Protein AF-A0A8B3C5M1-F1 (afdb_monomer_lite)

Radius of gyration: 27.13 Å; chains: 1; bounding box: 101×106×73 Å

pLDDT: mean 74.59, std 29.51, range [21.98, 98.88]

Structure (mmCIF, N/CA/C/O backbone):
data_AF-A0A8B3C5M1-F1
#
_entry.id   AF-A0A8B3C5M1-F1
#
loop_
_atom_site.group_PDB
_atom_site.id
_atom_site.type_symbol
_atom_site.label_atom_id
_atom_site.label_alt_id
_atom_site.label_comp_id
_atom_site.label_asym_id
_atom_site.label_entity_id
_atom_site.label_seq_id
_atom_site.pdbx_PDB_ins_code
_atom_site.Cartn_x
_atom_site.Cartn_y
_atom_site.Cartn_z
_atom_site.occupancy
_atom_site.B_iso_or_equiv
_atom_site.auth_seq_id
_atom_site.auth_comp_id
_atom_site.auth_asym_id
_atom_site.auth_atom_id
_atom_site.pdbx_PDB_model_num
ATOM 1 N N . MET A 1 1 ? 35.846 55.332 -6.678 1.00 42.88 1 MET A N 1
ATOM 2 C CA . MET A 1 1 ? 34.777 54.425 -7.160 1.00 42.88 1 MET A CA 1
ATOM 3 C C . MET A 1 1 ? 35.415 53.068 -7.424 1.00 42.88 1 MET A C 1
ATOM 5 O O . MET A 1 1 ? 36.528 53.098 -7.937 1.00 42.88 1 MET A O 1
ATOM 9 N N . PRO A 1 2 ? 34.810 51.924 -7.050 1.00 38.78 2 PRO A N 1
ATOM 10 C CA . PRO A 1 2 ? 33.372 51.653 -7.024 1.00 38.78 2 PRO A CA 1
ATOM 11 C C . PRO A 1 2 ? 32.811 51.241 -5.647 1.00 38.78 2 PRO A C 1
ATOM 13 O O . PRO A 1 2 ? 33.512 51.231 -4.640 1.00 38.78 2 PRO A O 1
ATOM 16 N N . ALA A 1 3 ? 31.498 51.017 -5.655 1.00 30.48 3 ALA A N 1
ATOM 17 C CA . ALA A 1 3 ? 30.570 50.919 -4.541 1.00 30.48 3 ALA A CA 1
ATOM 18 C C . ALA A 1 3 ? 30.620 49.588 -3.769 1.00 30.48 3 ALA A C 1
ATOM 20 O O . ALA A 1 3 ? 30.759 48.511 -4.345 1.00 30.48 3 ALA A O 1
ATOM 21 N N . THR A 1 4 ? 30.420 49.690 -2.458 1.00 32.16 4 THR A N 1
ATOM 22 C CA . THR A 1 4 ? 30.094 48.600 -1.536 1.00 32.16 4 THR A CA 1
ATOM 23 C C . THR A 1 4 ? 28.624 48.205 -1.689 1.00 32.16 4 THR A C 1
ATOM 25 O O . THR A 1 4 ? 27.744 49.045 -1.517 1.00 32.16 4 THR A O 1
ATOM 28 N N . ALA A 1 5 ? 28.358 46.933 -1.990 1.00 34.91 5 ALA A N 1
ATOM 29 C CA . ALA A 1 5 ? 27.023 46.344 -1.926 1.00 34.91 5 ALA A CA 1
ATOM 30 C C . ALA A 1 5 ? 26.877 45.551 -0.617 1.00 34.91 5 ALA A C 1
ATOM 32 O O . ALA A 1 5 ? 27.579 44.561 -0.399 1.00 34.91 5 ALA A O 1
ATOM 33 N N . ASP A 1 6 ? 25.964 46.005 0.240 1.00 31.05 6 ASP A N 1
ATOM 34 C CA . ASP A 1 6 ? 25.528 45.323 1.457 1.00 31.05 6 ASP A CA 1
ATOM 35 C C . ASP A 1 6 ? 24.909 43.955 1.130 1.00 31.05 6 ASP A C 1
ATOM 37 O O . ASP A 1 6 ? 23.919 43.853 0.402 1.00 31.05 6 ASP A O 1
ATOM 41 N N . ARG A 1 7 ? 25.458 42.884 1.714 1.00 31.94 7 ARG A N 1
ATOM 42 C CA . ARG A 1 7 ? 24.786 41.580 1.794 1.00 31.94 7 ARG A CA 1
ATOM 43 C C . ARG A 1 7 ? 23.923 41.551 3.053 1.00 31.94 7 ARG A C 1
ATOM 45 O O . ARG A 1 7 ? 24.421 41.317 4.152 1.00 31.94 7 ARG A O 1
ATOM 52 N N . LEU A 1 8 ? 22.617 41.734 2.880 1.00 30.06 8 LEU A N 1
ATOM 53 C CA . LEU A 1 8 ? 21.608 41.396 3.885 1.00 30.06 8 LEU A CA 1
ATOM 54 C C . LEU A 1 8 ? 21.650 39.885 4.162 1.00 30.06 8 LEU A C 1
ATOM 56 O O . LEU A 1 8 ? 21.218 39.069 3.349 1.00 30.06 8 LEU A O 1
ATOM 60 N N . ALA A 1 9 ? 22.179 39.511 5.325 1.00 30.31 9 ALA A N 1
ATOM 61 C CA . ALA A 1 9 ? 22.110 38.153 5.843 1.00 30.31 9 ALA A CA 1
ATOM 62 C C . ALA A 1 9 ? 20.657 37.817 6.220 1.00 30.31 9 ALA A C 1
ATOM 64 O O . ALA A 1 9 ? 20.142 38.259 7.250 1.00 30.31 9 ALA A O 1
ATOM 65 N N . VAL A 1 10 ? 19.989 37.016 5.388 1.00 30.94 10 VAL A N 1
ATOM 66 C CA . VAL A 1 10 ? 18.703 36.401 5.727 1.00 30.94 10 VAL A CA 1
ATOM 67 C C . VAL A 1 10 ? 18.953 35.388 6.846 1.00 30.94 10 VAL A C 1
ATOM 69 O O . VAL A 1 10 ? 19.576 34.349 6.640 1.00 30.94 10 VAL A O 1
ATOM 72 N N . ARG A 1 11 ? 18.499 35.705 8.064 1.00 28.12 11 ARG A N 1
ATOM 73 C CA . ARG A 1 11 ? 18.508 34.756 9.186 1.00 28.12 11 ARG A CA 1
ATOM 74 C C . ARG A 1 11 ? 17.586 33.572 8.849 1.00 28.12 11 ARG A C 1
ATOM 76 O O . ARG A 1 11 ? 16.451 33.818 8.437 1.00 28.12 11 ARG A O 1
ATOM 83 N N . PRO A 1 12 ? 18.000 32.312 9.074 1.00 35.12 12 PRO A N 1
ATOM 84 C CA . PRO A 1 12 ? 17.108 31.172 8.898 1.00 35.12 12 PRO A CA 1
ATOM 85 C C . PRO A 1 12 ? 15.903 31.291 9.844 1.00 35.12 12 PRO A C 1
ATOM 87 O O . PRO A 1 12 ? 16.050 31.614 11.030 1.00 35.12 12 PRO A O 1
ATOM 90 N N . ARG A 1 13 ? 14.695 31.056 9.314 1.00 38.09 13 ARG A N 1
ATOM 91 C CA . ARG A 1 13 ? 13.458 31.014 10.108 1.00 38.09 13 ARG A CA 1
ATOM 92 C C . ARG A 1 13 ? 13.591 29.926 11.178 1.00 38.09 13 ARG A C 1
ATOM 94 O O . ARG A 1 13 ? 13.985 28.800 10.892 1.00 38.09 13 ARG A O 1
ATOM 101 N N . ARG A 1 14 ? 13.264 30.267 12.429 1.00 33.62 14 ARG A N 1
ATOM 102 C CA . ARG A 1 14 ? 13.238 29.308 13.543 1.00 33.62 14 ARG A CA 1
ATOM 103 C C . ARG A 1 14 ? 12.182 28.238 13.267 1.00 33.62 14 ARG A C 1
ATOM 105 O O . ARG A 1 14 ? 11.000 28.558 13.221 1.00 33.62 14 ARG A O 1
ATOM 112 N N . VAL A 1 15 ? 12.611 26.982 13.173 1.00 42.00 15 VAL A N 1
ATOM 113 C CA . VAL A 1 15 ? 11.721 25.816 13.144 1.00 42.00 15 VAL A CA 1
ATOM 114 C C . VAL A 1 15 ? 10.955 25.729 14.483 1.00 42.00 15 VAL A C 1
ATOM 116 O O . VAL A 1 15 ? 11.592 25.726 15.552 1.00 42.00 15 VAL A O 1
ATOM 119 N N . PRO A 1 16 ? 9.608 25.697 14.471 1.00 41.41 16 PRO A N 1
ATOM 120 C CA . PRO A 1 16 ? 8.780 25.527 15.665 1.00 41.41 16 PRO A CA 1
ATOM 121 C C . PRO A 1 16 ? 9.202 24.323 16.522 1.00 41.41 16 PRO A C 1
ATOM 123 O O . PRO A 1 16 ? 9.620 23.288 16.011 1.00 41.41 16 PRO A O 1
ATOM 126 N N . GLY A 1 17 ? 9.097 24.442 17.850 1.00 32.75 17 GLY A N 1
ATOM 127 C CA . GLY A 1 17 ? 9.569 23.416 18.796 1.00 32.75 17 GLY A CA 1
ATOM 128 C C . GLY A 1 17 ? 8.931 22.029 18.621 1.00 32.75 17 GLY A C 1
ATOM 129 O O . GLY A 1 17 ? 9.598 21.034 18.882 1.00 32.75 17 GLY A O 1
ATOM 130 N N . ARG A 1 18 ? 7.690 21.959 18.117 1.00 37.69 18 ARG 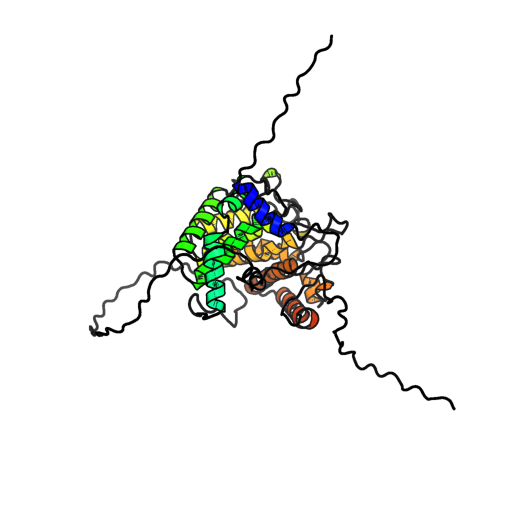A N 1
ATOM 131 C CA . ARG A 1 18 ? 6.977 20.696 17.852 1.00 37.69 18 ARG A CA 1
ATOM 132 C C . ARG A 1 18 ? 7.462 19.974 16.592 1.00 37.69 18 ARG A C 1
ATOM 134 O O . ARG A 1 18 ? 7.591 18.758 16.618 1.00 37.69 18 ARG A O 1
ATOM 141 N N . ILE A 1 19 ? 7.867 20.708 15.551 1.00 37.59 19 ILE A N 1
ATOM 142 C CA . ILE A 1 19 ? 8.500 20.118 14.355 1.00 37.59 19 ILE A CA 1
ATOM 143 C C . ILE A 1 19 ? 9.830 19.462 14.737 1.00 37.59 19 ILE A C 1
ATOM 145 O O . ILE A 1 19 ? 10.101 18.345 14.323 1.00 37.59 19 ILE A O 1
ATOM 149 N N . ARG A 1 20 ? 10.593 20.062 15.660 1.00 36.59 20 ARG A N 1
ATOM 150 C CA . ARG A 1 20 ? 11.790 19.422 16.231 1.00 36.59 20 ARG A CA 1
ATOM 151 C C . ARG A 1 20 ? 11.496 18.162 17.048 1.00 36.59 20 ARG A C 1
ATOM 153 O O . ARG A 1 20 ? 12.389 17.337 17.204 1.00 36.59 20 ARG A O 1
ATOM 160 N N . GLN A 1 21 ? 10.295 18.010 17.603 1.00 37.53 21 GLN A N 1
ATOM 161 C CA . GLN A 1 21 ? 9.890 16.804 18.330 1.00 37.53 21 GLN A CA 1
ATOM 162 C C . GLN A 1 21 ? 9.477 15.691 17.360 1.00 37.53 21 GLN A C 1
ATOM 164 O O . GLN A 1 21 ? 9.898 14.558 17.559 1.00 37.53 21 GLN A O 1
ATOM 169 N N . ALA A 1 22 ? 8.771 16.024 16.274 1.00 36.59 22 ALA A N 1
ATOM 170 C CA . ALA A 1 22 ? 8.484 15.102 15.174 1.00 36.59 22 ALA A CA 1
ATOM 171 C C . ALA A 1 22 ? 9.770 14.664 14.450 1.00 36.59 22 ALA A C 1
ATOM 173 O O . ALA A 1 22 ? 10.004 13.471 14.283 1.00 36.59 22 ALA A O 1
ATOM 174 N N . GLU A 1 23 ? 10.669 15.604 14.141 1.00 37.75 23 GLU A N 1
ATOM 175 C CA . GLU A 1 23 ? 12.010 15.314 13.624 1.00 37.75 23 GLU A CA 1
ATOM 176 C C . GLU A 1 23 ? 12.821 14.479 14.610 1.00 37.75 23 GLU A C 1
ATOM 178 O O . GLU A 1 23 ? 13.564 13.622 14.172 1.00 37.75 23 GLU A O 1
ATOM 183 N N . ARG A 1 24 ? 12.701 14.673 15.931 1.00 37.97 24 ARG A N 1
ATOM 184 C CA . ARG A 1 24 ? 13.388 13.827 16.923 1.00 37.97 24 ARG A CA 1
ATOM 185 C C . ARG A 1 24 ? 12.762 12.448 17.064 1.00 37.97 24 ARG A C 1
ATOM 187 O O . ARG A 1 24 ? 13.514 11.500 17.258 1.00 37.97 24 ARG A O 1
ATOM 194 N N . ALA A 1 25 ? 11.444 12.312 16.974 1.00 36.53 25 ALA A N 1
ATOM 195 C CA . ALA A 1 25 ? 10.772 11.017 16.944 1.00 36.53 25 ALA A CA 1
ATOM 196 C C . ALA A 1 25 ? 11.201 10.241 15.688 1.00 36.53 25 ALA A C 1
ATOM 198 O O . ALA A 1 25 ? 11.689 9.119 15.805 1.00 36.53 25 ALA A O 1
ATOM 199 N N . ALA A 1 26 ? 11.179 10.892 14.521 1.00 34.75 26 ALA A N 1
ATOM 200 C CA . ALA A 1 26 ? 11.671 10.357 13.251 1.00 34.75 26 ALA A CA 1
ATOM 201 C C . ALA A 1 26 ? 13.194 10.108 13.252 1.00 34.75 26 ALA A C 1
ATOM 203 O O . ALA A 1 26 ? 13.664 9.062 12.824 1.00 34.75 26 ALA A O 1
ATOM 204 N N . GLN A 1 27 ? 14.007 10.999 13.822 1.00 34.97 27 GLN A N 1
ATOM 205 C CA . GLN A 1 27 ? 15.458 10.813 13.952 1.00 34.97 27 GLN A CA 1
ATOM 206 C C . GLN A 1 27 ? 15.816 9.749 14.984 1.00 34.97 27 GLN A C 1
ATOM 208 O O . GLN A 1 27 ? 16.840 9.109 14.830 1.00 34.97 27 GLN A O 1
ATOM 213 N N . THR A 1 28 ? 15.026 9.521 16.033 1.00 32.31 28 THR A N 1
ATOM 214 C CA . THR A 1 28 ? 15.250 8.387 16.950 1.00 32.31 28 THR A CA 1
ATOM 215 C C . THR A 1 28 ? 14.958 7.065 16.235 1.00 32.31 28 THR A C 1
ATOM 217 O O . THR A 1 28 ? 15.608 6.060 16.517 1.00 32.31 28 THR A O 1
ATOM 220 N N . VAL A 1 29 ? 14.059 7.084 15.245 1.00 31.83 29 VAL A N 1
ATOM 221 C CA . VAL A 1 29 ? 13.860 5.986 14.292 1.00 31.83 29 VAL A CA 1
ATOM 222 C C . VAL A 1 29 ? 15.057 5.864 13.326 1.00 31.83 29 VAL A C 1
ATOM 224 O O . VAL A 1 29 ? 15.535 4.752 13.116 1.00 31.83 29 VAL A O 1
ATOM 227 N N . HIS A 1 30 ? 15.623 6.974 12.830 1.00 30.52 30 HIS A N 1
ATOM 228 C CA . HIS A 1 30 ? 16.725 6.976 11.847 1.00 30.52 30 HIS A CA 1
ATOM 229 C C . HIS A 1 30 ? 18.160 6.898 12.403 1.00 30.52 30 HIS A C 1
ATOM 231 O O . HIS A 1 30 ? 19.041 6.425 11.698 1.00 30.52 30 HIS A O 1
ATOM 237 N N . ARG A 1 31 ? 18.454 7.280 13.655 1.00 26.66 31 ARG A N 1
ATOM 238 C CA . ARG A 1 31 ? 19.828 7.283 14.220 1.00 26.66 31 ARG A CA 1
ATOM 239 C C . ARG A 1 31 ? 20.427 5.873 14.371 1.00 26.66 31 ARG A C 1
ATOM 241 O O . ARG A 1 31 ? 21.591 5.733 14.731 1.00 26.66 31 ARG A O 1
ATOM 248 N N . TYR A 1 32 ? 19.641 4.835 14.087 1.00 29.78 32 TYR A N 1
ATOM 249 C CA . TYR A 1 32 ? 20.091 3.453 13.933 1.00 29.78 32 TYR A CA 1
ATOM 250 C C . TYR A 1 32 ? 20.619 3.121 12.520 1.00 29.78 32 TYR A C 1
ATOM 252 O O . TYR A 1 32 ? 21.127 2.019 12.336 1.00 29.78 32 TYR A O 1
ATOM 260 N N . ALA A 1 33 ? 20.523 4.041 11.553 1.00 29.69 33 ALA A N 1
ATOM 261 C CA . ALA A 1 33 ? 20.930 3.845 10.158 1.00 29.69 33 ALA A CA 1
ATOM 262 C C . ALA A 1 33 ? 22.334 4.394 9.821 1.00 29.69 33 ALA A C 1
ATOM 264 O O . ALA A 1 33 ? 23.012 3.808 8.987 1.00 29.69 33 ALA A O 1
ATOM 265 N N . ASP A 1 34 ? 22.816 5.443 10.501 1.00 27.05 34 ASP A N 1
ATOM 266 C CA . ASP A 1 34 ? 24.058 6.153 10.113 1.00 27.05 34 ASP A CA 1
ATOM 267 C C . ASP A 1 34 ? 25.316 5.755 10.918 1.00 27.05 34 ASP A C 1
ATOM 269 O O . ASP A 1 34 ? 26.280 6.514 11.033 1.00 27.05 34 ASP A O 1
ATOM 273 N N . GLY A 1 35 ? 25.330 4.560 11.513 1.00 26.19 35 GLY A N 1
ATOM 274 C CA . GLY A 1 35 ? 26.540 3.994 12.124 1.00 26.19 35 GLY A CA 1
ATOM 275 C C . GLY A 1 35 ? 27.424 3.283 11.089 1.00 26.19 35 GLY A C 1
ATOM 276 O O . GLY A 1 35 ? 26.899 2.782 10.095 1.00 26.19 35 GLY A O 1
ATOM 277 N N . PRO A 1 36 ? 28.752 3.168 11.306 1.00 23.33 36 PRO A N 1
ATOM 278 C CA . PRO A 1 36 ? 29.612 2.373 10.434 1.00 23.33 36 PRO A CA 1
ATOM 279 C C . PRO A 1 36 ? 29.048 0.953 10.319 1.00 23.33 36 PRO A C 1
ATOM 281 O O . PRO A 1 36 ? 28.786 0.299 11.333 1.00 23.33 36 PRO A O 1
ATOM 284 N N . VAL A 1 37 ? 28.830 0.532 9.070 1.00 37.88 37 VAL A N 1
ATOM 285 C CA . VAL A 1 37 ? 28.082 -0.654 8.631 1.00 37.88 37 VAL A CA 1
ATOM 286 C C . VAL A 1 37 ? 28.543 -1.912 9.366 1.00 37.88 37 VAL A C 1
ATOM 288 O O . VAL A 1 37 ? 29.427 -2.644 8.935 1.00 37.88 37 VAL A O 1
ATOM 291 N N . THR A 1 38 ? 27.917 -2.163 10.509 1.00 23.61 38 THR A N 1
ATOM 292 C CA . THR A 1 38 ? 27.983 -3.409 11.261 1.00 23.61 38 THR A CA 1
ATOM 293 C C . THR A 1 38 ? 26.604 -3.641 11.861 1.00 23.61 38 THR A C 1
ATOM 295 O O . THR A 1 38 ? 26.273 -3.123 12.918 1.00 23.61 38 THR A O 1
ATOM 298 N N . SER A 1 39 ? 25.791 -4.424 11.145 1.00 30.25 39 SER A N 1
ATOM 299 C CA . SER A 1 39 ? 24.632 -5.164 11.662 1.00 30.25 39 SER A CA 1
ATOM 300 C C . SER A 1 39 ? 23.634 -4.348 12.513 1.00 30.25 39 SER A C 1
ATOM 302 O O . SER A 1 39 ? 23.846 -4.175 13.715 1.00 30.25 39 SER A O 1
ATOM 304 N N . ARG A 1 40 ? 22.487 -3.966 11.926 1.00 24.78 40 ARG A N 1
ATOM 305 C CA . ARG A 1 40 ? 21.156 -3.931 12.586 1.00 24.78 40 ARG A CA 1
ATOM 306 C C . ARG A 1 40 ? 20.063 -3.438 11.623 1.00 24.78 40 ARG A C 1
ATOM 308 O O . ARG A 1 40 ? 19.453 -2.398 11.837 1.00 24.78 40 ARG A O 1
ATOM 315 N N . TYR A 1 41 ? 19.752 -4.227 10.598 1.00 26.61 41 TYR A N 1
ATOM 316 C CA . TYR A 1 41 ? 18.460 -4.115 9.914 1.00 26.61 41 TYR A CA 1
ATOM 317 C C . TYR A 1 41 ? 17.480 -5.055 10.618 1.00 26.61 41 TYR A C 1
ATOM 319 O O . TYR A 1 41 ? 17.565 -6.273 10.494 1.00 26.61 41 TYR A O 1
ATOM 327 N N . PHE A 1 42 ? 16.609 -4.493 11.457 1.00 23.98 42 PHE A N 1
ATOM 328 C CA . PHE A 1 42 ? 15.501 -5.232 12.058 1.00 23.98 42 PHE A CA 1
ATOM 329 C C . PHE A 1 42 ? 14.238 -4.963 11.240 1.00 23.98 42 PHE A C 1
ATOM 331 O O . PHE A 1 42 ? 13.788 -3.824 11.146 1.00 23.98 42 PHE A O 1
ATOM 338 N N . HIS A 1 43 ? 13.685 -6.037 10.680 1.00 30.16 43 HIS A N 1
ATOM 339 C CA . HIS A 1 43 ? 12.405 -6.111 9.980 1.00 30.16 43 HIS A CA 1
ATOM 340 C C . HIS A 1 43 ? 11.269 -5.562 10.866 1.00 30.16 43 HIS A C 1
ATOM 342 O O . HIS A 1 43 ? 11.080 -6.036 11.990 1.00 30.16 43 HIS A O 1
ATOM 348 N N . ARG A 1 44 ? 10.504 -4.566 10.396 1.00 34.97 44 ARG A N 1
ATOM 349 C CA . ARG A 1 44 ? 9.463 -3.902 11.204 1.00 34.97 44 ARG A CA 1
ATOM 350 C C . ARG A 1 44 ? 8.164 -3.611 10.445 1.00 34.97 44 ARG A C 1
ATOM 352 O O . ARG A 1 44 ? 7.765 -2.460 10.350 1.00 34.97 44 ARG A O 1
ATOM 359 N N . GLU A 1 45 ? 7.450 -4.645 10.007 1.00 32.88 45 GLU A N 1
ATOM 360 C CA . GLU A 1 45 ? 6.023 -4.481 9.646 1.00 32.88 45 GLU A CA 1
ATOM 361 C C . GLU A 1 45 ? 5.055 -5.389 10.432 1.00 32.88 45 GLU A C 1
ATOM 363 O O . GLU A 1 45 ? 3.860 -5.130 10.439 1.00 32.88 45 GLU A O 1
ATOM 368 N N . CYS A 1 46 ? 5.542 -6.322 11.265 1.00 24.48 46 CYS A N 1
ATOM 369 C CA . CYS A 1 46 ? 4.692 -7.033 12.245 1.00 24.48 46 CYS A CA 1
ATOM 370 C C . CYS A 1 46 ? 5.031 -6.760 13.723 1.00 24.48 46 CYS A C 1
ATOM 372 O O . CYS A 1 46 ? 4.345 -7.258 14.610 1.00 24.48 46 CYS A O 1
ATOM 374 N N . CYS A 1 47 ? 6.060 -5.957 14.019 1.00 26.05 47 CYS A N 1
ATOM 375 C CA . CYS A 1 47 ? 6.567 -5.780 15.391 1.00 26.05 47 CYS A CA 1
ATOM 376 C C . CYS A 1 47 ? 6.336 -4.390 16.004 1.00 26.05 47 CYS A C 1
ATOM 378 O O . CYS A 1 47 ? 6.787 -4.153 17.127 1.00 26.05 47 CYS A O 1
ATOM 380 N N . PHE A 1 48 ? 5.650 -3.467 15.323 1.00 33.06 48 PHE A N 1
ATOM 381 C CA . PHE A 1 48 ? 5.522 -2.092 15.826 1.00 33.06 48 PHE A CA 1
ATOM 382 C C . PHE A 1 48 ? 4.635 -1.942 17.077 1.00 33.06 48 PHE A C 1
ATOM 384 O O . PHE A 1 48 ? 4.732 -0.918 17.741 1.00 33.06 48 PHE A O 1
ATOM 391 N N . SER A 1 49 ? 3.879 -2.971 17.478 1.00 26.16 49 SER A N 1
ATOM 392 C CA . SER A 1 49 ? 3.138 -2.994 18.751 1.00 26.16 49 SER A CA 1
ATOM 393 C C . SER A 1 49 ? 3.815 -3.779 19.890 1.00 26.16 49 SER A C 1
ATOM 395 O O . SER A 1 49 ? 3.404 -3.629 21.034 1.00 26.16 49 SER A O 1
ATOM 397 N N . ALA A 1 50 ? 4.863 -4.582 19.644 1.00 24.97 50 ALA A N 1
ATOM 398 C CA . ALA A 1 50 ? 5.324 -5.575 20.635 1.00 24.97 50 ALA A CA 1
ATOM 399 C C . ALA A 1 50 ? 6.783 -5.443 21.122 1.00 24.97 50 ALA A C 1
ATOM 401 O O . ALA A 1 50 ? 7.156 -6.082 22.107 1.00 24.97 50 ALA A O 1
ATOM 402 N N . PHE A 1 51 ? 7.644 -4.641 20.483 1.00 24.22 51 PHE A N 1
ATOM 403 C CA . PHE A 1 51 ? 9.099 -4.766 20.703 1.00 24.22 51 PHE A CA 1
ATOM 404 C C . PHE A 1 51 ? 9.765 -3.773 21.672 1.00 24.22 51 PHE A C 1
ATOM 406 O O . PHE A 1 51 ? 10.964 -3.906 21.919 1.00 24.22 51 PHE A O 1
ATOM 413 N N . PHE A 1 52 ? 9.039 -2.828 22.284 1.00 25.70 52 PHE A N 1
ATOM 414 C CA . PHE A 1 52 ? 9.666 -1.851 23.197 1.00 25.70 52 PHE A CA 1
ATOM 415 C C . PHE A 1 52 ? 9.643 -2.229 24.693 1.00 25.70 52 PHE A C 1
ATOM 417 O O . PHE A 1 52 ? 10.403 -1.666 25.476 1.00 25.70 52 PHE A O 1
ATOM 424 N N . PHE A 1 53 ? 8.870 -3.234 25.122 1.00 28.39 53 PHE A N 1
ATOM 425 C CA . PHE A 1 53 ? 8.677 -3.497 26.561 1.00 28.39 53 PHE A CA 1
ATOM 426 C C . PHE A 1 53 ? 9.615 -4.529 27.206 1.00 28.39 53 PHE A C 1
ATOM 428 O O . PHE A 1 53 ? 9.543 -4.750 28.415 1.00 28.39 53 PHE A O 1
ATOM 435 N N . ARG A 1 54 ? 10.565 -5.126 26.470 1.00 27.12 54 ARG A N 1
ATOM 436 C CA . ARG A 1 54 ? 11.505 -6.090 27.080 1.00 27.12 54 ARG A CA 1
ATOM 437 C C . ARG A 1 54 ? 12.683 -5.447 27.833 1.00 27.12 54 ARG A C 1
ATOM 439 O O . ARG A 1 54 ? 13.382 -6.170 28.537 1.00 27.12 54 ARG A O 1
ATOM 446 N N . TYR A 1 55 ? 12.871 -4.123 27.763 1.00 26.22 55 TYR A N 1
ATOM 447 C CA . TYR A 1 55 ? 13.988 -3.423 28.427 1.00 26.22 55 TYR A CA 1
ATOM 448 C C . TYR A 1 55 ? 13.617 -2.467 29.573 1.00 26.22 55 TYR A C 1
ATOM 450 O O . TYR A 1 55 ? 14.511 -1.893 30.187 1.00 26.22 55 TYR A O 1
ATOM 458 N N . CYS A 1 56 ? 12.346 -2.386 29.972 1.00 27.77 56 CYS A N 1
ATOM 459 C CA . CYS A 1 56 ? 11.935 -1.694 31.201 1.00 27.77 56 CYS A CA 1
ATOM 460 C C . CYS A 1 56 ? 11.523 -2.698 32.289 1.00 27.77 56 CYS A C 1
ATOM 462 O O . CYS A 1 56 ? 10.414 -2.664 32.811 1.00 27.77 56 CYS A O 1
ATOM 464 N N . ARG A 1 57 ? 12.427 -3.621 32.636 1.00 30.72 57 ARG A N 1
ATOM 465 C CA . ARG A 1 57 ? 12.351 -4.420 33.872 1.00 30.72 57 ARG A CA 1
ATOM 466 C C . ARG A 1 57 ? 13.471 -3.997 34.822 1.00 30.72 57 ARG A C 1
ATOM 468 O O . ARG A 1 57 ? 14.437 -4.728 34.994 1.00 30.72 57 ARG A O 1
ATOM 475 N N . ASN A 1 58 ? 13.353 -2.797 35.385 1.00 26.41 58 ASN A N 1
ATOM 476 C CA . ASN A 1 58 ? 13.848 -2.480 36.731 1.00 26.41 58 ASN A CA 1
ATOM 477 C C . ASN A 1 58 ? 13.382 -1.070 37.140 1.00 26.41 58 ASN A C 1
ATOM 479 O O . ASN A 1 58 ? 14.019 -0.086 36.766 1.00 26.41 58 ASN A O 1
ATOM 483 N N . PRO A 1 59 ? 12.276 -0.948 37.893 1.00 31.27 59 PRO A N 1
ATOM 484 C CA . PRO A 1 59 ? 11.829 0.325 38.462 1.00 31.27 59 PRO A CA 1
ATOM 485 C C . PRO A 1 59 ? 12.768 0.883 39.551 1.00 31.27 59 PRO A C 1
ATOM 487 O O . PRO A 1 59 ? 12.618 2.033 39.948 1.00 31.27 59 PRO A O 1
ATOM 490 N N . ASP A 1 60 ? 13.759 0.111 40.008 1.00 30.91 60 ASP A N 1
ATOM 491 C CA . ASP A 1 60 ? 14.585 0.452 41.175 1.00 30.91 60 ASP A CA 1
ATOM 492 C C . ASP A 1 60 ? 15.789 1.374 40.883 1.00 30.91 60 ASP A C 1
ATOM 494 O O . ASP A 1 60 ? 16.584 1.644 41.781 1.00 30.91 60 ASP A O 1
ATOM 498 N N . GLN A 1 61 ? 15.948 1.891 39.656 1.00 30.61 61 GLN A N 1
ATOM 499 C CA . GLN A 1 61 ? 17.054 2.805 39.306 1.00 30.61 61 GLN A CA 1
ATOM 500 C C . GLN A 1 61 ? 16.661 4.261 39.023 1.00 30.61 61 GLN A C 1
ATOM 502 O O . GLN A 1 61 ? 17.520 5.059 38.651 1.00 30.61 61 GLN A O 1
ATOM 507 N N . ILE A 1 62 ? 15.411 4.662 39.259 1.00 31.98 62 ILE A N 1
ATOM 508 C CA . ILE A 1 62 ? 15.015 6.071 39.144 1.00 31.98 62 ILE A CA 1
ATOM 509 C C . ILE A 1 62 ? 14.408 6.513 40.473 1.00 31.98 62 ILE A C 1
ATOM 511 O O . ILE A 1 62 ? 13.236 6.289 40.759 1.00 31.98 62 ILE A O 1
ATOM 515 N N . GLY A 1 63 ? 15.245 7.127 41.311 1.00 29.08 63 GLY A N 1
ATOM 516 C CA . GLY A 1 63 ? 14.824 7.737 42.565 1.00 29.08 63 GLY A CA 1
ATOM 517 C C . GLY A 1 63 ? 13.927 8.944 42.308 1.00 29.08 63 GLY A C 1
ATOM 518 O O . GLY A 1 63 ? 14.424 10.028 42.017 1.00 29.08 63 GLY A O 1
ATOM 519 N N . ILE A 1 64 ? 12.614 8.758 42.450 1.00 29.06 64 ILE A N 1
ATOM 520 C CA . ILE A 1 64 ? 11.636 9.839 42.619 1.00 29.06 64 ILE A CA 1
ATOM 521 C C . ILE A 1 64 ? 10.669 9.436 43.756 1.00 29.06 64 ILE A C 1
ATOM 523 O O . ILE A 1 64 ? 10.257 8.275 43.810 1.00 29.06 64 ILE A O 1
ATOM 527 N N . PRO A 1 65 ? 10.340 10.329 44.714 1.00 26.72 65 PRO A N 1
ATOM 528 C CA . PRO A 1 65 ? 9.742 9.940 45.994 1.00 26.72 65 PRO A CA 1
ATOM 529 C C . PRO A 1 65 ? 8.261 9.540 45.914 1.00 26.72 65 PRO A C 1
ATOM 531 O O . PRO A 1 65 ? 7.467 10.158 45.207 1.00 26.72 65 PRO A O 1
ATOM 534 N N . LYS A 1 66 ? 7.891 8.553 46.745 1.00 25.52 66 LYS A N 1
ATOM 535 C CA . LYS A 1 66 ? 6.517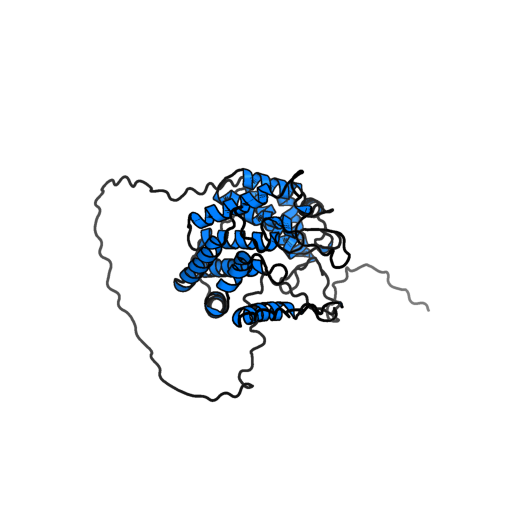 8.140 47.079 1.00 25.52 66 LYS A CA 1
ATOM 536 C C . LYS A 1 66 ? 5.706 9.298 47.652 1.00 25.52 66 LYS A C 1
ATOM 538 O O . LYS A 1 66 ? 6.069 9.796 48.716 1.00 25.52 66 LYS A O 1
ATOM 543 N N . ILE A 1 67 ? 4.558 9.610 47.051 1.00 25.59 67 ILE A N 1
ATOM 544 C CA . ILE A 1 67 ? 3.516 10.425 47.683 1.00 25.59 67 ILE A CA 1
ATOM 545 C C . ILE A 1 67 ? 2.106 9.905 47.299 1.00 25.59 67 ILE A C 1
ATOM 547 O O . ILE A 1 67 ? 1.763 9.813 46.127 1.00 25.59 67 ILE A O 1
ATOM 551 N N . PHE A 1 68 ? 1.328 9.631 48.356 1.00 23.34 68 PHE A N 1
ATOM 552 C CA . PHE A 1 68 ? -0.122 9.401 48.514 1.00 23.34 68 PHE A CA 1
ATOM 553 C C . PHE A 1 68 ? -0.792 8.024 48.275 1.00 23.34 68 PHE A C 1
ATOM 555 O O . PHE A 1 68 ? -0.993 7.547 47.164 1.00 23.34 68 PHE A O 1
ATOM 562 N N . ASN A 1 69 ? -1.236 7.469 49.416 1.00 22.91 69 ASN A N 1
ATOM 563 C CA . ASN A 1 69 ? -2.347 6.537 49.641 1.00 22.91 69 ASN A CA 1
ATOM 564 C C . ASN A 1 69 ? -3.701 7.181 49.289 1.00 22.91 69 ASN A C 1
ATOM 566 O O . ASN A 1 69 ? -3.887 8.338 49.655 1.00 22.91 69 ASN A O 1
ATOM 570 N N . GLN A 1 70 ? -4.676 6.402 48.795 1.00 23.83 70 GLN A N 1
ATOM 571 C CA . GLN A 1 70 ? -5.890 6.054 49.564 1.00 23.83 70 GLN A CA 1
ATOM 572 C C . GLN A 1 70 ? -6.886 5.149 48.800 1.00 23.83 70 GLN A C 1
ATOM 574 O O . GLN A 1 70 ? -7.348 5.471 47.712 1.00 23.83 70 GLN A O 1
ATOM 579 N N . THR A 1 71 ? -7.253 4.070 49.503 1.00 25.58 71 THR A N 1
ATOM 580 C CA . THR A 1 71 ? -8.570 3.410 49.648 1.00 25.58 71 THR A CA 1
ATOM 581 C C . THR A 1 71 ? -9.232 2.588 48.536 1.00 25.58 71 THR A C 1
ATOM 583 O O . THR A 1 71 ? -9.653 3.069 47.490 1.00 25.58 71 THR A O 1
ATOM 586 N N . ASP A 1 72 ? -9.426 1.328 48.937 1.00 22.56 72 ASP A N 1
ATOM 587 C CA . ASP A 1 72 ? -10.385 0.306 48.533 1.00 22.56 72 ASP A CA 1
ATOM 588 C C . ASP A 1 72 ? -11.805 0.785 48.200 1.00 22.56 72 ASP A C 1
ATOM 590 O O . ASP A 1 72 ? -12.414 1.555 48.943 1.00 22.56 72 ASP A O 1
ATOM 594 N N . MET A 1 73 ? -12.410 0.143 47.195 1.00 23.12 73 MET A N 1
ATOM 595 C CA . MET A 1 73 ? -13.847 -0.130 47.211 1.00 23.12 73 MET A CA 1
ATOM 596 C C . MET A 1 73 ? -14.148 -1.460 46.503 1.00 23.12 73 MET A C 1
ATOM 598 O O . MET A 1 73 ? -13.763 -1.686 45.357 1.00 23.12 73 MET A O 1
ATOM 602 N N . LYS A 1 74 ? -14.821 -2.364 47.221 1.00 21.98 74 LYS A N 1
ATOM 603 C CA . LYS A 1 74 ? -15.214 -3.717 46.806 1.00 21.98 74 LYS A CA 1
ATOM 604 C C . LYS A 1 74 ? -16.719 -3.904 47.041 1.00 21.98 74 LYS A C 1
ATOM 606 O O . LYS A 1 74 ? -17.222 -3.430 48.053 1.00 21.98 74 LYS A O 1
ATOM 611 N N . LEU A 1 75 ? -17.332 -4.727 46.175 1.00 22.98 75 LEU A N 1
ATOM 612 C CA . LEU A 1 75 ? -18.675 -5.353 46.246 1.00 22.98 75 LEU A CA 1
ATOM 613 C C . LEU A 1 75 ? -19.876 -4.396 46.062 1.00 22.98 75 LEU A C 1
ATOM 615 O O . LEU A 1 75 ? -19.853 -3.276 46.536 1.00 22.98 75 LEU A O 1
ATOM 619 N N . SER A 1 76 ? -20.989 -4.732 45.398 1.00 25.44 76 SER A N 1
ATOM 620 C CA . SER A 1 76 ? -21.750 -5.991 45.236 1.00 25.44 76 SER A CA 1
ATOM 621 C C . SER A 1 76 ? -22.795 -5.796 44.099 1.00 25.44 76 SER A C 1
ATOM 623 O O . SER A 1 76 ? -23.193 -4.670 43.833 1.00 25.44 76 SER A O 1
ATOM 625 N N . THR A 1 77 ? -23.059 -6.770 43.218 1.00 25.09 77 THR A N 1
ATOM 626 C CA . THR A 1 77 ? -24.099 -7.836 43.267 1.00 25.09 77 THR A CA 1
ATOM 627 C C . THR A 1 77 ? -25.537 -7.388 42.908 1.00 25.09 77 THR A C 1
ATOM 629 O O . THR A 1 77 ? -26.199 -6.714 43.679 1.00 25.09 77 THR A O 1
ATOM 632 N N . PHE A 1 78 ? -26.003 -7.895 41.753 1.00 23.98 78 PHE A N 1
ATOM 633 C CA . PHE A 1 78 ? -27.372 -8.251 41.314 1.00 23.98 78 PHE A CA 1
ATOM 634 C C . PHE A 1 78 ? -28.559 -7.275 41.449 1.00 23.98 78 PHE A C 1
ATOM 636 O O . PHE A 1 78 ? -29.046 -6.995 42.537 1.00 23.98 78 PHE A O 1
ATOM 643 N N . CYS A 1 79 ? -29.238 -7.056 40.313 1.00 24.30 79 CYS A N 1
ATOM 644 C CA . CYS A 1 79 ? -30.700 -7.167 40.263 1.00 24.30 79 CYS A CA 1
ATOM 645 C C . CYS A 1 79 ? -31.177 -7.671 38.883 1.00 24.30 79 CYS A C 1
ATOM 647 O O . CYS A 1 79 ? -30.858 -7.088 37.851 1.00 24.30 79 CYS A O 1
ATOM 649 N N . ARG A 1 80 ? -31.923 -8.786 38.875 1.00 23.47 80 ARG A N 1
ATOM 650 C CA . ARG A 1 80 ? -32.683 -9.346 37.741 1.00 23.47 80 ARG A CA 1
ATOM 651 C C . ARG A 1 80 ? -34.165 -9.094 38.004 1.00 23.47 80 ARG A C 1
ATOM 653 O O . ARG A 1 80 ? -34.630 -9.573 39.030 1.00 23.47 80 ARG A O 1
ATOM 660 N N . ILE A 1 81 ? -34.916 -8.510 37.068 1.00 27.61 81 ILE A N 1
ATOM 661 C CA . ILE A 1 81 ? -36.388 -8.663 36.959 1.00 27.61 81 ILE A 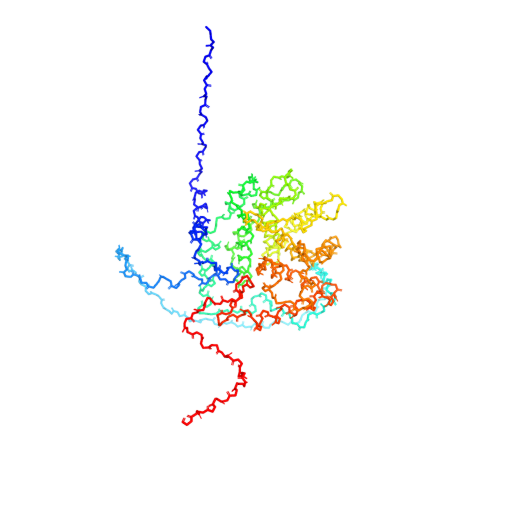CA 1
ATOM 662 C C . ILE A 1 81 ? -36.795 -8.498 35.459 1.00 27.61 81 ILE A C 1
ATOM 664 O O . ILE A 1 81 ? -35.958 -8.054 34.676 1.00 27.61 81 ILE A O 1
ATOM 668 N N . PRO A 1 82 ? -37.971 -8.952 34.971 1.00 31.59 82 PRO A N 1
ATOM 669 C CA . PRO A 1 82 ? -38.069 -10.091 34.060 1.00 31.59 82 PRO A CA 1
ATOM 670 C C . PRO A 1 82 ? -38.740 -9.772 32.707 1.00 31.59 82 PRO A C 1
ATOM 672 O O . PRO A 1 82 ? -39.333 -8.718 32.484 1.00 31.59 82 PRO A O 1
ATOM 675 N N . ALA A 1 83 ? -38.696 -10.758 31.810 1.00 28.00 83 ALA A N 1
ATOM 676 C CA . ALA A 1 83 ? -39.377 -10.767 30.522 1.00 28.00 83 ALA A CA 1
ATOM 677 C C . ALA A 1 83 ? -40.911 -10.670 30.653 1.00 28.00 83 ALA A C 1
ATOM 679 O O . ALA A 1 83 ? -41.534 -11.438 31.389 1.00 28.00 83 ALA A O 1
ATOM 680 N N . ARG A 1 84 ? -41.534 -9.796 29.851 1.00 30.12 84 ARG A N 1
ATOM 681 C CA . ARG A 1 84 ? -42.967 -9.853 29.528 1.00 30.12 84 ARG A CA 1
ATOM 682 C C . ARG A 1 84 ? -43.158 -10.136 28.040 1.00 30.12 84 ARG A C 1
ATOM 684 O O . ARG A 1 84 ? -42.660 -9.415 27.185 1.00 30.12 84 ARG A O 1
ATOM 691 N N . ARG A 1 85 ? -43.913 -11.205 27.773 1.00 30.06 85 ARG A N 1
ATOM 692 C CA . ARG A 1 85 ? -44.530 -11.540 26.485 1.00 30.06 85 ARG A CA 1
ATOM 693 C C . ARG A 1 85 ? -45.541 -10.456 26.112 1.00 30.06 85 ARG A C 1
ATOM 695 O O . ARG A 1 85 ? -46.425 -10.175 26.917 1.00 30.06 85 ARG A O 1
ATOM 702 N N . ILE A 1 86 ? -45.482 -9.950 24.883 1.00 35.06 86 ILE A N 1
ATOM 703 C CA . ILE A 1 86 ? -46.639 -9.352 24.208 1.00 35.06 86 ILE A CA 1
ATOM 704 C C . ILE A 1 86 ? -46.802 -10.031 22.851 1.00 35.06 86 ILE A C 1
ATOM 706 O O . ILE A 1 86 ? -45.837 -10.369 22.168 1.00 35.06 86 ILE A O 1
ATOM 710 N N . ALA A 1 87 ? -48.062 -10.337 22.574 1.00 29.36 87 ALA A N 1
ATOM 711 C CA . ALA A 1 87 ? -48.552 -11.184 21.516 1.00 29.36 87 ALA A CA 1
ATOM 712 C C . ALA A 1 87 ? -48.536 -10.514 20.135 1.00 29.36 87 ALA A C 1
ATOM 714 O O . ALA A 1 87 ? -48.486 -9.298 19.990 1.00 29.36 87 ALA A O 1
ATOM 715 N N . LYS A 1 88 ? -48.628 -11.403 19.146 1.00 30.31 88 LYS A N 1
ATOM 716 C CA . LYS A 1 88 ? -48.857 -11.210 17.716 1.00 30.31 88 LYS A CA 1
ATOM 717 C C . LYS A 1 88 ? -49.850 -10.086 17.389 1.00 30.31 88 LYS A C 1
ATOM 719 O O . LYS A 1 88 ? -51.022 -10.182 17.741 1.00 30.31 88 LYS A O 1
ATOM 724 N N . THR A 1 89 ? -49.417 -9.164 16.539 1.00 31.25 89 THR A N 1
ATOM 725 C CA . THR A 1 89 ? -50.269 -8.457 15.578 1.00 31.25 89 THR A CA 1
ATOM 726 C C . THR A 1 89 ? -49.521 -8.406 14.253 1.00 31.25 89 THR A C 1
ATOM 728 O O . THR A 1 89 ? -48.465 -7.792 14.132 1.00 31.25 89 THR A O 1
ATOM 731 N N . GLY A 1 90 ? -50.040 -9.143 13.269 1.00 37.72 90 GLY A N 1
ATOM 732 C CA . GLY A 1 90 ? -49.574 -9.079 11.894 1.00 37.72 90 GLY A CA 1
ATOM 733 C C . GLY A 1 90 ? -50.033 -7.768 11.276 1.00 37.72 90 GLY A C 1
ATOM 734 O O . GLY A 1 90 ? -51.230 -7.542 11.125 1.00 37.72 90 GLY A O 1
ATOM 735 N N . ILE A 1 91 ? -49.076 -6.919 10.926 1.00 32.09 91 ILE A N 1
ATOM 736 C CA . ILE A 1 91 ? -49.269 -5.794 10.020 1.00 32.09 91 ILE A CA 1
ATOM 737 C C . ILE A 1 91 ? -48.197 -5.955 8.949 1.00 32.09 91 ILE A C 1
ATOM 739 O O . ILE A 1 91 ? -47.003 -5.966 9.244 1.00 32.09 91 ILE A O 1
ATOM 743 N N . CYS A 1 92 ? -48.646 -6.148 7.710 1.00 35.28 92 CYS A N 1
ATOM 744 C CA . CYS A 1 92 ? -47.809 -6.093 6.522 1.00 35.28 92 CYS A CA 1
ATOM 745 C C . CYS A 1 92 ? -47.239 -4.679 6.390 1.00 35.28 92 CYS A C 1
ATOM 747 O O . CYS A 1 92 ? -47.866 -3.802 5.803 1.00 35.28 92 CYS A O 1
ATOM 749 N N . THR A 1 93 ? -46.048 -4.450 6.931 1.00 32.59 93 THR A N 1
ATOM 750 C CA . THR A 1 93 ? -45.205 -3.333 6.518 1.00 32.59 93 THR A CA 1
ATOM 751 C C . THR A 1 93 ? -44.289 -3.834 5.419 1.00 32.59 93 THR A C 1
ATOM 753 O O . THR A 1 93 ? -43.346 -4.582 5.667 1.00 32.59 93 THR A O 1
ATOM 756 N N . LEU A 1 94 ? -44.604 -3.427 4.191 1.00 33.75 94 LEU A N 1
ATOM 757 C CA . LEU A 1 94 ? -43.690 -3.436 3.061 1.00 33.75 94 LEU A CA 1
ATOM 758 C C . LEU A 1 94 ? -42.509 -2.525 3.434 1.00 33.75 94 LEU A C 1
ATOM 760 O O . LEU A 1 94 ? -42.550 -1.313 3.234 1.00 33.75 94 LEU A O 1
ATOM 764 N N . SER A 1 95 ? -41.495 -3.094 4.081 1.00 33.47 95 SER A N 1
ATOM 765 C CA . SER A 1 95 ? -40.253 -2.393 4.373 1.00 33.47 95 SER A CA 1
ATOM 766 C C . SER A 1 95 ? -39.525 -2.173 3.054 1.00 33.47 95 SER A C 1
ATOM 768 O O . SER A 1 95 ? -38.931 -3.092 2.495 1.00 33.47 95 SER A O 1
ATOM 770 N N . VAL A 1 96 ? -39.592 -0.940 2.557 1.00 34.69 96 VAL A N 1
ATOM 771 C CA . VAL A 1 96 ? -38.622 -0.407 1.604 1.00 34.69 96 VAL A CA 1
ATOM 772 C C . VAL A 1 96 ? -37.248 -0.591 2.245 1.00 34.69 96 VAL A C 1
ATOM 774 O O . VAL A 1 96 ? -36.905 0.094 3.209 1.00 34.69 96 VAL A O 1
ATOM 777 N N . LEU A 1 97 ? -36.495 -1.575 1.752 1.00 34.59 97 LEU A N 1
ATOM 778 C CA . LEU A 1 97 ? -35.071 -1.738 2.019 1.00 34.59 97 LEU A CA 1
ATOM 779 C C . LEU A 1 97 ? -34.364 -0.508 1.442 1.00 34.59 97 LEU A C 1
ATOM 781 O O . LEU A 1 97 ? -33.977 -0.476 0.277 1.00 34.59 97 LEU A O 1
ATOM 785 N N . LEU A 1 98 ? -34.256 0.540 2.258 1.00 36.22 98 LEU A N 1
ATOM 786 C CA . LEU A 1 98 ? -33.362 1.660 2.014 1.00 36.22 98 LEU A CA 1
ATOM 787 C C . LEU A 1 98 ? -31.925 1.130 2.044 1.00 36.22 98 LEU A C 1
ATOM 789 O O . LEU A 1 98 ? -31.367 0.870 3.105 1.00 36.22 98 LEU A O 1
ATOM 793 N N . GLY A 1 99 ? -31.401 0.926 0.835 1.00 36.72 99 GLY A N 1
ATOM 794 C CA . GLY A 1 99 ? -29.997 0.870 0.437 1.00 36.72 99 GLY A CA 1
ATOM 795 C C . GLY A 1 99 ? -28.965 0.626 1.533 1.00 36.72 99 GLY A C 1
ATOM 796 O O . GLY A 1 99 ? -28.254 1.543 1.929 1.00 36.72 99 GLY A O 1
ATOM 797 N N . THR A 1 100 ? -28.763 -0.634 1.908 1.00 41.62 100 THR A N 1
ATOM 798 C CA . THR A 1 100 ? -27.389 -1.091 2.129 1.00 41.62 100 THR A CA 1
ATOM 799 C C . THR A 1 100 ? -26.737 -1.107 0.755 1.00 41.62 100 THR A C 1
ATOM 801 O O . THR A 1 100 ? -27.186 -1.870 -0.103 1.00 41.62 100 THR A O 1
ATOM 804 N N . GLY A 1 101 ? -25.756 -0.233 0.515 1.00 38.47 101 GLY A N 1
ATOM 805 C CA . GLY A 1 101 ? -24.973 -0.245 -0.718 1.00 38.47 101 GLY A CA 1
ATOM 806 C C . GLY A 1 101 ? -24.556 -1.679 -1.025 1.00 38.47 101 GLY A C 1
ATOM 807 O O . GLY A 1 101 ? -23.862 -2.314 -0.230 1.00 38.47 101 GLY A O 1
ATOM 808 N N . LEU A 1 102 ? -25.085 -2.225 -2.118 1.00 40.81 102 LEU A N 1
ATOM 809 C CA . LEU A 1 102 ? -24.703 -3.537 -2.606 1.00 40.81 102 LEU A CA 1
ATOM 810 C C . LEU A 1 102 ? -23.240 -3.420 -3.014 1.00 40.81 102 LEU A C 1
ATOM 812 O O . LEU A 1 102 ? -22.919 -2.824 -4.037 1.00 40.81 102 LEU A O 1
ATOM 816 N N . PHE A 1 103 ? -22.362 -3.958 -2.174 1.00 50.91 103 PHE A N 1
ATOM 817 C CA . PHE A 1 103 ? -20.997 -4.265 -2.550 1.00 50.91 103 PHE A CA 1
ATOM 818 C C . PHE A 1 103 ? -21.066 -5.173 -3.774 1.00 50.91 103 PHE A C 1
ATOM 820 O O . PHE A 1 103 ? -21.477 -6.332 -3.671 1.00 50.91 103 PHE A O 1
ATOM 827 N N . VAL A 1 104 ? -20.692 -4.654 -4.938 1.00 45.31 104 VAL A N 1
ATOM 828 C CA . VAL A 1 104 ? -20.455 -5.504 -6.099 1.00 45.31 104 VAL A CA 1
ATOM 829 C C . VAL A 1 104 ? -19.108 -6.165 -5.851 1.00 45.31 104 VAL A C 1
ATOM 831 O O . VAL A 1 104 ? -18.062 -5.640 -6.210 1.00 45.31 104 VAL A O 1
ATOM 834 N N . SER A 1 105 ? -19.124 -7.311 -5.171 1.00 52.00 105 SER A N 1
ATOM 835 C CA . SER A 1 105 ? -17.954 -8.180 -5.108 1.00 52.00 105 SER A CA 1
ATOM 836 C C . SER A 1 105 ? -17.741 -8.771 -6.499 1.00 52.00 105 SER A C 1
ATOM 838 O O . SER A 1 105 ? -18.232 -9.857 -6.796 1.00 52.00 105 SER A O 1
ATOM 840 N N . ALA A 1 106 ? -17.016 -8.054 -7.355 1.00 59.22 106 ALA A N 1
ATOM 841 C CA . ALA A 1 106 ? -16.573 -8.516 -8.667 1.00 59.22 106 ALA A CA 1
ATOM 842 C C . ALA A 1 106 ? -15.406 -9.520 -8.539 1.00 59.22 106 ALA A C 1
ATOM 844 O O . ALA A 1 106 ? -14.387 -9.395 -9.213 1.00 59.22 106 ALA A O 1
ATOM 845 N N . GLN A 1 107 ? -15.523 -10.487 -7.622 1.00 76.56 107 GLN A N 1
ATOM 846 C CA . GLN A 1 107 ? -14.535 -11.550 -7.457 1.00 76.56 107 GLN A CA 1
ATOM 847 C C . GLN A 1 107 ? -14.935 -12.739 -8.325 1.00 76.56 107 GLN A C 1
ATOM 849 O O . GLN A 1 107 ? -15.964 -13.373 -8.091 1.00 76.56 107 GLN A O 1
ATOM 854 N N . THR A 1 108 ? -14.104 -13.039 -9.322 1.00 88.62 108 THR A N 1
ATOM 855 C CA . THR A 1 108 ? -14.238 -14.239 -10.157 1.00 88.62 108 THR A CA 1
ATOM 856 C C . THR A 1 108 ? -13.929 -15.501 -9.350 1.00 88.62 108 THR A C 1
ATOM 858 O O . THR A 1 108 ? -14.566 -16.539 -9.531 1.00 88.62 108 THR A O 1
ATOM 861 N N . VAL A 1 109 ? -12.979 -15.420 -8.414 1.00 92.19 109 VAL A N 1
ATOM 862 C CA . VAL A 1 109 ? -12.607 -16.532 -7.533 1.00 92.19 109 VAL A CA 1
ATOM 863 C C . VAL A 1 109 ? -13.369 -16.425 -6.219 1.00 92.19 109 VAL A C 1
ATOM 865 O O . VAL A 1 109 ? -13.280 -15.430 -5.508 1.00 92.19 109 VAL A O 1
ATOM 868 N N . THR A 1 110 ? -14.096 -17.483 -5.862 1.00 90.19 110 THR A N 1
ATOM 869 C CA . THR A 1 110 ? -14.800 -17.557 -4.577 1.00 90.19 110 THR A CA 1
ATOM 870 C C . THR A 1 110 ? -13.872 -18.058 -3.472 1.00 90.19 110 THR A C 1
ATOM 872 O O . THR A 1 110 ? -13.355 -19.178 -3.536 1.00 90.19 110 THR A O 1
ATOM 875 N N . ASP A 1 111 ? -13.711 -17.256 -2.423 1.00 89.81 111 ASP A N 1
ATOM 876 C CA . ASP A 1 111 ? -12.993 -17.659 -1.217 1.00 89.81 111 ASP A CA 1
ATOM 877 C C . ASP A 1 111 ? -13.680 -18.827 -0.500 1.00 89.81 111 ASP A C 1
ATOM 879 O O . ASP A 1 111 ? -14.896 -18.850 -0.306 1.00 89.81 111 ASP A O 1
ATOM 883 N N . ARG A 1 112 ? -12.878 -19.780 -0.013 1.00 92.00 112 ARG A N 1
ATOM 884 C CA . ARG A 1 112 ? -13.372 -20.876 0.843 1.00 92.00 112 ARG A CA 1
ATOM 885 C C . ARG A 1 112 ? -13.569 -20.464 2.299 1.00 92.00 112 ARG A C 1
ATOM 887 O O . ARG A 1 112 ? -14.332 -21.106 3.016 1.00 92.00 112 ARG A O 1
ATOM 894 N N . PHE A 1 113 ? -12.851 -19.437 2.741 1.00 92.19 113 PHE A N 1
ATOM 895 C CA . PHE A 1 113 ? -12.882 -18.936 4.107 1.00 92.19 113 PHE A CA 1
ATOM 896 C C . PHE A 1 113 ? -13.171 -17.442 4.085 1.00 92.19 113 PHE A C 1
ATOM 898 O O . PHE A 1 113 ? -12.582 -16.715 3.296 1.00 92.19 113 PHE A O 1
ATOM 905 N N . ALA A 1 114 ? -14.034 -16.986 4.988 1.00 89.12 114 ALA A N 1
ATOM 906 C CA . ALA A 1 114 ? -14.277 -15.569 5.207 1.00 89.12 114 ALA A CA 1
ATOM 907 C C . ALA A 1 114 ? -13.719 -15.154 6.579 1.00 89.12 114 ALA A C 1
ATOM 909 O O . ALA A 1 114 ? -13.838 -15.925 7.540 1.00 89.12 114 ALA A O 1
ATOM 910 N N . PRO A 1 115 ? -13.136 -13.948 6.712 1.00 88.25 115 PRO A N 1
ATOM 911 C CA . PRO A 1 115 ? -12.781 -13.406 8.016 1.00 88.25 115 PRO A CA 1
ATOM 912 C C . PRO A 1 115 ? -14.012 -13.300 8.921 1.00 88.25 115 PRO A C 1
ATOM 914 O O . PRO A 1 115 ? -15.103 -12.949 8.468 1.00 88.25 115 PRO A O 1
ATOM 917 N N . LEU A 1 116 ? -13.827 -13.540 10.219 1.00 90.62 116 LEU A N 1
ATOM 918 C CA . LEU A 1 116 ? -14.884 -13.295 11.197 1.00 90.62 116 LEU A CA 1
ATOM 919 C C . LEU A 1 116 ? -15.277 -11.801 11.216 1.00 90.62 116 LEU A C 1
ATOM 921 O O . LEU A 1 116 ? -14.411 -10.930 11.025 1.00 90.62 116 LEU A O 1
ATOM 925 N N . PRO A 1 117 ? -16.562 -11.481 11.469 1.00 88.81 117 PRO A N 1
ATOM 926 C CA . PRO A 1 117 ? -17.004 -10.096 11.539 1.00 88.81 117 PRO A CA 1
ATOM 927 C C . PRO A 1 117 ? -16.333 -9.357 12.706 1.00 88.81 117 PRO A C 1
ATOM 929 O O . PRO A 1 117 ? -15.844 -9.962 13.664 1.00 88.81 117 PRO A O 1
ATOM 932 N N . ALA A 1 118 ? -16.298 -8.024 12.627 1.00 86.94 118 ALA A N 1
ATOM 933 C CA . ALA A 1 118 ? -15.795 -7.195 13.720 1.00 86.94 118 ALA A CA 1
ATOM 934 C C . ALA A 1 118 ? -16.537 -7.518 15.034 1.00 86.94 118 ALA A C 1
ATOM 936 O O . ALA A 1 118 ? -17.746 -7.740 15.034 1.00 86.94 118 ALA A O 1
ATOM 937 N N . GLY A 1 119 ? -15.800 -7.595 16.145 1.00 86.38 119 GLY A N 1
ATOM 938 C CA . GLY A 1 119 ? -16.346 -7.952 17.460 1.00 86.38 119 GLY A CA 1
ATOM 939 C C . GLY A 1 119 ? -16.600 -9.449 17.701 1.00 86.38 119 GLY A C 1
ATOM 940 O O . GLY A 1 119 ? -16.930 -9.817 18.824 1.00 86.38 119 GLY A O 1
ATOM 941 N N . ALA A 1 120 ? -16.406 -10.328 16.708 1.00 92.06 120 ALA A N 1
ATOM 942 C CA . ALA A 1 120 ? -16.611 -11.774 16.877 1.00 92.06 120 ALA A CA 1
ATOM 943 C C . ALA A 1 120 ? -15.588 -12.451 17.803 1.00 92.06 120 ALA A C 1
ATOM 945 O O . ALA A 1 120 ? -15.849 -13.527 18.338 1.00 92.06 120 ALA A O 1
ATOM 946 N N . VAL A 1 121 ? -14.414 -11.841 17.974 1.00 92.31 121 VAL A N 1
ATOM 947 C CA . VAL A 1 121 ? -13.336 -12.352 18.822 1.00 92.31 121 VAL A CA 1
ATOM 948 C C . VAL A 1 121 ? -13.006 -11.310 19.875 1.00 92.31 121 VAL A C 1
ATOM 950 O O . VAL A 1 121 ? -12.790 -10.141 19.553 1.00 92.31 121 VAL A O 1
ATOM 953 N N . ARG A 1 122 ? -12.917 -11.753 21.131 1.00 91.88 122 ARG A N 1
ATOM 954 C CA . ARG A 1 122 ? -12.406 -10.948 22.237 1.00 91.88 122 ARG A CA 1
ATOM 955 C C . ARG A 1 122 ? -11.161 -11.603 22.811 1.00 91.88 122 ARG A C 1
ATOM 957 O O . ARG A 1 122 ? -11.202 -12.753 23.242 1.00 91.88 122 ARG A O 1
ATOM 964 N N . LEU A 1 123 ? -10.063 -10.860 22.809 1.00 93.69 123 LEU A N 1
ATOM 965 C CA . LEU A 1 123 ? -8.816 -11.264 23.438 1.00 93.69 123 LEU A CA 1
ATOM 966 C C . LEU A 1 123 ? -8.847 -10.885 24.922 1.00 93.69 123 LEU A C 1
ATOM 968 O O . LEU A 1 123 ? -9.615 -10.022 25.351 1.00 93.69 123 LEU A O 1
ATOM 972 N N . THR A 1 124 ? -8.038 -11.568 25.726 1.00 94.19 124 THR A N 1
ATOM 973 C CA . THR A 1 124 ? -7.960 -11.354 27.176 1.00 94.19 124 THR A CA 1
ATOM 974 C C . THR A 1 124 ? -6.507 -11.347 27.644 1.00 94.19 124 THR A C 1
ATOM 976 O O . THR A 1 124 ? -5.599 -11.769 26.922 1.00 94.19 124 THR A O 1
ATOM 979 N N . ASN A 1 125 ? -6.286 -10.879 28.875 1.00 95.50 125 ASN A N 1
ATOM 980 C CA . ASN A 1 125 ? -4.987 -10.879 29.549 1.00 95.50 125 ASN A CA 1
ATOM 981 C C . ASN A 1 125 ? -3.908 -10.134 28.746 1.00 95.50 125 ASN A C 1
ATOM 983 O O . ASN A 1 125 ? -4.106 -8.986 28.362 1.00 95.50 125 ASN A O 1
ATOM 987 N N . PHE A 1 126 ? -2.766 -10.781 28.507 1.00 95.75 126 PHE A N 1
ATOM 988 C CA . PHE A 1 126 ? -1.585 -10.183 27.890 1.00 95.75 126 PHE A CA 1
ATOM 989 C C . PHE A 1 126 ? -1.886 -9.499 26.547 1.00 95.75 126 PHE A C 1
ATOM 991 O O . PHE A 1 126 ? -1.530 -8.341 26.368 1.00 95.75 126 PHE A O 1
ATOM 998 N N . LEU A 1 127 ? -2.626 -10.162 25.650 1.00 93.81 127 LEU A N 1
ATOM 999 C CA . LEU A 1 127 ? -2.933 -9.603 24.328 1.00 93.81 127 LEU A CA 1
ATOM 1000 C C . LEU A 1 127 ? -3.920 -8.428 24.391 1.00 93.81 127 LEU A C 1
ATOM 1002 O O . LEU A 1 127 ? -3.762 -7.462 23.651 1.00 93.81 127 LEU A O 1
ATOM 1006 N N . GLU A 1 128 ? -4.921 -8.480 25.279 1.00 95.19 128 GLU A N 1
ATOM 1007 C CA . GLU A 1 128 ? -5.815 -7.329 25.498 1.00 95.19 128 GLU A CA 1
ATOM 1008 C C . GLU A 1 128 ? -5.027 -6.144 26.066 1.00 95.19 128 GLU A C 1
ATOM 1010 O O . GLU A 1 128 ? -5.212 -5.019 25.609 1.00 95.19 128 GLU A O 1
ATOM 1015 N N . ASN A 1 129 ? -4.120 -6.386 27.017 1.00 95.94 129 ASN A N 1
ATOM 1016 C CA . ASN A 1 129 ? -3.300 -5.333 27.614 1.00 95.94 129 ASN A CA 1
ATOM 1017 C C . ASN A 1 129 ? -2.384 -4.667 26.578 1.00 95.94 129 ASN A C 1
ATOM 1019 O O . ASN A 1 129 ? -2.305 -3.442 26.552 1.00 95.94 129 ASN A O 1
ATOM 1023 N N . ASP A 1 130 ? -1.746 -5.436 25.693 1.00 95.00 130 ASP A N 1
ATOM 1024 C CA . ASP A 1 130 ? -0.893 -4.888 24.629 1.00 95.00 130 ASP A CA 1
ATOM 1025 C C . ASP A 1 130 ? -1.687 -4.022 23.638 1.00 95.00 130 ASP A C 1
ATOM 1027 O O . ASP A 1 130 ? -1.234 -2.943 23.239 1.00 95.00 130 ASP A O 1
ATOM 1031 N N . ILE A 1 131 ? -2.907 -4.447 23.289 1.00 94.50 131 ILE A N 1
ATOM 1032 C CA . ILE A 1 131 ? -3.822 -3.660 22.453 1.00 94.50 131 ILE A CA 1
ATOM 1033 C C . ILE A 1 131 ? -4.201 -2.355 23.156 1.00 94.50 131 ILE A C 1
ATOM 1035 O O . ILE A 1 131 ? -4.119 -1.288 22.551 1.00 94.50 131 ILE A O 1
ATOM 1039 N N . ARG A 1 132 ? -4.583 -2.412 24.437 1.00 95.19 132 ARG A N 1
ATOM 1040 C CA . ARG A 1 132 ? -4.958 -1.220 25.214 1.00 95.19 132 ARG A CA 1
ATOM 1041 C C . ARG A 1 132 ? -3.797 -0.246 25.352 1.00 95.19 132 ARG A C 1
ATOM 1043 O O . ARG A 1 132 ? -3.985 0.939 25.110 1.00 95.19 132 ARG A O 1
ATOM 1050 N N . ASN A 1 133 ? -2.601 -0.743 25.650 1.00 95.44 133 ASN A N 1
ATOM 1051 C CA . ASN A 1 133 ? -1.401 0.083 25.742 1.00 95.44 133 ASN A CA 1
ATOM 1052 C C . ASN A 1 133 ? -1.090 0.775 24.411 1.00 95.44 133 ASN A C 1
ATOM 1054 O O . ASN A 1 133 ? -0.763 1.960 24.403 1.00 95.44 133 ASN A O 1
ATOM 1058 N N . SER A 1 134 ? -1.230 0.059 23.291 1.00 94.94 134 SER A N 1
ATOM 1059 C CA . SER A 1 134 ? -1.056 0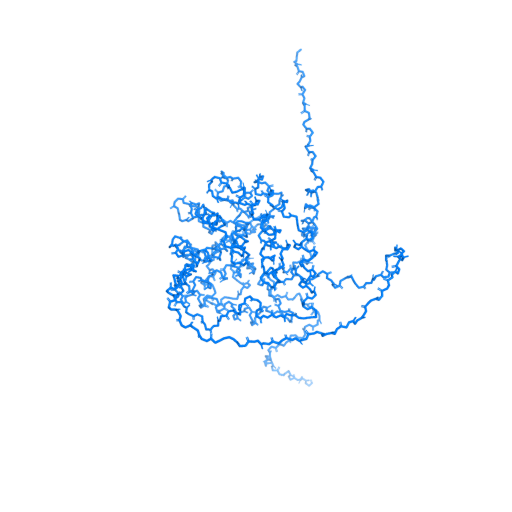.645 21.959 1.00 94.94 134 SER A CA 1
ATOM 1060 C C . SER A 1 134 ? -2.098 1.736 21.697 1.00 94.94 134 SER A C 1
ATOM 1062 O O . SER A 1 134 ? -1.759 2.822 21.247 1.00 94.94 134 SER A O 1
ATOM 1064 N N . ILE A 1 135 ? -3.363 1.507 22.043 1.00 95.94 135 ILE A N 1
ATOM 1065 C CA . ILE A 1 135 ? -4.414 2.514 21.859 1.00 95.94 135 ILE A CA 1
ATOM 1066 C C . ILE A 1 135 ? -4.133 3.770 22.692 1.00 95.94 135 ILE A C 1
ATOM 1068 O O . ILE A 1 135 ? -4.088 4.865 22.134 1.00 95.94 135 ILE A O 1
ATOM 1072 N N . GLU A 1 136 ? -3.915 3.618 24.000 1.00 97.44 136 GLU A N 1
ATOM 1073 C CA . GLU A 1 136 ? -3.804 4.750 24.927 1.00 97.44 136 GLU A CA 1
ATOM 1074 C C . GLU A 1 136 ? -2.512 5.548 24.740 1.00 97.44 136 GLU A C 1
ATOM 1076 O O . GLU A 1 136 ? -2.538 6.776 24.724 1.00 97.44 136 GLU A O 1
ATOM 1081 N N . HIS A 1 137 ? -1.374 4.873 24.574 1.00 94.88 137 HIS A N 1
ATOM 1082 C CA . HIS A 1 137 ? -0.079 5.552 24.533 1.00 94.88 137 HIS A CA 1
ATOM 1083 C C . HIS A 1 137 ? 0.380 5.893 23.116 1.00 94.88 137 HIS A C 1
ATOM 1085 O O . HIS A 1 137 ? 1.192 6.798 22.946 1.00 94.88 137 HIS A O 1
ATOM 1091 N N . TRP A 1 138 ? -0.138 5.208 22.094 1.00 92.31 138 TRP A N 1
ATOM 1092 C CA . TRP A 1 138 ? 0.251 5.445 20.705 1.00 92.31 138 TRP A CA 1
ATOM 1093 C C . TRP A 1 138 ? -0.824 6.222 19.948 1.00 92.31 138 TRP A C 1
ATOM 1095 O O . TRP A 1 138 ? -0.660 7.416 19.712 1.00 92.31 138 TRP A O 1
ATOM 1105 N N . ASN A 1 139 ? -1.947 5.583 19.601 1.00 95.44 139 ASN A N 1
ATOM 1106 C CA . ASN A 1 139 ? -2.953 6.189 18.720 1.00 95.44 139 ASN A CA 1
ATOM 1107 C C . ASN A 1 139 ? -3.711 7.356 19.345 1.00 95.44 139 ASN A C 1
ATOM 1109 O O . ASN A 1 139 ? -4.105 8.249 18.601 1.00 95.44 139 ASN A O 1
ATOM 1113 N N . LYS A 1 140 ? -3.921 7.352 20.663 1.00 97.06 140 LYS A N 1
ATOM 1114 C CA . LYS A 1 140 ? -4.527 8.473 21.395 1.00 97.06 140 LYS A CA 1
ATOM 1115 C C . LYS A 1 140 ? -3.491 9.402 22.034 1.00 97.06 140 LYS A C 1
ATOM 1117 O O . LYS A 1 140 ? -3.818 10.538 22.358 1.00 97.06 140 LYS A O 1
ATOM 1122 N N . GLY A 1 141 ? -2.271 8.905 22.229 1.00 94.31 141 GLY A N 1
ATOM 1123 C CA . GLY A 1 141 ? -1.205 9.586 22.956 1.00 94.31 141 GLY A CA 1
ATOM 1124 C C . GLY A 1 141 ? -0.219 10.298 22.035 1.00 94.31 141 GLY A C 1
ATOM 1125 O O . GLY A 1 141 ? -0.419 11.446 21.654 1.00 94.31 141 GLY A O 1
ATOM 1126 N N . GLU A 1 142 ? 0.885 9.620 21.726 1.00 93.06 142 GLU A N 1
ATOM 1127 C CA . GLU A 1 142 ? 2.094 10.248 21.177 1.00 93.06 142 GLU A CA 1
ATOM 1128 C C . GLU A 1 142 ? 2.054 10.526 19.665 1.00 93.06 142 GLU A C 1
ATOM 1130 O O . GLU A 1 142 ? 2.910 11.256 19.164 1.00 93.06 142 GLU A O 1
ATOM 1135 N N . LEU A 1 143 ? 1.115 9.940 18.911 1.00 94.44 143 LEU A N 1
ATOM 1136 C CA . LEU A 1 143 ? 1.101 10.079 17.453 1.00 94.44 143 LEU A CA 1
ATOM 1137 C C . LEU A 1 143 ? 0.764 11.519 17.004 1.00 94.44 143 LEU A C 1
ATOM 1139 O O . LEU A 1 143 ? -0.349 11.999 17.238 1.00 94.44 143 LEU A O 1
ATOM 1143 N N . PRO A 1 144 ? 1.680 12.209 16.294 1.00 96.06 144 PRO A N 1
ATOM 1144 C CA . PRO A 1 144 ? 1.515 13.610 15.926 1.00 96.06 144 PRO A CA 1
ATOM 1145 C C . PRO A 1 144 ? 0.770 13.751 14.588 1.00 96.06 144 PRO A C 1
ATOM 1147 O O . PRO A 1 144 ? 1.334 14.152 13.570 1.00 96.06 144 PRO A O 1
ATOM 1150 N N . TYR A 1 145 ? -0.517 13.386 14.564 1.00 97.50 145 TYR A N 1
ATOM 1151 C CA . TYR A 1 145 ? -1.311 13.342 13.326 1.00 97.50 145 TYR A CA 1
ATOM 1152 C C . TYR A 1 145 ? -1.324 14.661 12.545 1.00 97.50 145 TYR A C 1
ATOM 1154 O O . TYR A 1 145 ? -1.243 14.647 11.319 1.00 97.50 145 TYR A O 1
ATOM 1162 N N . ARG A 1 146 ? -1.400 15.802 13.240 1.00 96.81 146 ARG A N 1
ATOM 1163 C CA . ARG A 1 146 ? -1.392 17.125 12.602 1.00 96.81 146 ARG A CA 1
ATOM 1164 C C . ARG A 1 146 ? -0.071 17.379 11.875 1.00 96.81 146 ARG A C 1
ATOM 1166 O O . ARG A 1 146 ? -0.067 17.891 10.760 1.00 96.81 146 ARG A O 1
ATOM 1173 N N . GLU A 1 147 ? 1.046 17.051 12.513 1.00 95.19 147 GLU A N 1
ATOM 1174 C CA . GLU A 1 147 ? 2.379 17.187 11.938 1.00 95.19 147 GLU A CA 1
ATOM 1175 C C . GLU A 1 147 ? 2.568 16.242 10.749 1.00 95.19 147 GLU A C 1
ATOM 1177 O O . GLU A 1 147 ? 3.191 16.634 9.769 1.00 95.19 147 GLU A O 1
ATOM 1182 N N . PHE A 1 148 ? 1.982 15.043 10.786 1.00 96.56 148 PHE A N 1
ATOM 1183 C CA . PHE A 1 148 ? 1.987 14.160 9.623 1.00 96.56 148 PHE A CA 1
ATOM 1184 C C . PHE A 1 148 ? 1.236 14.762 8.429 1.00 96.56 148 PHE A C 1
ATOM 1186 O O . PHE A 1 148 ? 1.736 14.705 7.308 1.00 96.56 148 PHE A O 1
ATOM 1193 N N . VAL A 1 149 ? 0.073 15.386 8.655 1.00 98.31 149 VAL A N 1
ATOM 1194 C CA . VAL A 1 149 ? -0.677 16.066 7.583 1.00 98.31 149 VAL A CA 1
ATOM 1195 C C . VAL A 1 149 ? 0.095 17.275 7.027 1.00 98.31 149 VAL A C 1
ATOM 1197 O O . VAL A 1 149 ? -0.003 17.587 5.840 1.00 98.31 149 VAL A O 1
ATOM 1200 N N . GLU A 1 150 ? 0.909 17.942 7.850 1.00 97.19 150 GLU A N 1
ATOM 1201 C CA . GLU A 1 150 ? 1.714 19.095 7.425 1.00 97.19 150 GLU A CA 1
ATOM 1202 C C . GLU A 1 150 ? 2.717 18.758 6.310 1.00 97.19 150 GLU A C 1
ATOM 1204 O O . GLU A 1 150 ? 3.017 19.624 5.487 1.00 97.19 150 GLU A O 1
ATOM 1209 N N . PHE A 1 151 ? 3.204 17.516 6.218 1.00 95.62 151 PHE A N 1
ATOM 1210 C CA . PHE A 1 151 ? 4.108 17.118 5.130 1.00 95.62 151 PHE A CA 1
ATOM 1211 C C . PHE A 1 151 ? 3.437 17.208 3.756 1.00 95.62 151 PHE A C 1
ATOM 1213 O O . PHE A 1 151 ? 4.047 17.705 2.811 1.00 95.62 151 PHE A O 1
ATOM 1220 N N . PHE A 1 152 ? 2.159 16.834 3.672 1.00 97.69 152 PHE A N 1
ATOM 1221 C CA . PHE A 1 152 ? 1.363 16.969 2.451 1.00 97.69 152 PHE A CA 1
ATOM 1222 C C . PHE A 1 152 ? 0.970 18.425 2.197 1.00 97.69 152 PHE A C 1
ATOM 1224 O O . PHE A 1 152 ? 1.063 18.900 1.074 1.00 97.69 152 PHE A O 1
ATOM 1231 N N . ARG A 1 153 ? 0.603 19.167 3.252 1.00 96.88 153 ARG A N 1
ATOM 1232 C CA . ARG A 1 153 ? 0.238 20.592 3.151 1.00 96.88 153 ARG A CA 1
ATOM 1233 C C . ARG A 1 153 ? 1.374 21.459 2.614 1.00 96.88 153 ARG A C 1
ATOM 1235 O O . ARG A 1 153 ? 1.139 22.395 1.859 1.00 96.88 153 ARG A O 1
ATOM 1242 N N . SER A 1 154 ? 2.591 21.179 3.069 1.00 95.19 154 SER A N 1
ATOM 1243 C CA . SER A 1 154 ? 3.792 21.918 2.679 1.00 95.19 154 SER A CA 1
ATOM 1244 C C . SER A 1 154 ? 4.450 21.377 1.413 1.00 95.19 154 SER A C 1
ATOM 1246 O O . SER A 1 154 ? 5.303 22.069 0.861 1.00 95.19 154 SER A O 1
ATOM 1248 N N . GLN A 1 155 ? 4.082 20.163 0.978 1.00 93.31 155 GLN A N 1
ATOM 1249 C CA . GLN A 1 155 ? 4.727 19.426 -0.115 1.00 93.31 155 GLN A CA 1
ATOM 1250 C C . GLN A 1 155 ? 6.258 19.419 0.023 1.00 93.31 155 GLN A C 1
ATOM 1252 O O . GLN A 1 155 ? 7.002 19.662 -0.928 1.00 93.31 155 GLN A O 1
ATOM 1257 N N . ALA A 1 156 ? 6.720 19.223 1.259 1.00 86.19 156 ALA A N 1
ATOM 1258 C CA . ALA A 1 156 ? 8.120 19.374 1.630 1.00 86.19 156 ALA A CA 1
ATOM 1259 C C . ALA A 1 156 ? 8.470 18.469 2.818 1.00 86.19 156 ALA A C 1
ATOM 1261 O O . ALA A 1 156 ? 8.892 18.938 3.881 1.00 86.19 156 ALA A O 1
ATOM 1262 N N . ALA A 1 157 ? 8.287 17.155 2.650 1.00 82.88 157 ALA A N 1
ATOM 1263 C CA . ALA A 1 157 ? 8.761 16.197 3.642 1.00 82.88 157 ALA A CA 1
ATOM 1264 C C . ALA A 1 157 ? 10.288 16.356 3.828 1.00 82.88 157 ALA A C 1
ATOM 1266 O O . ALA A 1 157 ? 11.038 16.353 2.851 1.00 82.88 157 ALA A O 1
ATOM 1267 N N . PRO A 1 158 ? 10.785 16.506 5.070 1.00 82.19 158 PRO A N 1
ATOM 1268 C CA . PRO A 1 158 ? 12.202 16.774 5.327 1.00 82.19 158 PRO A CA 1
ATOM 1269 C C . PRO A 1 158 ? 13.103 15.553 5.095 1.00 82.19 158 PRO A C 1
ATOM 1271 O O . PRO A 1 158 ? 14.327 15.683 5.104 1.00 82.19 158 PRO A O 1
ATOM 1274 N N . GLN A 1 159 ? 12.512 14.363 4.975 1.00 86.19 159 GLN A N 1
ATOM 1275 C CA . GLN A 1 159 ? 13.199 13.083 4.844 1.00 86.19 159 GLN A CA 1
ATOM 1276 C C . GLN A 1 159 ? 12.403 12.162 3.925 1.00 86.19 159 GLN A C 1
ATOM 1278 O O . GLN A 1 159 ? 11.183 12.289 3.817 1.00 86.19 159 GLN A O 1
ATOM 1283 N N . PHE A 1 160 ? 13.120 11.227 3.307 1.00 85.69 160 PHE A N 1
ATOM 1284 C CA . PHE A 1 160 ? 12.550 10.181 2.469 1.00 85.69 160 PHE A CA 1
ATOM 1285 C C . PHE A 1 160 ? 11.420 9.432 3.188 1.00 85.69 160 PHE A C 1
ATOM 1287 O O . PHE A 1 160 ? 11.594 9.001 4.331 1.00 85.69 160 PHE A O 1
ATOM 1294 N N . ALA A 1 161 ? 10.302 9.247 2.484 1.00 84.12 161 ALA A N 1
ATOM 1295 C CA . ALA A 1 161 ? 9.157 8.436 2.893 1.00 84.12 161 ALA A CA 1
ATOM 1296 C C . ALA A 1 161 ? 8.486 8.834 4.222 1.00 84.12 161 ALA A C 1
ATOM 1298 O O . ALA A 1 161 ? 7.763 8.029 4.807 1.00 84.12 161 ALA A O 1
ATOM 1299 N N . LEU A 1 162 ? 8.676 10.057 4.729 1.00 90.56 162 LEU A N 1
ATOM 1300 C CA . LEU A 1 162 ? 8.085 10.458 6.009 1.00 90.56 162 LEU A CA 1
ATOM 1301 C C . LEU A 1 162 ? 6.554 10.610 5.937 1.00 90.56 162 LEU A C 1
ATOM 1303 O O . LEU A 1 162 ? 5.871 10.399 6.944 1.00 90.56 162 LEU A O 1
ATOM 1307 N N . GLY A 1 163 ? 6.000 10.908 4.757 1.00 92.06 163 GLY A N 1
ATOM 1308 C CA . GLY A 1 163 ? 4.552 10.968 4.530 1.00 92.06 163 GLY A CA 1
ATOM 1309 C C . GLY A 1 163 ? 3.838 9.639 4.806 1.00 92.06 163 GLY A C 1
ATOM 1310 O O . GLY A 1 163 ? 2.675 9.627 5.216 1.00 92.06 163 GLY A O 1
ATOM 1311 N N . GLU A 1 164 ? 4.541 8.505 4.698 1.00 94.81 164 GLU A N 1
ATOM 1312 C CA . GLU A 1 164 ? 3.976 7.172 4.942 1.00 94.81 164 GLU A CA 1
ATOM 1313 C C . GLU A 1 164 ? 3.433 7.019 6.375 1.00 94.81 164 GLU A C 1
ATOM 1315 O O . GLU A 1 164 ? 2.516 6.230 6.632 1.00 94.81 164 GLU A O 1
ATOM 1320 N N . MET A 1 165 ? 4.011 7.775 7.321 1.00 95.69 165 MET A N 1
ATOM 1321 C CA . MET A 1 165 ? 3.717 7.678 8.748 1.00 95.69 165 MET A CA 1
ATOM 1322 C C . MET A 1 165 ? 2.250 7.982 9.042 1.00 95.69 165 MET A C 1
ATOM 1324 O O . MET A 1 165 ? 1.662 7.313 9.893 1.00 95.69 165 MET A O 1
ATOM 1328 N N . TRP A 1 166 ? 1.639 8.925 8.308 1.00 98.12 166 TRP A N 1
ATOM 1329 C CA . TRP A 1 166 ? 0.209 9.216 8.438 1.00 98.12 166 TRP A CA 1
ATOM 1330 C C . TRP A 1 166 ? -0.621 7.965 8.155 1.00 98.12 166 TRP A C 1
ATOM 1332 O O . TRP A 1 166 ? -1.413 7.528 8.991 1.00 98.12 166 TRP A O 1
ATOM 1342 N N . GLY A 1 167 ? -0.387 7.344 6.997 1.00 97.75 167 GLY A N 1
ATOM 1343 C CA . GLY A 1 167 ? -1.140 6.176 6.561 1.00 97.75 167 GLY A CA 1
ATOM 1344 C C . GLY A 1 167 ? -0.947 4.996 7.503 1.00 97.75 167 GLY A C 1
ATOM 1345 O O . GLY A 1 167 ? -1.923 4.403 7.953 1.00 97.75 167 GLY A O 1
ATOM 1346 N N . LYS A 1 168 ? 0.294 4.690 7.897 1.00 95.88 168 LYS A N 1
ATOM 1347 C CA . LYS A 1 168 ? 0.588 3.612 8.861 1.00 95.88 168 LYS A CA 1
ATOM 1348 C C . LYS A 1 168 ? -0.085 3.846 10.221 1.00 95.88 168 LYS A C 1
ATOM 1350 O O . LYS A 1 168 ? -0.671 2.918 10.792 1.00 95.88 168 LYS A O 1
ATOM 1355 N N . ALA A 1 169 ? -0.055 5.079 10.727 1.00 97.62 169 ALA A N 1
ATOM 1356 C CA . ALA A 1 169 ? -0.704 5.446 11.984 1.00 97.62 169 ALA A CA 1
ATOM 1357 C C . ALA A 1 169 ? -2.231 5.294 11.900 1.00 97.62 169 ALA A C 1
ATOM 1359 O O . ALA A 1 169 ? -2.832 4.643 12.757 1.00 97.62 169 ALA A O 1
ATOM 1360 N N . VAL A 1 170 ? -2.858 5.805 10.839 1.00 98.44 170 VAL A N 1
ATOM 1361 C CA . VAL A 1 170 ? -4.312 5.713 10.645 1.00 98.44 170 VAL A CA 1
ATOM 1362 C C . VAL A 1 170 ? -4.762 4.268 10.439 1.00 98.44 170 VAL A C 1
ATOM 1364 O O . VAL A 1 170 ? -5.722 3.850 11.083 1.00 98.44 170 VAL A O 1
ATOM 1367 N N . ARG A 1 171 ? -4.043 3.461 9.646 1.00 97.00 171 ARG A N 1
ATOM 1368 C CA . ARG A 1 171 ? -4.352 2.029 9.456 1.00 97.00 171 ARG A CA 1
ATOM 1369 C C . ARG A 1 171 ? -4.365 1.266 10.779 1.00 97.00 171 ARG A C 1
ATOM 1371 O O . ARG A 1 171 ? -5.310 0.526 11.051 1.00 97.00 171 ARG A O 1
ATOM 1378 N N . SER A 1 172 ? -3.353 1.470 11.628 1.00 95.56 172 SER A N 1
ATOM 1379 C CA . SER A 1 172 ? -3.315 0.821 12.949 1.00 95.56 172 SER A CA 1
ATOM 1380 C C . SER A 1 172 ? -4.480 1.271 13.839 1.00 95.56 172 SER A C 1
ATOM 1382 O O . SER A 1 172 ? -5.158 0.433 14.434 1.00 95.56 172 SER A O 1
ATOM 1384 N N . GLY A 1 173 ? -4.793 2.570 13.852 1.00 97.69 173 GLY A N 1
ATOM 1385 C CA . GLY A 1 173 ? -5.936 3.107 14.586 1.00 97.69 173 GLY A CA 1
ATOM 1386 C C . GLY A 1 173 ? -7.279 2.554 14.102 1.00 97.69 173 GLY A C 1
ATOM 1387 O O . GLY A 1 173 ? -8.119 2.200 14.927 1.00 97.69 173 GLY A O 1
ATOM 1388 N N . CYS A 1 174 ? -7.473 2.391 12.791 1.00 98.00 174 CYS A N 1
ATOM 1389 C CA . CYS A 1 174 ? -8.686 1.793 12.223 1.00 98.00 174 CYS A CA 1
ATOM 1390 C C . CYS A 1 174 ? -8.858 0.332 12.661 1.00 98.00 174 CYS A C 1
ATOM 1392 O O . CYS A 1 174 ? -9.958 -0.075 13.035 1.00 98.00 174 CYS A O 1
ATOM 1394 N N . MET A 1 175 ? -7.770 -0.444 12.699 1.00 94.62 175 MET A N 1
ATOM 1395 C CA . MET A 1 175 ? -7.789 -1.822 13.201 1.00 94.62 175 MET A CA 1
ATOM 1396 C C . MET A 1 175 ? -8.119 -1.888 14.696 1.00 94.62 175 MET A C 1
ATOM 1398 O O . MET A 1 175 ? -8.910 -2.736 15.120 1.00 94.62 175 MET A O 1
ATOM 1402 N N . PHE A 1 176 ? -7.580 -0.967 15.498 1.00 96.19 176 PHE A N 1
ATOM 1403 C CA . PHE A 1 176 ? -7.941 -0.860 16.908 1.00 96.19 176 PHE A CA 1
ATOM 1404 C C . PHE A 1 176 ? -9.397 -0.450 17.105 1.00 96.19 176 PHE A C 1
ATOM 1406 O O . PHE A 1 176 ? -10.093 -1.076 17.901 1.00 96.19 176 PHE A O 1
ATOM 1413 N N . TYR A 1 177 ? -9.892 0.529 16.347 1.00 96.94 177 TYR A N 1
ATOM 1414 C CA . TYR A 1 177 ? -11.294 0.931 16.394 1.00 96.94 177 TYR A CA 1
ATOM 1415 C C . TYR A 1 177 ? -12.222 -0.220 15.988 1.00 96.94 177 TYR A C 1
ATOM 1417 O O . TYR A 1 177 ? -13.206 -0.491 16.678 1.00 96.94 177 TYR A O 1
ATOM 1425 N N . ARG A 1 178 ? -11.882 -0.978 14.937 1.00 94.75 178 ARG A N 1
ATOM 1426 C CA . ARG A 1 178 ? -12.611 -2.196 14.548 1.00 94.75 178 ARG A CA 1
ATOM 1427 C C . ARG A 1 178 ? -12.729 -3.189 15.711 1.00 94.75 178 ARG A C 1
ATOM 1429 O O . ARG A 1 178 ? -13.753 -3.856 15.837 1.00 94.75 178 ARG A O 1
ATOM 1436 N N . TYR A 1 179 ? -11.701 -3.295 16.553 1.00 94.19 179 TYR A N 1
ATOM 1437 C CA . TYR A 1 179 ? -11.678 -4.200 17.702 1.00 94.19 179 TYR A CA 1
ATOM 1438 C C . TYR A 1 179 ? -12.409 -3.648 18.941 1.00 94.19 179 TYR A C 1
ATOM 1440 O O . TYR A 1 179 ? -13.125 -4.392 19.614 1.00 94.19 179 TYR A O 1
ATOM 1448 N N . THR A 1 180 ? -12.237 -2.364 19.269 1.00 93.50 180 THR A N 1
ATOM 1449 C CA . THR A 1 180 ? -12.715 -1.781 20.537 1.00 93.50 180 THR A CA 1
ATOM 1450 C C . THR A 1 180 ? -13.994 -0.967 20.428 1.00 93.50 180 THR A C 1
ATOM 1452 O O . THR A 1 180 ? -14.689 -0.839 21.434 1.00 93.50 180 THR A O 1
ATOM 1455 N N . GLN A 1 181 ? -14.284 -0.412 19.248 1.00 94.44 181 GLN A N 1
ATOM 1456 C CA . GLN A 1 181 ? -15.316 0.604 19.013 1.00 94.44 181 GLN A CA 1
ATOM 1457 C C . GLN A 1 181 ? -15.179 1.835 19.929 1.00 94.44 181 GLN A C 1
ATOM 1459 O O . GLN A 1 181 ? -16.172 2.461 20.294 1.00 94.44 181 GLN A O 1
ATOM 1464 N N . ASP A 1 182 ? -13.945 2.187 20.302 1.00 96.56 182 ASP A N 1
ATOM 1465 C CA . ASP A 1 182 ? -13.656 3.328 21.174 1.00 96.56 182 ASP A CA 1
ATOM 1466 C C . ASP A 1 182 ? -14.080 4.666 20.516 1.00 96.56 182 ASP A C 1
ATOM 1468 O O . ASP A 1 182 ? -13.577 5.008 19.438 1.00 96.56 182 ASP A O 1
ATOM 1472 N N . PRO A 1 183 ? -15.006 5.432 21.128 1.00 97.94 183 PRO A N 1
ATOM 1473 C CA . PRO A 1 183 ? -15.520 6.672 20.549 1.00 97.94 183 PRO A CA 1
ATOM 1474 C C . PRO A 1 183 ? -14.499 7.819 20.537 1.00 97.94 183 PRO A C 1
ATOM 1476 O O . PRO A 1 183 ? -14.566 8.676 19.655 1.00 97.94 183 PRO A O 1
ATOM 1479 N N . GLU A 1 184 ? -13.549 7.848 21.474 1.00 98.44 184 GLU A N 1
ATOM 1480 C CA . GLU A 1 184 ? -12.488 8.856 21.497 1.00 98.44 184 GLU A CA 1
ATOM 1481 C C . GLU A 1 184 ? -11.515 8.612 20.342 1.00 98.44 184 GLU A C 1
ATOM 1483 O O . GLU A 1 184 ? -11.228 9.526 19.566 1.00 98.44 184 GLU A O 1
ATOM 1488 N N . LEU A 1 185 ? -11.100 7.354 20.154 1.00 98.44 185 LEU A N 1
ATOM 1489 C CA . LEU A 1 185 ? -10.264 6.965 19.018 1.00 98.44 185 LEU A CA 1
ATOM 1490 C C . LEU A 1 185 ? -10.957 7.271 17.683 1.00 98.44 185 LEU A C 1
ATOM 1492 O O . LEU A 1 185 ? -10.317 7.790 16.769 1.00 98.44 185 LEU A O 1
ATOM 1496 N N . LYS A 1 186 ? -12.270 7.017 17.573 1.00 98.50 186 LYS A N 1
ATOM 1497 C CA . LYS A 1 186 ? -13.051 7.403 16.387 1.00 98.50 186 LYS A CA 1
ATOM 1498 C C . LYS A 1 186 ? -12.941 8.896 16.091 1.00 98.50 186 LYS A C 1
ATOM 1500 O O . LYS A 1 186 ? -12.718 9.267 14.943 1.00 98.50 186 LYS A O 1
ATOM 1505 N N . SER A 1 187 ? -13.112 9.736 17.111 1.00 98.69 187 SER A N 1
ATOM 1506 C CA . SER A 1 187 ? -13.047 11.194 16.971 1.00 98.69 187 SER A CA 1
ATOM 1507 C C . SER A 1 187 ? -11.672 11.653 16.473 1.00 98.69 187 SER A C 1
ATOM 1509 O O . SER A 1 187 ? -11.587 12.461 15.551 1.00 98.69 187 SER A O 1
ATOM 1511 N N . ILE A 1 188 ? -10.595 11.075 17.016 1.00 98.69 188 ILE A N 1
ATOM 1512 C CA . ILE A 1 188 ? -9.214 11.362 16.596 1.00 98.69 188 ILE A CA 1
ATOM 1513 C C . ILE A 1 188 ? -8.993 10.972 15.130 1.00 98.69 188 ILE A C 1
ATOM 1515 O O . ILE A 1 188 ? -8.484 11.779 14.351 1.00 98.69 188 ILE A O 1
ATOM 1519 N N . LEU A 1 189 ? -9.411 9.761 14.742 1.00 98.75 189 LEU A N 1
ATOM 1520 C CA . LEU A 1 189 ? -9.290 9.273 13.365 1.00 98.75 189 LEU A CA 1
ATOM 1521 C C . LEU A 1 189 ? -10.079 10.144 12.386 1.00 98.75 189 LEU A C 1
ATOM 1523 O O . LEU A 1 189 ? -9.561 10.512 11.335 1.00 98.75 189 LEU A O 1
ATOM 1527 N N . LYS A 1 190 ? -11.306 10.522 12.751 1.00 98.81 190 LYS A N 1
ATOM 1528 C CA . LYS A 1 190 ? -12.134 11.423 11.950 1.00 98.81 190 LYS A CA 1
ATOM 1529 C C . LYS A 1 190 ? -11.452 12.771 11.742 1.00 98.81 190 LYS A C 1
ATOM 1531 O O . LYS A 1 190 ? -11.311 13.204 10.604 1.00 98.81 190 LYS A O 1
ATOM 1536 N N . ALA A 1 191 ? -10.967 13.387 12.819 1.00 98.75 191 ALA A N 1
ATOM 1537 C CA . ALA A 1 191 ? -10.316 14.690 12.755 1.00 98.75 191 ALA A CA 1
ATOM 1538 C C . ALA A 1 191 ? -9.061 14.677 11.866 1.00 98.75 191 ALA A C 1
ATOM 1540 O O . ALA A 1 191 ? -8.873 15.589 11.065 1.00 98.75 191 ALA A O 1
ATOM 1541 N N . THR A 1 192 ? -8.206 13.650 11.963 1.00 98.75 192 THR A N 1
ATOM 1542 C CA . THR A 1 192 ? -7.010 13.583 11.105 1.00 98.75 192 THR A CA 1
ATOM 1543 C C . THR A 1 192 ? -7.334 13.275 9.646 1.00 98.75 192 THR A C 1
ATOM 1545 O O . THR A 1 192 ? -6.651 13.795 8.765 1.00 98.75 192 THR A O 1
ATOM 1548 N N . VAL A 1 193 ? -8.369 12.476 9.370 1.00 98.88 193 VAL A N 1
ATOM 1549 C CA . VAL A 1 193 ? -8.820 12.224 7.996 1.00 98.88 193 VAL A CA 1
ATOM 1550 C C . VAL A 1 193 ? -9.407 13.491 7.388 1.00 98.88 193 VAL A C 1
ATOM 1552 O O . VAL A 1 193 ? -9.026 13.844 6.281 1.00 98.88 193 VAL A O 1
ATOM 1555 N N . GLU A 1 194 ? -10.257 14.222 8.109 1.00 98.75 194 GLU A N 1
ATOM 1556 C CA . GLU A 1 194 ? -10.779 15.516 7.652 1.00 98.75 194 GLU A CA 1
ATOM 1557 C C . GLU A 1 194 ? -9.653 16.531 7.391 1.00 98.75 194 GLU A C 1
ATOM 1559 O O . GLU A 1 194 ? -9.679 17.222 6.371 1.00 98.75 194 GLU A O 1
ATOM 1564 N N . ASP A 1 195 ? -8.627 16.574 8.251 1.00 98.81 195 ASP A N 1
ATOM 1565 C CA . ASP A 1 195 ? -7.448 17.422 8.039 1.00 98.81 195 ASP A CA 1
ATOM 1566 C C . ASP A 1 195 ? -6.671 17.013 6.776 1.00 98.81 195 ASP A C 1
ATOM 1568 O O . ASP A 1 195 ? -6.323 17.872 5.966 1.00 98.81 195 ASP A O 1
ATOM 1572 N N . LEU A 1 196 ? -6.461 15.711 6.545 1.00 98.75 196 LEU A N 1
ATOM 1573 C CA . LEU A 1 196 ? -5.801 15.227 5.329 1.00 98.75 196 LEU A CA 1
ATOM 1574 C C . LEU A 1 196 ? -6.613 15.548 4.063 1.00 98.75 196 LEU A C 1
ATOM 1576 O O . LEU A 1 196 ? -6.053 15.988 3.062 1.00 98.75 196 LEU A O 1
ATOM 1580 N N . LEU A 1 197 ? -7.936 15.367 4.095 1.00 98.81 197 LEU A N 1
ATOM 1581 C CA . LEU A 1 197 ? -8.800 15.697 2.958 1.00 98.81 197 LEU A CA 1
ATOM 1582 C C . LEU A 1 197 ? -8.742 17.190 2.606 1.00 98.81 197 LEU A C 1
ATOM 1584 O O . LEU A 1 197 ? -8.858 17.546 1.435 1.00 98.81 197 LEU A O 1
ATOM 1588 N N . SER A 1 198 ? -8.524 18.060 3.599 1.00 98.50 198 SER A N 1
ATOM 1589 C CA . SER A 1 198 ? -8.401 19.508 3.387 1.00 98.50 198 SER A CA 1
ATOM 1590 C C . SER A 1 198 ? -7.150 19.922 2.601 1.00 98.50 198 SER A C 1
ATOM 1592 O O . SER A 1 198 ? -7.094 21.047 2.106 1.00 98.50 198 SER A O 1
ATOM 1594 N N . VAL A 1 199 ? -6.163 19.028 2.476 1.00 98.31 199 VAL A N 1
ATOM 1595 C CA . VAL A 1 199 ? -4.891 19.274 1.778 1.00 98.31 199 VAL A CA 1
ATOM 1596 C C . VAL A 1 199 ? -4.755 18.456 0.490 1.00 98.31 199 VAL A C 1
ATOM 1598 O O . VAL A 1 199 ? -3.656 18.323 -0.038 1.00 98.31 199 VAL A O 1
ATOM 1601 N N . GLN A 1 200 ? -5.857 17.903 -0.032 1.00 98.62 200 GLN A N 1
ATOM 1602 C CA . GLN A 1 200 ? -5.860 17.317 -1.371 1.00 98.62 200 GLN A CA 1
ATOM 1603 C C . GLN A 1 200 ? -5.631 18.408 -2.423 1.00 98.62 200 GLN A C 1
ATOM 1605 O O . GLN A 1 200 ? -6.347 19.410 -2.474 1.00 98.62 200 GLN A O 1
ATOM 1610 N N . ASN A 1 201 ? -4.641 18.184 -3.279 1.00 97.94 201 ASN A N 1
ATOM 1611 C CA . ASN A 1 201 ? -4.249 19.100 -4.336 1.00 97.94 201 ASN A CA 1
ATOM 1612 C C . ASN A 1 201 ? -5.322 19.209 -5.435 1.00 97.94 201 ASN A C 1
ATOM 1614 O O . ASN A 1 201 ? -6.065 18.248 -5.668 1.00 97.94 201 ASN A O 1
ATOM 1618 N N . PRO A 1 202 ? -5.380 20.336 -6.171 1.00 96.81 202 PRO A N 1
ATOM 1619 C CA . PRO A 1 202 ? -6.211 20.501 -7.364 1.00 96.81 202 PRO A CA 1
ATOM 1620 C C . PRO A 1 202 ? -6.151 19.344 -8.370 1.00 96.81 202 PRO A C 1
ATOM 1622 O O . PRO A 1 202 ? -7.192 18.955 -8.901 1.00 96.81 202 PRO A O 1
ATOM 1625 N N . ASN A 1 203 ? -4.972 18.756 -8.606 1.00 96.94 203 ASN A N 1
ATOM 1626 C CA . ASN A 1 203 ? -4.810 17.600 -9.498 1.00 96.94 203 ASN A CA 1
ATOM 1627 C C . ASN A 1 203 ? -5.322 16.261 -8.914 1.00 96.94 203 ASN A C 1
ATOM 1629 O O . ASN A 1 203 ? -5.218 15.228 -9.574 1.00 96.94 203 ASN A O 1
ATOM 1633 N N . GLY A 1 204 ? -5.844 16.259 -7.683 1.00 98.12 204 GLY A N 1
ATOM 1634 C CA . GLY A 1 204 ? -6.365 15.091 -6.972 1.00 98.12 204 GLY A CA 1
ATOM 1635 C C . GLY A 1 204 ? -5.355 14.361 -6.080 1.00 98.12 204 GLY A C 1
ATOM 1636 O O . GLY A 1 204 ? -5.757 13.517 -5.275 1.00 98.12 204 GLY A O 1
ATOM 1637 N N . SER A 1 205 ? -4.062 14.676 -6.170 1.00 98.25 205 SER A N 1
ATOM 1638 C CA . SER A 1 205 ? -3.027 14.045 -5.344 1.00 98.25 205 SER A CA 1
ATOM 1639 C C . SER A 1 205 ? -3.088 14.484 -3.875 1.00 98.25 205 SER A C 1
ATOM 1641 O O . SER A 1 205 ? -3.544 15.569 -3.531 1.00 98.25 205 SER A O 1
ATOM 1643 N N . ILE A 1 206 ? -2.583 13.623 -2.995 1.00 98.38 206 ILE A N 1
ATOM 1644 C CA . ILE A 1 206 ? -2.211 13.947 -1.612 1.00 98.38 206 ILE A CA 1
ATOM 1645 C C . ILE A 1 206 ? -0.767 13.468 -1.473 1.00 98.38 206 ILE A C 1
ATOM 1647 O O . ILE A 1 206 ? -0.517 12.293 -1.221 1.00 98.38 206 ILE A O 1
ATOM 1651 N N . SER A 1 207 ? 0.183 14.344 -1.772 1.00 97.25 207 SER A N 1
ATOM 1652 C CA . SER A 1 207 ? 1.588 13.988 -1.969 1.00 97.25 207 SER A CA 1
ATOM 1653 C C . SER A 1 207 ? 2.480 15.005 -1.265 1.00 97.25 207 SER A C 1
ATOM 1655 O O . SER A 1 207 ? 2.155 16.191 -1.225 1.00 97.25 207 SER A O 1
ATOM 1657 N N . CYS A 1 208 ? 3.600 14.541 -0.708 1.00 95.81 208 CYS A N 1
ATOM 1658 C CA . CYS A 1 208 ? 4.651 15.421 -0.199 1.00 95.81 208 CYS A CA 1
ATOM 1659 C C . CYS A 1 208 ? 5.530 15.991 -1.327 1.00 95.81 208 CYS A C 1
ATOM 1661 O O . CYS A 1 208 ? 6.465 16.729 -1.040 1.00 95.81 208 CYS A O 1
ATOM 1663 N N . THR A 1 209 ? 5.260 15.643 -2.587 1.00 95.12 209 THR A N 1
ATOM 1664 C CA . THR A 1 209 ? 5.938 16.150 -3.785 1.00 95.12 209 THR A CA 1
ATOM 1665 C C . THR A 1 209 ? 5.079 17.248 -4.430 1.00 95.12 209 THR A C 1
ATOM 1667 O O . THR A 1 209 ? 3.871 17.041 -4.601 1.00 95.12 209 THR A O 1
ATOM 1670 N N . PRO A 1 210 ? 5.652 18.410 -4.802 1.00 94.81 210 PRO A N 1
ATOM 1671 C CA . PRO A 1 210 ? 4.941 19.463 -5.534 1.00 94.81 210 PRO A CA 1
ATOM 1672 C C . PRO A 1 210 ? 4.322 18.956 -6.839 1.00 94.81 210 PRO A C 1
ATOM 1674 O O . PRO A 1 210 ? 4.894 18.081 -7.487 1.00 94.81 210 PRO A O 1
ATOM 1677 N N . GLU A 1 211 ? 3.168 19.495 -7.242 1.00 95.25 211 GLU A N 1
ATOM 1678 C CA . GLU A 1 211 ? 2.398 18.979 -8.388 1.00 95.25 211 GLU A CA 1
ATOM 1679 C C . GLU A 1 211 ? 3.209 18.925 -9.688 1.00 95.25 211 GLU A C 1
ATOM 1681 O O . GLU A 1 211 ? 3.112 17.958 -10.439 1.00 95.25 211 GLU A O 1
ATOM 1686 N N . GLU A 1 212 ? 4.049 19.927 -9.936 1.00 94.56 212 GLU A N 1
ATOM 1687 C CA . GLU A 1 212 ? 4.903 20.028 -11.120 1.00 94.56 212 GLU A CA 1
ATOM 1688 C C . GLU A 1 212 ? 6.081 19.040 -11.136 1.00 94.56 212 GLU A C 1
ATOM 1690 O O . GLU A 1 212 ? 6.751 18.893 -12.157 1.00 94.56 212 GLU A O 1
ATOM 1695 N N . GLN A 1 213 ? 6.333 18.367 -10.012 1.00 94.56 213 GLN A N 1
ATOM 1696 C CA . GLN A 1 213 ? 7.370 17.347 -9.841 1.00 94.56 213 GLN A CA 1
ATOM 1697 C C . GLN A 1 213 ? 6.776 15.938 -9.706 1.00 94.56 213 GLN A C 1
ATOM 1699 O O . GLN A 1 213 ? 7.521 14.985 -9.483 1.00 94.56 213 GLN A O 1
ATOM 1704 N N . GLN A 1 214 ? 5.451 15.796 -9.813 1.00 95.44 214 GLN A N 1
ATOM 1705 C CA . GLN A 1 214 ? 4.774 14.505 -9.743 1.00 95.44 214 GLN A CA 1
ATOM 1706 C C . GLN A 1 214 ? 4.723 13.806 -11.118 1.00 95.44 214 GLN A C 1
ATOM 1708 O O . GLN A 1 214 ? 4.525 14.472 -12.138 1.00 95.44 214 GLN A O 1
ATOM 1713 N N . PRO A 1 215 ? 4.800 12.462 -11.161 1.00 93.88 215 PRO A N 1
ATOM 1714 C CA . PRO A 1 215 ? 5.075 11.582 -10.027 1.00 93.88 215 PRO A CA 1
ATOM 1715 C C . PRO A 1 215 ? 6.531 11.749 -9.574 1.00 93.88 215 PRO A C 1
ATOM 1717 O O . PRO A 1 215 ? 7.426 11.905 -10.404 1.00 93.88 215 PRO A O 1
ATOM 1720 N N . GLY A 1 216 ? 6.765 11.739 -8.259 1.00 89.06 216 GLY A N 1
ATOM 1721 C CA . GLY A 1 216 ? 8.129 11.820 -7.742 1.00 89.06 216 GLY A CA 1
ATOM 1722 C C . GLY A 1 216 ? 8.959 10.610 -8.184 1.00 89.06 216 GLY A C 1
ATOM 1723 O O . GLY A 1 216 ? 8.434 9.505 -8.313 1.00 89.06 216 GLY A O 1
ATOM 1724 N N . GLY A 1 217 ? 10.252 10.829 -8.446 1.00 85.94 217 GLY A N 1
ATOM 1725 C CA . GLY A 1 217 ? 11.196 9.765 -8.802 1.00 85.94 217 GLY A CA 1
ATOM 1726 C C . GLY A 1 217 ? 11.558 8.892 -7.594 1.00 85.94 217 GLY A C 1
ATOM 1727 O O . GLY A 1 217 ? 10.708 8.273 -6.964 1.00 85.94 217 GLY A O 1
ATOM 1728 N N . GLU A 1 218 ? 12.835 8.862 -7.216 1.00 87.50 218 GLU A N 1
ATOM 1729 C CA . GLU A 1 218 ? 13.317 8.058 -6.078 1.00 87.50 218 GLU A CA 1
ATOM 1730 C C . GLU A 1 218 ? 13.158 8.750 -4.703 1.00 87.50 218 GLU A C 1
ATOM 1732 O O . GLU A 1 218 ? 13.788 8.362 -3.720 1.00 87.50 218 GLU A O 1
ATOM 1737 N N . ASN A 1 219 ? 12.339 9.802 -4.605 1.00 86.25 219 ASN A N 1
ATOM 1738 C CA . ASN A 1 219 ? 12.155 10.588 -3.376 1.00 86.25 219 ASN A CA 1
ATOM 1739 C C . ASN A 1 219 ? 11.144 9.973 -2.384 1.00 86.25 219 ASN A C 1
ATOM 1741 O O . ASN A 1 219 ? 10.970 10.513 -1.291 1.00 86.25 219 ASN A O 1
ATOM 1745 N N . GLY A 1 220 ? 10.512 8.852 -2.747 1.00 89.50 220 GLY A N 1
ATOM 1746 C CA . GLY A 1 220 ? 9.550 8.121 -1.916 1.00 89.50 220 GLY A CA 1
ATOM 1747 C C . GLY A 1 220 ? 8.095 8.539 -2.127 1.00 89.50 220 GLY A C 1
ATOM 1748 O O . GLY A 1 220 ? 7.231 8.096 -1.374 1.00 89.50 220 GLY A O 1
ATOM 1749 N N . ASP A 1 221 ? 7.805 9.371 -3.135 1.00 94.69 221 ASP A N 1
ATOM 1750 C CA . ASP A 1 221 ? 6.455 9.883 -3.401 1.00 94.69 221 ASP A CA 1
ATOM 1751 C C . ASP A 1 221 ? 5.404 8.771 -3.508 1.00 94.69 221 ASP A C 1
ATOM 1753 O O . ASP A 1 221 ? 4.372 8.811 -2.835 1.00 94.69 221 ASP A O 1
ATOM 1757 N N . LEU A 1 222 ? 5.660 7.754 -4.335 1.00 96.00 222 LEU A N 1
ATOM 1758 C CA . LEU A 1 222 ? 4.679 6.699 -4.592 1.00 96.00 222 LEU A CA 1
ATOM 1759 C C . LEU A 1 222 ? 4.429 5.833 -3.353 1.00 96.00 222 LEU A C 1
ATOM 1761 O O . LEU A 1 222 ? 3.278 5.489 -3.074 1.00 96.00 222 LEU A O 1
ATOM 1765 N N . TRP A 1 223 ? 5.466 5.552 -2.567 1.00 95.62 223 TRP A N 1
ATOM 1766 C CA . TRP A 1 223 ? 5.354 4.869 -1.283 1.00 95.62 223 TRP A CA 1
ATOM 1767 C C . TRP A 1 223 ? 4.453 5.620 -0.303 1.00 95.62 223 TRP A C 1
ATOM 1769 O O . TRP A 1 223 ? 3.533 5.045 0.280 1.00 95.62 223 TRP A O 1
ATOM 1779 N N . GLU A 1 224 ? 4.667 6.925 -0.142 1.00 96.00 224 GLU A N 1
ATOM 1780 C CA . GLU A 1 224 ? 3.857 7.757 0.750 1.00 96.00 224 GLU A CA 1
ATOM 1781 C C . GLU A 1 224 ? 2.399 7.808 0.286 1.00 96.00 224 GLU A C 1
ATOM 1783 O O . GLU A 1 224 ? 1.475 7.587 1.077 1.00 96.00 224 GLU A O 1
ATOM 1788 N N . ARG A 1 225 ? 2.192 8.025 -1.017 1.00 97.50 225 ARG A N 1
ATOM 1789 C CA . ARG A 1 225 ? 0.875 8.067 -1.664 1.00 97.50 225 ARG A CA 1
ATOM 1790 C C . ARG A 1 225 ? 0.116 6.752 -1.507 1.00 97.50 225 ARG A C 1
ATOM 1792 O O . ARG A 1 225 ? -1.066 6.765 -1.159 1.00 97.50 225 ARG A O 1
ATOM 1799 N N . LYS A 1 226 ? 0.791 5.611 -1.650 1.00 97.81 226 LYS A N 1
ATOM 1800 C CA . LYS A 1 226 ? 0.218 4.294 -1.348 1.00 97.81 226 LYS A CA 1
ATOM 1801 C C . LYS A 1 226 ? -0.308 4.224 0.083 1.00 97.81 226 LYS A C 1
ATOM 1803 O O . LYS A 1 226 ? -1.441 3.790 0.288 1.00 97.81 226 LYS A O 1
ATOM 1808 N N . TYR A 1 227 ? 0.474 4.627 1.086 1.00 98.31 227 TYR A N 1
ATOM 1809 C CA . TYR A 1 227 ? 0.006 4.557 2.475 1.00 98.31 227 TYR A CA 1
ATOM 1810 C C . TYR A 1 227 ? -1.114 5.548 2.770 1.00 98.31 227 TYR A C 1
ATOM 1812 O O . TYR A 1 227 ? -1.981 5.221 3.581 1.00 98.31 227 TYR A O 1
ATOM 1820 N N . VAL A 1 228 ? -1.161 6.701 2.096 1.00 98.56 228 VAL A N 1
ATOM 1821 C CA . VAL A 1 228 ? -2.343 7.573 2.125 1.00 98.56 228 VAL A CA 1
ATOM 1822 C C . VAL A 1 228 ? -3.574 6.816 1.625 1.00 98.56 228 VAL A C 1
ATOM 1824 O O . VAL A 1 228 ? -4.585 6.781 2.328 1.00 98.56 228 VAL A O 1
ATOM 1827 N N . MET A 1 229 ? -3.481 6.150 0.470 1.00 98.75 229 MET A N 1
ATOM 1828 C CA . MET A 1 229 ? -4.596 5.365 -0.071 1.00 98.75 229 MET A CA 1
ATOM 1829 C C . MET A 1 229 ? -5.027 4.252 0.892 1.00 98.75 229 MET A C 1
ATOM 1831 O O . MET A 1 229 ? -6.209 4.118 1.192 1.00 98.75 229 MET A O 1
ATOM 1835 N N . LEU A 1 230 ? -4.082 3.492 1.446 1.00 98.62 230 LEU A N 1
ATOM 1836 C CA . LEU A 1 230 ? -4.397 2.418 2.392 1.00 98.62 230 LEU A CA 1
ATOM 1837 C C . LEU A 1 230 ? -4.962 2.948 3.723 1.00 98.62 230 LEU A C 1
ATOM 1839 O O . LEU A 1 230 ? -5.812 2.301 4.328 1.00 98.62 230 LEU A O 1
ATOM 1843 N N . GLY A 1 231 ? -4.521 4.118 4.192 1.00 98.56 231 GLY A N 1
ATOM 1844 C CA . GLY A 1 231 ? -5.071 4.770 5.385 1.00 98.56 231 GLY A CA 1
ATOM 1845 C C . GLY A 1 231 ? -6.517 5.224 5.193 1.00 98.56 231 GLY A C 1
ATOM 1846 O O . GLY A 1 231 ? -7.364 4.954 6.046 1.00 98.56 231 GLY A O 1
ATOM 1847 N N . LEU A 1 232 ? -6.811 5.862 4.058 1.00 98.81 232 LEU A N 1
ATOM 1848 C CA . LEU A 1 232 ? -8.167 6.283 3.699 1.00 98.81 232 LEU A CA 1
ATOM 1849 C C . LEU A 1 232 ? -9.095 5.081 3.452 1.00 98.81 232 LEU A C 1
ATOM 1851 O O . LEU A 1 232 ? -10.239 5.104 3.904 1.00 98.81 232 LEU A O 1
ATOM 1855 N N . ASP A 1 233 ? -8.602 4.021 2.801 1.00 98.31 233 ASP A N 1
ATOM 1856 C CA . ASP A 1 233 ? -9.333 2.763 2.588 1.00 98.31 233 ASP A CA 1
ATOM 1857 C C . ASP A 1 233 ? -9.750 2.112 3.916 1.00 98.31 233 ASP A C 1
ATOM 1859 O O . ASP A 1 233 ? -10.933 1.841 4.132 1.00 98.31 233 ASP A O 1
ATOM 1863 N N . GLU A 1 234 ? -8.809 1.916 4.848 1.00 97.75 234 GLU A N 1
ATOM 1864 C CA . GLU A 1 234 ? -9.112 1.302 6.149 1.00 97.75 234 GLU A CA 1
ATOM 1865 C C . GLU A 1 234 ? -10.070 2.172 6.985 1.00 97.75 234 GLU A C 1
ATOM 1867 O O . GLU A 1 234 ? -10.950 1.636 7.667 1.00 97.75 234 GLU A O 1
ATOM 1872 N N . TYR A 1 235 ? -9.950 3.505 6.909 1.00 98.69 235 TYR A N 1
ATOM 1873 C CA . TYR A 1 235 ? -10.891 4.420 7.563 1.00 98.69 235 TYR A CA 1
ATOM 1874 C C . TYR A 1 235 ? -12.303 4.269 6.996 1.00 98.69 235 TYR A C 1
ATOM 1876 O O . TYR A 1 235 ? -13.259 4.074 7.757 1.00 98.69 235 TYR A O 1
ATOM 1884 N N . TYR A 1 236 ? -12.429 4.315 5.667 1.00 98.25 236 TYR A N 1
ATOM 1885 C CA . TYR A 1 236 ? -13.706 4.160 4.978 1.00 98.25 236 TYR A CA 1
ATOM 1886 C C . TYR A 1 236 ? -14.353 2.813 5.317 1.00 98.25 236 TYR A C 1
ATOM 1888 O O . TYR A 1 236 ? -15.552 2.737 5.584 1.00 98.25 236 TYR A O 1
ATOM 1896 N N . ARG A 1 237 ? -13.545 1.750 5.378 1.00 95.44 237 ARG A N 1
ATOM 1897 C CA . ARG A 1 237 ? -14.001 0.391 5.667 1.00 95.44 237 ARG A CA 1
ATOM 1898 C C . ARG A 1 237 ? -14.501 0.197 7.096 1.00 95.44 237 ARG A C 1
ATOM 1900 O O . ARG A 1 237 ? -15.517 -0.469 7.290 1.00 95.44 237 ARG A O 1
ATOM 1907 N N . TRP A 1 238 ? -13.765 0.694 8.092 1.00 95.56 238 TRP A N 1
ATOM 1908 C CA . TRP A 1 238 ? -13.967 0.286 9.490 1.00 95.56 238 TRP A CA 1
ATOM 1909 C C . TRP A 1 238 ? -14.487 1.374 10.416 1.00 95.56 238 TRP A C 1
ATOM 1911 O O . TRP A 1 238 ? -15.030 1.044 11.472 1.00 95.56 238 TRP A O 1
ATOM 1921 N N . VAL A 1 239 ? -14.303 2.647 10.068 1.00 97.19 239 VAL A N 1
ATOM 1922 C CA . VAL A 1 239 ? -14.588 3.767 10.972 1.00 97.19 239 VAL A CA 1
ATOM 1923 C C . VAL A 1 239 ? -15.851 4.503 10.550 1.00 97.19 239 VAL A C 1
ATOM 1925 O O . VAL A 1 239 ? -16.805 4.617 11.332 1.00 97.19 239 VAL A O 1
ATOM 1928 N N . GLU A 1 240 ? -15.859 5.010 9.319 1.00 95.81 240 GLU A N 1
ATOM 1929 C CA . GLU A 1 240 ? -16.966 5.782 8.762 1.00 95.81 240 GLU A CA 1
ATOM 1930 C C . GLU A 1 240 ? -16.904 5.760 7.230 1.00 95.81 240 GLU A C 1
ATOM 1932 O O . GLU A 1 240 ? -15.953 6.267 6.638 1.00 95.81 240 GLU A O 1
ATOM 1937 N N . GLN A 1 241 ? -17.955 5.240 6.585 1.00 95.19 241 GLN A N 1
ATOM 1938 C CA . GLN A 1 241 ? -18.120 5.244 5.125 1.00 95.19 241 GLN A CA 1
ATOM 1939 C C . GLN A 1 241 ? -18.497 6.641 4.601 1.00 95.19 241 GLN A C 1
ATOM 1941 O O . GLN A 1 241 ? -19.534 6.837 3.969 1.00 95.19 241 GLN A O 1
ATOM 1946 N N . ASN A 1 242 ? -17.670 7.641 4.897 1.00 95.81 242 ASN A N 1
ATOM 1947 C CA . ASN A 1 242 ? -17.859 9.007 4.427 1.00 95.81 242 ASN A CA 1
ATOM 1948 C C . ASN A 1 242 ? -17.612 9.070 2.903 1.00 95.81 242 ASN A C 1
ATOM 1950 O O . ASN A 1 242 ? -16.486 8.803 2.475 1.00 95.81 242 ASN A O 1
ATOM 1954 N N . PRO A 1 243 ? -18.601 9.460 2.072 1.00 97.31 243 PRO A N 1
ATOM 1955 C CA . PRO A 1 243 ? -18.427 9.549 0.621 1.00 97.31 243 PRO A CA 1
ATOM 1956 C C . PRO A 1 243 ? -17.269 10.456 0.185 1.00 97.31 243 PRO A C 1
ATOM 1958 O O . PRO A 1 243 ? -16.625 10.173 -0.819 1.00 97.31 243 PRO A O 1
ATOM 1961 N N . ALA A 1 244 ? -16.949 11.503 0.956 1.00 98.38 244 ALA A N 1
ATOM 1962 C CA . ALA A 1 244 ? -15.826 12.391 0.651 1.00 98.38 244 ALA A CA 1
ATOM 1963 C C . ALA A 1 244 ? -14.468 11.666 0.682 1.00 98.38 244 ALA A C 1
ATOM 1965 O O . ALA A 1 244 ? -13.576 12.012 -0.087 1.00 98.38 244 ALA A O 1
ATOM 1966 N N . VAL A 1 245 ? -14.321 10.639 1.529 1.00 98.69 245 VAL A N 1
ATOM 1967 C CA . VAL A 1 245 ? -13.103 9.815 1.606 1.00 98.69 245 VAL A CA 1
ATOM 1968 C C . VAL A 1 245 ? -12.952 8.964 0.347 1.00 98.69 245 VAL A C 1
ATOM 1970 O O . VAL A 1 245 ? -11.874 8.939 -0.244 1.00 98.69 245 VAL A O 1
ATOM 1973 N N . LEU A 1 246 ? -14.031 8.310 -0.097 1.00 98.31 246 LEU A N 1
ATOM 1974 C CA . LEU A 1 246 ? -14.011 7.502 -1.320 1.00 98.31 246 LEU A CA 1
ATOM 1975 C C . LEU A 1 246 ? -13.755 8.369 -2.560 1.00 98.31 246 LEU A C 1
ATOM 1977 O O . LEU A 1 246 ? -12.954 8.002 -3.414 1.00 98.31 246 LEU A O 1
ATOM 1981 N N . GLU A 1 247 ? -14.370 9.547 -2.644 1.00 98.69 247 GLU A N 1
ATOM 1982 C CA . GLU A 1 247 ? -14.121 10.475 -3.751 1.00 98.69 247 GLU A CA 1
ATOM 1983 C C . GLU A 1 247 ? -12.685 11.020 -3.745 1.00 98.69 247 GLU A C 1
ATOM 1985 O O . GLU A 1 247 ? -12.073 11.154 -4.805 1.00 98.69 247 GLU A O 1
ATOM 1990 N N . ALA A 1 248 ? -12.099 11.277 -2.573 1.00 98.75 248 ALA A N 1
ATOM 1991 C CA . ALA A 1 248 ? -10.695 11.664 -2.479 1.00 98.75 248 ALA A CA 1
ATOM 1992 C C . ALA A 1 248 ? -9.749 10.532 -2.909 1.00 98.75 248 ALA A C 1
ATOM 1994 O O . ALA A 1 248 ? -8.804 10.794 -3.653 1.00 98.75 248 ALA A O 1
ATOM 1995 N N . LEU A 1 249 ? -10.028 9.286 -2.509 1.00 98.44 249 LEU A N 1
ATOM 1996 C CA . LEU A 1 249 ? -9.311 8.093 -2.973 1.00 98.44 249 LEU A CA 1
ATOM 1997 C C . LEU A 1 249 ? -9.347 7.962 -4.497 1.00 98.44 249 LEU A C 1
ATOM 1999 O O . LEU A 1 249 ? -8.305 7.760 -5.118 1.00 98.44 249 LEU A O 1
ATOM 2003 N N . LYS A 1 250 ? -10.530 8.126 -5.099 1.00 98.81 250 LYS A N 1
ATOM 2004 C CA . LYS A 1 250 ? -10.718 8.069 -6.553 1.00 98.81 250 LYS A CA 1
ATOM 2005 C C . LYS A 1 250 ? -9.914 9.144 -7.270 1.00 98.81 250 LYS A C 1
ATOM 2007 O O . LYS A 1 250 ? -9.137 8.812 -8.155 1.00 98.81 250 LYS A O 1
ATOM 2012 N N . LYS A 1 251 ? -10.006 10.404 -6.833 1.00 98.88 251 LYS A N 1
ATOM 2013 C CA . LYS A 1 251 ? -9.201 11.509 -7.389 1.00 98.88 251 LYS A CA 1
ATOM 2014 C C . LYS A 1 251 ? -7.700 11.245 -7.283 1.00 98.88 251 LYS A C 1
ATOM 2016 O O . LYS A 1 251 ? -6.959 11.525 -8.221 1.00 98.88 251 LYS A O 1
ATOM 2021 N N . HIS A 1 252 ? -7.255 10.682 -6.161 1.00 98.81 252 HIS A N 1
ATOM 2022 C CA . HIS A 1 252 ? -5.853 10.340 -5.961 1.00 98.81 252 HIS A CA 1
ATOM 2023 C C . HIS A 1 252 ? -5.392 9.233 -6.922 1.00 98.81 252 HIS A C 1
ATOM 2025 O O . HIS A 1 252 ? -4.325 9.349 -7.527 1.00 98.81 252 HIS A O 1
ATOM 2031 N N . ALA A 1 253 ? -6.198 8.182 -7.086 1.00 98.81 253 ALA A N 1
ATOM 2032 C CA . ALA A 1 253 ? -5.936 7.098 -8.029 1.00 98.81 253 ALA A CA 1
ATOM 2033 C C . ALA A 1 253 ? -5.968 7.582 -9.488 1.00 98.81 253 ALA A C 1
ATOM 2035 O O . ALA A 1 253 ? -5.094 7.229 -10.273 1.00 98.81 253 ALA A O 1
ATOM 2036 N N . ASP A 1 254 ? -6.926 8.437 -9.843 1.00 98.88 254 ASP A N 1
ATOM 2037 C CA . ASP A 1 254 ? -7.066 8.991 -11.191 1.00 98.88 254 ASP A CA 1
ATOM 2038 C C . ASP A 1 254 ? -5.868 9.890 -11.549 1.00 98.88 254 ASP A C 1
ATOM 2040 O O . ASP A 1 254 ? -5.379 9.852 -12.678 1.00 98.88 254 ASP A O 1
ATOM 2044 N N . CYS A 1 255 ? -5.329 10.629 -10.572 1.00 98.62 255 CYS A N 1
ATOM 2045 C CA . CYS A 1 255 ? -4.075 11.373 -10.705 1.00 98.62 255 CYS A CA 1
ATOM 2046 C C . CYS A 1 255 ? -2.884 10.445 -11.023 1.00 98.62 255 CYS A C 1
ATOM 2048 O O . CYS A 1 255 ? -2.116 10.725 -11.944 1.00 98.62 255 CYS A O 1
ATOM 2050 N N . LEU A 1 256 ? -2.754 9.314 -10.314 1.00 98.69 256 LEU A N 1
ATOM 2051 C CA . LEU A 1 256 ? -1.721 8.304 -10.594 1.00 98.69 256 LEU A CA 1
ATOM 2052 C C . LEU A 1 256 ? -1.889 7.696 -11.994 1.00 98.69 256 LEU A C 1
ATOM 2054 O O . LEU A 1 256 ? -0.920 7.644 -12.747 1.00 98.69 256 LEU A O 1
ATOM 2058 N N . ILE A 1 257 ? -3.111 7.313 -12.383 1.00 98.75 257 ILE A N 1
ATOM 2059 C CA . ILE A 1 257 ? -3.404 6.787 -13.728 1.00 98.75 257 ILE A CA 1
ATOM 2060 C C . ILE A 1 257 ? -3.046 7.813 -14.808 1.00 98.75 257 ILE A C 1
ATOM 2062 O O . ILE A 1 257 ? -2.573 7.441 -15.880 1.00 98.75 257 ILE A O 1
ATOM 2066 N N . ALA A 1 258 ? -3.282 9.105 -14.575 1.00 98.38 258 ALA A N 1
ATOM 2067 C CA . ALA A 1 258 ? -2.950 10.150 -15.542 1.00 98.38 258 ALA A CA 1
ATOM 2068 C C . ALA A 1 258 ? -1.432 10.292 -15.758 1.00 98.38 258 ALA A C 1
ATOM 2070 O O . ALA A 1 258 ? -1.007 10.601 -16.870 1.00 98.38 258 ALA A O 1
ATOM 2071 N N . GLN A 1 259 ? -0.639 10.035 -14.717 1.00 97.94 259 GLN A N 1
ATOM 2072 C CA . GLN A 1 259 ? 0.815 10.216 -14.681 1.00 97.94 259 GLN A CA 1
ATOM 2073 C C . GLN A 1 259 ? 1.610 8.966 -15.094 1.00 97.94 259 GLN A C 1
ATOM 2075 O O . GLN A 1 259 ? 2.681 9.092 -15.686 1.00 97.94 259 GLN A O 1
ATOM 2080 N N . ILE A 1 260 ? 1.096 7.775 -14.778 1.00 98.44 260 ILE A N 1
ATOM 2081 C CA . ILE A 1 260 ? 1.825 6.503 -14.856 1.00 98.44 260 ILE A CA 1
ATOM 2082 C C . ILE A 1 260 ? 1.194 5.597 -15.916 1.00 98.44 260 ILE A C 1
ATOM 2084 O O . ILE A 1 260 ? -0.031 5.497 -16.026 1.00 98.44 260 ILE A O 1
ATOM 2088 N N . GLY A 1 261 ? 2.033 4.940 -16.709 1.00 97.94 261 GLY A N 1
ATOM 2089 C CA . GLY A 1 261 ? 1.626 4.006 -17.752 1.00 97.94 261 GLY A CA 1
ATOM 2090 C C . GLY A 1 261 ? 2.608 3.997 -18.915 1.00 97.94 261 GLY A C 1
ATOM 2091 O O . GLY A 1 261 ? 3.666 4.619 -18.859 1.00 97.94 261 GLY A O 1
ATOM 2092 N N . HIS A 1 262 ? 2.209 3.354 -20.008 1.00 96.75 262 HIS A N 1
ATOM 2093 C CA . HIS A 1 262 ? 2.986 3.381 -21.242 1.00 96.75 262 HIS A CA 1
ATOM 2094 C C . HIS A 1 262 ? 3.162 4.790 -21.817 1.00 96.75 262 HIS A C 1
ATOM 2096 O O . HIS A 1 262 ? 2.356 5.699 -21.574 1.00 96.75 262 HIS A O 1
ATOM 2102 N N . ALA A 1 263 ? 4.199 4.944 -22.646 1.00 94.44 263 ALA A N 1
ATOM 2103 C CA . ALA A 1 263 ? 4.500 6.182 -23.357 1.00 94.44 263 ALA A CA 1
ATOM 2104 C C . ALA A 1 263 ? 3.229 6.801 -23.991 1.00 94.44 263 ALA A C 1
ATOM 2106 O O . ALA A 1 263 ? 2.456 6.094 -24.644 1.00 94.44 263 ALA A O 1
ATOM 2107 N N . PRO A 1 264 ? 2.991 8.117 -23.820 1.00 95.56 264 PRO A N 1
ATOM 2108 C CA . PRO A 1 264 ? 3.940 9.141 -23.366 1.00 95.56 264 PRO A CA 1
ATOM 2109 C C . PRO A 1 264 ? 4.018 9.345 -21.840 1.00 95.56 264 PRO A C 1
ATOM 2111 O O . PRO A 1 264 ? 4.660 10.297 -21.403 1.00 95.56 264 PRO A O 1
ATOM 2114 N N . LYS A 1 265 ? 3.352 8.508 -21.035 1.00 96.94 265 LYS A N 1
ATOM 2115 C CA . LYS A 1 265 ? 3.468 8.538 -19.568 1.00 96.94 265 LYS A CA 1
ATOM 2116 C C . LYS A 1 265 ? 4.784 7.898 -19.113 1.00 96.94 265 LYS A C 1
ATOM 2118 O O . LYS A 1 265 ? 5.524 7.345 -19.928 1.00 96.94 265 LYS A O 1
ATOM 2123 N N . THR A 1 266 ? 5.069 7.988 -17.817 1.00 96.44 266 THR A N 1
ATOM 2124 C CA . THR A 1 266 ? 6.229 7.319 -17.218 1.00 96.44 266 THR A CA 1
ATOM 2125 C C . THR A 1 266 ? 5.868 5.888 -16.834 1.00 96.44 266 THR A C 1
ATOM 2127 O O . THR A 1 266 ? 4.849 5.661 -16.177 1.00 96.44 266 THR A O 1
ATOM 2130 N N . GLU A 1 267 ? 6.715 4.931 -17.212 1.00 97.44 267 GLU A N 1
ATOM 2131 C CA . GLU A 1 267 ? 6.530 3.526 -16.850 1.00 97.44 267 GLU A CA 1
ATOM 2132 C C . GLU A 1 267 ? 6.648 3.331 -15.333 1.00 97.44 267 GLU A C 1
ATOM 2134 O O . GLU A 1 267 ? 7.516 3.912 -14.680 1.00 97.44 267 GLU A O 1
ATOM 2139 N N . ILE A 1 268 ? 5.801 2.478 -14.752 1.00 97.31 268 ILE A N 1
ATOM 2140 C CA . ILE A 1 268 ? 5.799 2.234 -13.305 1.00 97.31 268 ILE A CA 1
ATOM 2141 C C . ILE A 1 268 ? 7.125 1.647 -12.816 1.00 97.31 268 ILE A C 1
ATOM 2143 O O . ILE A 1 268 ? 7.618 2.029 -11.756 1.00 97.31 268 ILE A O 1
ATOM 2147 N N . VAL A 1 269 ? 7.742 0.782 -13.621 1.00 96.12 269 VAL A N 1
ATOM 2148 C CA . VAL A 1 269 ? 9.042 0.164 -13.326 1.00 96.12 269 VAL A CA 1
ATOM 2149 C C . VAL A 1 269 ? 10.213 1.148 -13.428 1.00 96.12 269 VAL A C 1
ATOM 2151 O O . VAL A 1 269 ? 11.331 0.788 -13.088 1.00 96.12 269 VAL A O 1
ATOM 2154 N N . ASP A 1 270 ? 9.980 2.388 -13.862 1.00 95.38 270 ASP A N 1
ATOM 2155 C CA . ASP A 1 270 ? 10.976 3.465 -13.876 1.00 95.38 270 ASP A CA 1
ATOM 2156 C C . ASP A 1 270 ? 10.791 4.469 -12.716 1.00 95.38 270 ASP A C 1
ATOM 2158 O O . ASP A 1 270 ? 11.470 5.496 -12.675 1.00 95.38 270 ASP A O 1
ATOM 2162 N N . LEU A 1 271 ? 9.875 4.197 -11.777 1.00 95.06 271 LEU A N 1
ATOM 2163 C CA . LEU A 1 271 ? 9.493 5.098 -10.681 1.00 95.06 271 LEU A CA 1
ATOM 2164 C C . LEU A 1 271 ? 9.690 4.479 -9.295 1.00 95.06 271 LEU A C 1
ATOM 2166 O O . LEU A 1 271 ? 9.731 3.266 -9.135 1.00 95.06 271 LEU A O 1
ATOM 2170 N N . GLY A 1 272 ? 9.708 5.319 -8.260 1.00 91.44 272 GLY A N 1
ATOM 2171 C CA . GLY A 1 272 ? 9.881 4.880 -6.876 1.00 91.44 272 GLY A CA 1
ATOM 2172 C C . GLY A 1 272 ? 11.345 4.650 -6.521 1.00 91.44 272 GLY A C 1
ATOM 2173 O O . GLY A 1 272 ? 12.237 4.670 -7.366 1.00 91.44 272 GLY A O 1
ATOM 2174 N N . TRP A 1 273 ? 11.618 4.476 -5.239 1.00 89.62 273 TRP A N 1
ATOM 2175 C CA . TRP A 1 273 ? 12.964 4.356 -4.707 1.00 89.62 273 TRP A CA 1
ATOM 2176 C C . TRP A 1 273 ? 13.700 3.118 -5.239 1.00 89.62 273 TRP A C 1
ATOM 2178 O O . TRP A 1 273 ? 13.124 2.050 -5.458 1.00 89.62 273 TRP A O 1
ATOM 2188 N N . SER A 1 274 ? 15.012 3.261 -5.416 1.00 86.25 274 SER A N 1
ATOM 2189 C CA . SER A 1 274 ? 15.929 2.172 -5.737 1.00 86.25 274 SER A CA 1
ATOM 2190 C C . SER A 1 274 ? 17.295 2.435 -5.100 1.00 86.25 274 SER A C 1
ATOM 2192 O O . SER A 1 274 ? 17.637 3.564 -4.753 1.00 86.25 274 SER A O 1
ATOM 2194 N N . ALA A 1 275 ? 18.117 1.396 -4.964 1.00 82.31 275 ALA A N 1
ATOM 2195 C CA . ALA A 1 275 ? 19.460 1.480 -4.383 1.00 82.31 275 ALA A CA 1
ATOM 2196 C C . ALA A 1 275 ? 20.516 2.098 -5.332 1.00 82.31 275 ALA A C 1
ATOM 2198 O O . ALA A 1 275 ? 21.711 1.805 -5.226 1.00 82.31 275 ALA A O 1
ATOM 2199 N N . THR A 1 276 ? 20.104 2.947 -6.278 1.00 84.19 276 THR A N 1
ATOM 2200 C CA . THR A 1 276 ? 21.009 3.568 -7.264 1.00 84.19 276 THR A CA 1
ATOM 2201 C C . THR A 1 276 ? 21.992 4.528 -6.593 1.00 84.19 276 THR A C 1
ATOM 2203 O O . THR A 1 276 ? 23.157 4.615 -6.985 1.00 84.19 276 THR A O 1
ATOM 2206 N N . ASN A 1 277 ? 21.565 5.168 -5.502 1.00 77.81 277 ASN A N 1
ATOM 2207 C CA . ASN A 1 277 ? 22.381 6.039 -4.657 1.00 77.81 277 ASN A CA 1
ATOM 2208 C C . ASN A 1 277 ? 23.620 5.350 -4.051 1.00 77.81 277 ASN A C 1
ATOM 2210 O O . ASN A 1 277 ? 24.571 6.035 -3.675 1.00 77.81 277 ASN A O 1
ATOM 2214 N N . ILE A 1 278 ? 23.625 4.018 -3.965 1.00 78.44 278 ILE A N 1
ATOM 2215 C CA . ILE A 1 278 ? 24.759 3.212 -3.491 1.00 78.44 278 ILE A CA 1
ATOM 2216 C C . ILE A 1 278 ? 25.405 2.379 -4.611 1.00 78.44 278 ILE A C 1
ATOM 2218 O O . ILE A 1 278 ? 26.169 1.457 -4.335 1.00 78.44 278 ILE A O 1
ATOM 2222 N N . GLY A 1 279 ? 25.155 2.741 -5.874 1.00 81.06 279 GLY A N 1
ATOM 2223 C CA . GLY A 1 279 ? 25.873 2.227 -7.044 1.00 81.06 279 GLY A CA 1
ATOM 2224 C C . GLY A 1 279 ? 25.301 0.953 -7.660 1.00 81.06 279 GLY A C 1
ATOM 2225 O O . GLY A 1 279 ? 25.969 0.337 -8.490 1.00 81.06 279 GLY A O 1
ATOM 2226 N N . HIS A 1 280 ? 24.093 0.548 -7.272 1.00 85.19 280 HIS A N 1
ATOM 2227 C CA . HIS A 1 280 ? 23.432 -0.601 -7.871 1.00 85.19 280 HIS A CA 1
ATOM 2228 C C . HIS A 1 280 ? 22.518 -0.229 -9.047 1.00 85.19 280 HIS A C 1
ATOM 2230 O O . HIS A 1 280 ? 22.123 0.927 -9.201 1.00 85.19 280 HIS A O 1
ATOM 2236 N N . GLU A 1 281 ? 22.177 -1.213 -9.889 1.00 87.06 281 GLU A N 1
ATOM 2237 C CA . GLU A 1 281 ? 21.219 -0.987 -10.971 1.00 87.06 281 GLU A CA 1
ATOM 2238 C C . GLU A 1 281 ? 19.804 -0.709 -10.440 1.00 87.06 281 GLU A C 1
ATOM 2240 O O . GLU A 1 281 ? 19.424 -1.096 -9.336 1.00 87.06 281 GLU A O 1
ATOM 2245 N N . ALA A 1 282 ? 19.015 0.008 -11.228 1.00 89.31 282 ALA A N 1
ATOM 2246 C CA . ALA A 1 282 ? 17.651 0.359 -10.872 1.00 89.31 282 ALA A CA 1
ATOM 2247 C C . ALA A 1 282 ? 16.741 -0.886 -10.821 1.00 89.31 282 ALA A C 1
ATOM 2249 O O . ALA A 1 282 ? 16.680 -1.618 -11.803 1.00 89.31 282 ALA A O 1
ATOM 2250 N N . CYS A 1 283 ? 16.016 -1.103 -9.715 1.00 88.69 283 CYS A N 1
ATOM 2251 C CA . CYS A 1 283 ? 15.016 -2.179 -9.585 1.00 88.69 283 CYS A CA 1
ATOM 2252 C C . CYS A 1 283 ? 13.594 -1.644 -9.356 1.00 88.69 283 CYS A C 1
ATOM 2254 O O . CYS A 1 283 ? 12.662 -2.153 -9.964 1.00 88.69 283 CYS A O 1
ATOM 2256 N N . HIS A 1 284 ? 13.386 -0.602 -8.544 1.00 92.06 284 HIS A N 1
ATOM 2257 C CA . HIS A 1 284 ? 12.080 0.078 -8.446 1.00 92.06 284 HIS A CA 1
ATOM 2258 C C . HIS A 1 284 ? 10.875 -0.835 -8.092 1.00 92.06 284 HIS A C 1
ATOM 2260 O O . HIS A 1 284 ? 9.827 -0.768 -8.727 1.00 92.06 284 HIS A O 1
ATOM 2266 N N . ILE A 1 285 ? 10.994 -1.716 -7.087 1.00 94.31 285 ILE A N 1
ATOM 2267 C CA . ILE A 1 285 ? 9.858 -2.567 -6.652 1.00 94.31 285 ILE A CA 1
ATOM 2268 C C . ILE A 1 285 ? 8.756 -1.717 -5.992 1.00 94.31 285 ILE A C 1
ATOM 2270 O O . ILE A 1 285 ? 7.566 -2.006 -6.120 1.00 94.31 285 ILE A O 1
ATOM 2274 N N . GLU A 1 286 ? 9.160 -0.667 -5.269 1.00 93.81 286 GLU A N 1
ATOM 2275 C CA . GLU A 1 286 ? 8.301 0.216 -4.474 1.00 93.81 286 GLU A CA 1
ATOM 2276 C C . GLU A 1 286 ? 7.037 0.680 -5.221 1.00 93.81 286 GLU A C 1
ATOM 2278 O O . GLU A 1 286 ? 5.927 0.549 -4.695 1.00 93.81 286 GLU A O 1
ATOM 2283 N N . SER A 1 287 ? 7.189 1.196 -6.440 1.00 95.94 287 SER A N 1
ATOM 2284 C CA . SER A 1 287 ? 6.100 1.778 -7.231 1.00 95.94 287 SER A CA 1
ATOM 2285 C C . SER A 1 287 ? 5.000 0.761 -7.538 1.00 95.94 287 SER A C 1
ATOM 2287 O O . SER A 1 287 ? 3.814 1.047 -7.369 1.00 95.94 287 SER A O 1
ATOM 2289 N N . SER A 1 288 ? 5.381 -0.467 -7.887 1.00 97.56 288 SER A N 1
ATOM 2290 C CA . SER A 1 288 ? 4.462 -1.567 -8.200 1.00 97.56 288 SER A CA 1
ATOM 2291 C C . SER A 1 288 ? 3.657 -2.049 -6.997 1.00 97.56 288 SER A C 1
ATOM 2293 O O . SER A 1 288 ? 2.659 -2.750 -7.149 1.00 97.56 288 SER A O 1
ATOM 2295 N N . THR A 1 289 ? 4.017 -1.634 -5.781 1.00 97.06 289 THR A N 1
ATOM 2296 C CA . THR A 1 289 ? 3.198 -1.909 -4.594 1.00 97.06 289 THR A CA 1
ATOM 2297 C C . THR A 1 289 ? 1.909 -1.078 -4.534 1.00 97.06 289 THR A C 1
ATOM 2299 O O . THR A 1 289 ? 1.053 -1.341 -3.686 1.00 97.06 289 THR A O 1
ATOM 2302 N N . LEU A 1 290 ? 1.708 -0.138 -5.472 1.00 98.38 290 LEU A N 1
ATOM 2303 C CA . LEU A 1 290 ? 0.401 0.464 -5.765 1.00 98.38 290 LEU A CA 1
ATOM 2304 C C . LEU A 1 290 ? -0.653 -0.576 -6.186 1.00 98.38 290 LEU A C 1
ATOM 2306 O O . LEU A 1 290 ? -1.845 -0.280 -6.127 1.00 98.38 290 LEU A O 1
ATOM 2310 N N . GLN A 1 291 ? -0.245 -1.802 -6.531 1.00 98.44 291 GLN A N 1
ATOM 2311 C CA . GLN A 1 291 ? -1.161 -2.899 -6.832 1.00 98.44 291 GLN A CA 1
ATOM 2312 C C . GLN A 1 291 ? -2.230 -3.104 -5.747 1.00 98.44 291 GLN A C 1
ATOM 2314 O O . GLN A 1 291 ? -3.413 -3.224 -6.056 1.00 98.44 291 GLN A O 1
ATOM 2319 N N . GLU A 1 292 ? -1.839 -3.116 -4.468 1.00 97.69 292 GLU A N 1
ATOM 2320 C CA . GLU A 1 292 ? -2.767 -3.355 -3.355 1.00 97.69 292 GLU A CA 1
ATOM 2321 C C . GLU A 1 292 ? -3.869 -2.277 -3.251 1.00 97.69 292 GLU A C 1
ATOM 2323 O O . GLU A 1 292 ? -5.051 -2.639 -3.298 1.00 97.69 292 GLU A O 1
ATOM 2328 N N . PRO A 1 293 ? -3.562 -0.968 -3.120 1.00 98.06 293 PRO A N 1
ATOM 2329 C CA . PRO A 1 293 ? -4.608 0.045 -3.001 1.00 98.06 293 PRO A CA 1
ATOM 2330 C C . PRO A 1 293 ? -5.492 0.161 -4.252 1.00 98.06 293 PRO A C 1
ATOM 2332 O O . PRO A 1 293 ? -6.681 0.445 -4.107 1.00 98.06 293 PRO A O 1
ATOM 2335 N N . PHE A 1 294 ? -4.972 -0.097 -5.458 1.00 98.62 294 PHE A N 1
ATOM 2336 C CA . PHE A 1 294 ? -5.795 -0.105 -6.675 1.00 98.62 294 PHE A CA 1
ATOM 2337 C C . PHE A 1 294 ? -6.775 -1.277 -6.709 1.00 98.62 294 PHE A C 1
ATOM 2339 O O . PHE A 1 294 ? -7.951 -1.073 -7.014 1.00 98.62 294 PHE A O 1
ATOM 2346 N N . MET A 1 295 ? -6.340 -2.478 -6.315 1.00 97.94 295 MET A N 1
ATOM 2347 C CA . MET A 1 295 ? -7.246 -3.624 -6.205 1.00 97.94 295 MET A CA 1
ATOM 2348 C C . MET A 1 295 ? -8.319 -3.412 -5.134 1.00 97.94 295 MET A C 1
ATOM 2350 O O . MET A 1 295 ? -9.489 -3.724 -5.361 1.00 97.94 295 MET A O 1
ATOM 2354 N N . ARG A 1 296 ? -7.958 -2.824 -3.986 1.00 96.12 296 ARG A N 1
ATOM 2355 C CA . ARG A 1 296 ? -8.932 -2.447 -2.949 1.00 96.12 296 ARG A CA 1
ATOM 2356 C C . ARG A 1 296 ? -9.953 -1.441 -3.486 1.00 96.12 296 ARG A C 1
ATOM 2358 O O . ARG A 1 296 ? -11.151 -1.654 -3.318 1.00 96.12 296 ARG A O 1
ATOM 2365 N N . LEU A 1 297 ? -9.509 -0.393 -4.183 1.00 97.50 297 LEU A N 1
ATOM 2366 C CA . LEU A 1 297 ? -10.402 0.615 -4.762 1.00 97.50 297 LEU A CA 1
ATOM 2367 C C . LEU A 1 297 ? -11.318 0.037 -5.852 1.00 97.50 297 LEU A C 1
ATOM 2369 O O . LEU A 1 297 ? -12.507 0.365 -5.888 1.00 97.50 297 LEU A O 1
ATOM 2373 N N . TYR A 1 298 ? -10.809 -0.860 -6.700 1.00 97.75 298 TYR A N 1
ATOM 2374 C CA . TYR A 1 298 ? -11.634 -1.607 -7.650 1.00 97.75 298 TYR A CA 1
ATOM 2375 C C . TYR A 1 298 ? -12.714 -2.423 -6.928 1.00 97.75 298 TYR A C 1
ATOM 2377 O O . TYR A 1 298 ? -13.882 -2.331 -7.287 1.00 97.75 298 TYR A O 1
ATOM 2385 N N . ASN A 1 299 ? -12.369 -3.138 -5.855 1.00 93.00 299 ASN A N 1
ATOM 2386 C CA . ASN A 1 299 ? -13.341 -3.915 -5.078 1.00 93.00 299 ASN A CA 1
ATOM 2387 C C . ASN A 1 299 ? -14.439 -3.048 -4.429 1.00 93.00 299 ASN A C 1
ATOM 2389 O O . ASN A 1 299 ? -15.546 -3.533 -4.198 1.00 93.00 299 ASN A O 1
ATOM 2393 N N . TRP A 1 300 ? -14.156 -1.774 -4.135 1.00 93.00 300 TRP A N 1
ATOM 2394 C CA . TRP A 1 300 ? -15.158 -0.826 -3.637 1.00 93.00 300 TRP A CA 1
ATOM 2395 C C . TRP A 1 300 ? -16.076 -0.277 -4.724 1.00 93.00 300 TRP A C 1
ATOM 2397 O O . TRP A 1 300 ? -17.257 -0.045 -4.473 1.00 93.00 300 TRP A O 1
ATOM 2407 N N . THR A 1 301 ? -15.521 -0.006 -5.902 1.00 95.44 301 THR A N 1
ATOM 2408 C CA . THR A 1 301 ? -16.169 0.833 -6.920 1.00 95.44 301 THR A CA 1
ATOM 2409 C C . THR A 1 301 ? -16.682 0.044 -8.122 1.00 95.44 301 THR A C 1
ATOM 2411 O O . THR A 1 301 ? -17.616 0.485 -8.786 1.00 95.44 301 THR A O 1
ATOM 2414 N N . GLY A 1 302 ? -16.075 -1.104 -8.425 1.00 95.00 302 GLY A N 1
ATOM 2415 C CA . GLY A 1 302 ? -16.267 -1.847 -9.670 1.00 95.00 302 GLY A CA 1
ATOM 2416 C C . GLY A 1 302 ? -15.802 -1.090 -10.920 1.00 95.00 302 GLY A C 1
ATOM 2417 O O . GLY A 1 302 ? -16.117 -1.502 -12.034 1.00 95.00 302 GLY A O 1
ATOM 2418 N N . GLU A 1 303 ? -15.096 0.038 -10.774 1.00 97.19 303 GLU A N 1
ATOM 2419 C CA . GLU A 1 303 ? -14.721 0.888 -11.905 1.00 97.19 303 GLU A CA 1
ATOM 2420 C C . GLU A 1 303 ? -13.528 0.285 -12.662 1.00 97.19 303 GLU A C 1
ATOM 2422 O O . GLU A 1 303 ? -12.411 0.214 -12.146 1.00 97.19 303 GLU A O 1
ATOM 2427 N N . GLN A 1 304 ? -13.768 -0.113 -13.916 1.00 97.56 304 GLN A N 1
ATOM 2428 C CA . GLN A 1 304 ? -12.824 -0.873 -14.743 1.00 97.56 304 GLN A CA 1
ATOM 2429 C C . GLN A 1 304 ? -11.440 -0.218 -14.866 1.00 97.56 304 GLN A C 1
ATOM 2431 O O . GLN A 1 304 ? -10.441 -0.923 -14.822 1.00 97.56 304 GLN A O 1
ATOM 2436 N N . ARG A 1 305 ? -11.352 1.120 -14.900 1.00 98.44 305 ARG A N 1
ATOM 2437 C CA . ARG A 1 305 ? -10.063 1.832 -15.002 1.00 98.44 305 ARG A CA 1
ATOM 2438 C C . ARG A 1 305 ? -9.069 1.487 -13.886 1.00 98.44 305 ARG A C 1
ATOM 2440 O O . ARG A 1 305 ? -7.864 1.561 -14.103 1.00 98.44 305 ARG A O 1
ATOM 2447 N N . TYR A 1 306 ? -9.558 1.120 -12.698 1.00 98.69 306 TYR A N 1
ATOM 2448 C CA . TYR A 1 306 ? -8.700 0.710 -11.585 1.00 98.69 306 TYR A CA 1
ATOM 2449 C C . TYR A 1 306 ? -8.175 -0.713 -11.772 1.00 98.69 306 TYR A C 1
ATOM 2451 O O . TYR A 1 306 ? -7.009 -0.970 -11.478 1.00 98.69 306 TYR A O 1
ATOM 2459 N N . LEU A 1 307 ? -9.003 -1.611 -12.317 1.00 98.50 307 LEU A N 1
ATOM 2460 C CA . LEU A 1 307 ? -8.576 -2.955 -12.696 1.00 98.50 307 LEU A CA 1
ATOM 2461 C C . LEU A 1 307 ? -7.622 -2.924 -13.896 1.00 98.50 307 LEU A C 1
ATOM 2463 O O . LEU A 1 307 ? -6.644 -3.662 -13.898 1.00 98.50 307 LEU A O 1
ATOM 2467 N N . ASP A 1 308 ? -7.849 -2.050 -14.876 1.00 98.69 308 ASP A N 1
ATOM 2468 C CA . ASP A 1 308 ? -6.961 -1.883 -16.032 1.00 98.69 308 ASP A CA 1
ATOM 2469 C C . ASP A 1 308 ? -5.567 -1.420 -15.588 1.00 98.69 308 ASP A C 1
ATOM 2471 O O . ASP A 1 308 ? -4.559 -1.980 -16.012 1.00 98.69 308 ASP A O 1
ATOM 2475 N N . PHE A 1 309 ? -5.496 -0.448 -14.668 1.00 98.75 309 PHE A N 1
ATOM 2476 C CA . PHE A 1 309 ? -4.219 -0.011 -14.102 1.00 98.75 309 PHE A CA 1
ATOM 2477 C C . PHE A 1 309 ? -3.530 -1.131 -13.310 1.00 98.75 309 PHE A C 1
ATOM 2479 O O . PHE A 1 309 ? -2.337 -1.353 -13.481 1.00 98.75 309 PHE A O 1
ATOM 2486 N N . ALA A 1 310 ? -4.274 -1.886 -12.497 1.00 98.56 310 ALA A N 1
ATOM 2487 C CA . ALA A 1 310 ? -3.738 -3.043 -11.779 1.00 98.56 310 ALA A CA 1
ATOM 2488 C C . ALA A 1 310 ? -3.275 -4.177 -12.721 1.00 98.56 310 ALA A C 1
ATOM 2490 O O . ALA A 1 310 ? -2.312 -4.882 -12.416 1.00 98.56 310 ALA A O 1
ATOM 2491 N N . SER A 1 311 ? -3.933 -4.344 -13.872 1.00 98.62 311 SER A N 1
ATOM 2492 C CA . SER A 1 311 ? -3.526 -5.287 -14.924 1.00 98.62 311 SER A CA 1
ATOM 2493 C C . SER A 1 311 ? -2.200 -4.848 -15.542 1.00 98.62 311 SER A C 1
ATOM 2495 O O . SER A 1 311 ? -1.273 -5.645 -15.617 1.00 98.62 311 SER A O 1
ATOM 2497 N N . TYR A 1 312 ? -2.066 -3.557 -15.864 1.00 98.62 312 TYR A N 1
ATOM 2498 C CA . TYR A 1 312 ? -0.821 -2.963 -16.358 1.00 98.62 312 TYR A CA 1
ATOM 2499 C C . TYR A 1 312 ? 0.366 -3.187 -15.401 1.00 98.62 312 TYR A C 1
ATOM 2501 O O . TYR A 1 312 ? 1.455 -3.560 -15.837 1.00 98.62 312 TYR A O 1
ATOM 2509 N N . ILE A 1 313 ? 0.175 -3.027 -14.086 1.00 98.44 313 ILE A N 1
ATOM 2510 C CA . ILE A 1 313 ? 1.244 -3.301 -13.109 1.00 98.44 313 ILE A CA 1
ATOM 2511 C C . ILE A 1 313 ? 1.640 -4.784 -13.129 1.00 98.44 313 ILE A C 1
ATOM 2513 O O . ILE A 1 313 ? 2.831 -5.097 -13.115 1.00 98.44 313 ILE A O 1
ATOM 2517 N N . VAL A 1 314 ? 0.672 -5.704 -13.184 1.00 98.50 314 VAL A N 1
ATOM 2518 C CA . VAL A 1 314 ? 0.941 -7.151 -13.287 1.00 98.50 314 VAL A CA 1
ATOM 2519 C C . VAL A 1 314 ? 1.684 -7.485 -14.583 1.00 98.50 314 VAL A C 1
ATOM 2521 O O . VAL A 1 314 ? 2.647 -8.249 -14.554 1.00 98.50 314 VAL A O 1
ATOM 2524 N N . GLU A 1 315 ? 1.288 -6.882 -15.703 1.00 97.75 315 GLU A N 1
ATOM 2525 C CA . GLU A 1 315 ? 1.951 -7.033 -17.002 1.00 97.75 315 GLU A CA 1
ATOM 2526 C C . GLU A 1 315 ? 3.391 -6.509 -16.984 1.00 97.75 315 GLU A C 1
ATOM 2528 O O . GLU A 1 315 ? 4.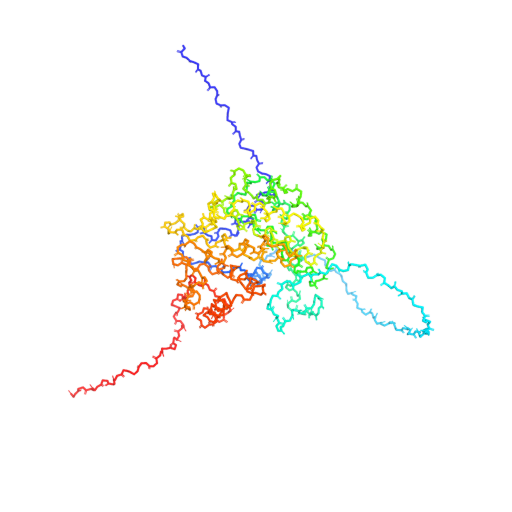266 -7.105 -17.609 1.00 97.75 315 GLU A O 1
ATOM 2533 N N . SER A 1 316 ? 3.664 -5.446 -16.221 1.00 97.44 316 SER A N 1
ATOM 2534 C CA . SER A 1 316 ? 5.011 -4.878 -16.082 1.00 97.44 316 SER A CA 1
ATOM 2535 C C . SER A 1 316 ? 6.004 -5.788 -15.340 1.00 97.44 316 SER A C 1
ATOM 2537 O O . SER A 1 316 ? 7.204 -5.522 -15.348 1.00 97.44 316 SER A O 1
ATOM 2539 N N . GLY A 1 317 ? 5.528 -6.843 -14.665 1.00 96.25 317 GLY A N 1
ATOM 2540 C CA . GLY A 1 317 ? 6.360 -7.756 -13.873 1.00 96.25 317 GLY A CA 1
ATOM 2541 C C . GLY A 1 317 ? 6.771 -7.215 -12.498 1.00 96.25 317 GLY A C 1
ATOM 2542 O O . GLY A 1 317 ? 7.403 -7.926 -11.714 1.00 96.25 317 GLY A O 1
ATOM 2543 N N . GLY A 1 318 ? 6.379 -5.981 -12.166 1.00 94.19 318 GLY A N 1
ATOM 2544 C CA . GLY A 1 318 ? 6.486 -5.406 -10.826 1.00 94.19 318 GLY A CA 1
ATOM 2545 C C . GLY A 1 318 ? 7.824 -4.757 -10.473 1.00 94.19 318 GLY A C 1
ATOM 2546 O O . GLY A 1 318 ? 7.932 -4.133 -9.419 1.00 94.19 318 GLY A O 1
ATOM 2547 N N . THR A 1 319 ? 8.849 -4.879 -11.309 1.00 94.56 319 THR A N 1
ATOM 2548 C CA . THR A 1 319 ? 10.169 -4.291 -11.057 1.00 94.56 319 THR A CA 1
ATOM 2549 C C . THR A 1 319 ? 10.913 -4.115 -12.379 1.00 94.56 319 THR A C 1
ATOM 2551 O O . THR A 1 319 ? 10.607 -4.750 -13.386 1.00 94.56 319 THR A O 1
ATOM 2554 N N . LYS A 1 320 ? 11.895 -3.221 -12.403 1.00 94.50 320 LYS A N 1
ATOM 2555 C CA . LYS A 1 320 ? 12.760 -3.006 -13.556 1.00 94.50 320 LYS A CA 1
ATOM 2556 C C . LYS A 1 320 ? 13.726 -4.169 -13.731 1.00 94.50 320 LYS A C 1
ATOM 2558 O O . LYS A 1 320 ? 14.268 -4.685 -12.760 1.00 94.50 320 LYS A O 1
ATOM 2563 N N . HIS A 1 321 ? 13.976 -4.546 -14.984 1.00 92.50 321 HIS A N 1
ATOM 2564 C CA . HIS A 1 321 ? 14.915 -5.601 -15.407 1.00 92.50 321 HIS A CA 1
ATOM 2565 C C . HIS A 1 321 ? 14.584 -7.036 -14.964 1.00 92.50 321 HIS A C 1
ATOM 2567 O O . HIS A 1 321 ? 15.106 -7.981 -15.558 1.00 92.50 321 HIS A O 1
ATOM 2573 N N . PHE A 1 322 ? 13.703 -7.220 -13.986 1.00 94.31 322 PHE A N 1
ATOM 2574 C CA . PHE A 1 322 ? 13.284 -8.517 -13.476 1.00 94.31 322 PHE A CA 1
ATOM 2575 C C . PHE A 1 322 ? 11.754 -8.597 -13.506 1.00 94.31 322 PHE A C 1
ATOM 2577 O O . PHE A 1 322 ? 11.080 -7.633 -13.197 1.00 94.31 322 PHE A O 1
ATOM 2584 N N . ASP A 1 323 ? 11.177 -9.736 -13.875 1.00 96.81 323 ASP A N 1
ATOM 2585 C CA . ASP A 1 323 ? 9.736 -9.961 -13.704 1.00 96.81 323 ASP A CA 1
ATOM 2586 C C . ASP A 1 323 ? 9.559 -10.810 -12.441 1.00 96.81 323 ASP A C 1
ATOM 2588 O O . ASP A 1 323 ? 9.887 -11.998 -12.443 1.00 96.81 323 ASP A O 1
ATOM 2592 N N . LEU A 1 324 ? 9.095 -10.207 -11.342 1.00 96.94 324 LEU A N 1
ATOM 2593 C CA . LEU A 1 324 ? 8.930 -10.901 -10.058 1.00 96.94 324 LEU A CA 1
ATOM 2594 C C . LEU A 1 324 ? 7.854 -11.976 -10.133 1.00 96.94 324 LEU A C 1
ATOM 2596 O O . LEU A 1 324 ? 7.991 -13.025 -9.500 1.00 96.94 324 LEU A O 1
ATOM 2600 N N . ILE A 1 325 ? 6.798 -11.740 -10.910 1.00 98.06 325 ILE A N 1
ATOM 2601 C CA . ILE A 1 325 ? 5.712 -12.703 -11.087 1.00 98.06 325 ILE A CA 1
ATOM 2602 C C . ILE A 1 325 ? 6.251 -13.910 -11.852 1.00 98.06 325 ILE A C 1
ATOM 2604 O O . ILE A 1 325 ? 6.043 -15.047 -11.426 1.00 98.06 325 ILE A O 1
ATOM 2608 N N . GLN A 1 326 ? 7.018 -13.682 -12.923 1.00 98.31 326 GLN A N 1
ATOM 2609 C CA . GLN A 1 326 ? 7.668 -14.761 -13.660 1.00 98.31 326 GLN A CA 1
ATOM 2610 C C . GLN A 1 326 ? 8.706 -15.496 -12.814 1.00 98.31 326 GLN A C 1
ATOM 2612 O O . GLN A 1 326 ? 8.675 -16.720 -12.755 1.00 98.31 326 GLN A O 1
ATOM 2617 N N . GLN A 1 327 ? 9.579 -14.782 -12.103 1.00 97.94 327 GLN A N 1
ATOM 2618 C CA . GLN A 1 327 ? 10.583 -15.397 -11.233 1.00 97.94 327 GLN A CA 1
ATOM 2619 C C . GLN A 1 327 ? 9.943 -16.282 -10.160 1.00 97.94 327 GLN A C 1
ATOM 2621 O O . GLN A 1 327 ? 10.454 -17.369 -9.874 1.00 97.94 327 GLN A O 1
ATOM 2626 N N . ALA A 1 328 ? 8.815 -15.855 -9.592 1.00 97.75 328 ALA A N 1
ATOM 2627 C CA . ALA A 1 328 ? 8.050 -16.662 -8.654 1.00 97.75 328 ALA A CA 1
ATOM 2628 C C . ALA A 1 328 ? 7.384 -17.873 -9.336 1.00 97.75 328 ALA A C 1
ATOM 2630 O O . ALA A 1 328 ? 7.437 -18.976 -8.789 1.00 97.75 328 ALA A O 1
ATOM 2631 N N . CYS A 1 329 ? 6.824 -17.731 -10.545 1.00 98.50 329 CYS A N 1
ATOM 2632 C CA . CYS A 1 329 ? 6.335 -18.865 -11.347 1.00 98.50 329 CYS A CA 1
ATOM 2633 C C . CYS A 1 329 ? 7.437 -19.895 -11.636 1.00 98.50 329 CYS A C 1
ATOM 2635 O O . CYS A 1 329 ? 7.206 -21.096 -11.488 1.00 98.50 329 CYS A O 1
ATOM 2637 N N . ASP A 1 330 ? 8.647 -19.426 -11.936 1.00 98.38 330 ASP A N 1
ATOM 2638 C CA . ASP A 1 330 ? 9.846 -20.244 -12.154 1.00 98.38 330 ASP A CA 1
ATOM 2639 C C . ASP A 1 330 ? 10.407 -20.834 -10.846 1.00 98.38 330 ASP A C 1
ATOM 2641 O O . ASP A 1 330 ? 11.426 -21.528 -10.840 1.00 98.38 330 ASP A O 1
ATOM 2645 N N . ASN A 1 331 ? 9.731 -20.578 -9.721 1.00 97.38 331 ASN A N 1
ATOM 2646 C CA . ASN A 1 331 ? 10.077 -21.050 -8.388 1.00 97.38 331 ASN A CA 1
ATOM 2647 C C . ASN A 1 331 ? 11.476 -20.590 -7.933 1.00 97.38 331 ASN A C 1
ATOM 2649 O O . ASN A 1 331 ? 12.181 -21.300 -7.208 1.00 97.38 331 ASN A O 1
ATOM 2653 N N . THR A 1 332 ? 11.876 -19.388 -8.356 1.00 96.44 332 THR A N 1
ATOM 2654 C CA . THR A 1 332 ? 13.104 -18.723 -7.911 1.00 96.44 332 THR A CA 1
ATOM 2655 C C . THR A 1 332 ? 13.054 -18.502 -6.400 1.00 96.44 332 THR A C 1
ATOM 2657 O O . THR A 1 332 ? 12.030 -18.104 -5.845 1.00 96.44 332 THR A O 1
ATOM 2660 N N . LEU A 1 333 ? 14.167 -18.770 -5.711 1.00 93.88 333 LEU A N 1
ATOM 2661 C CA . LEU A 1 333 ? 14.265 -18.510 -4.273 1.00 93.88 333 LEU A CA 1
ATOM 2662 C C . LEU A 1 333 ? 14.164 -16.994 -4.018 1.00 93.88 333 LEU A C 1
ATOM 2664 O O . LEU A 1 333 ? 14.816 -16.254 -4.753 1.00 93.88 333 LEU A O 1
ATOM 2668 N N . PRO A 1 334 ? 13.438 -16.513 -2.990 1.00 92.25 334 PRO A N 1
ATOM 2669 C CA . PRO A 1 334 ? 13.121 -15.089 -2.878 1.00 92.25 334 PRO A CA 1
ATOM 2670 C C . PRO A 1 334 ? 14.368 -14.209 -2.743 1.00 92.25 334 PRO A C 1
ATOM 2672 O O . PRO A 1 334 ? 14.441 -13.162 -3.371 1.00 92.25 334 PRO A O 1
ATOM 2675 N N . TYR A 1 335 ? 15.416 -14.684 -2.061 1.00 89.56 335 TYR A N 1
ATOM 2676 C CA . TYR A 1 335 ? 16.714 -13.993 -1.996 1.00 89.56 335 TYR A CA 1
ATOM 2677 C C . TYR A 1 335 ? 17.458 -13.829 -3.336 1.00 89.56 335 TYR A C 1
ATOM 2679 O O . TYR A 1 335 ? 18.477 -13.145 -3.395 1.00 89.56 335 TYR A O 1
ATOM 2687 N N . LYS A 1 336 ? 17.014 -14.506 -4.399 1.00 91.81 336 LYS A N 1
ATOM 2688 C CA . LYS A 1 336 ? 17.548 -14.380 -5.766 1.00 91.81 336 LYS A CA 1
ATOM 2689 C C . LYS A 1 336 ? 16.631 -13.568 -6.679 1.00 91.81 336 LYS A C 1
ATOM 2691 O O . LYS A 1 336 ? 16.967 -13.377 -7.847 1.00 91.81 336 LYS A O 1
ATOM 2696 N N . MET A 1 337 ? 15.459 -13.170 -6.190 1.00 92.56 337 MET A N 1
ATOM 2697 C CA . MET A 1 337 ? 14.523 -12.365 -6.963 1.00 92.56 337 MET A CA 1
ATOM 2698 C C . MET A 1 337 ? 15.005 -10.914 -7.032 1.00 92.56 337 MET A C 1
ATOM 2700 O O . MET A 1 337 ? 15.767 -10.469 -6.181 1.00 92.56 337 MET A O 1
ATOM 2704 N N . SER A 1 338 ? 14.578 -10.165 -8.049 1.00 90.25 338 SER A N 1
ATOM 2705 C CA . SER A 1 338 ? 14.978 -8.756 -8.227 1.00 90.25 338 SER A CA 1
ATOM 2706 C C . SER A 1 338 ? 16.501 -8.509 -8.272 1.00 90.25 338 SER A C 1
ATOM 2708 O O . SER A 1 338 ? 16.988 -7.456 -7.853 1.00 90.25 338 SER A O 1
ATOM 2710 N N . GLY A 1 339 ? 17.282 -9.490 -8.734 1.00 85.62 339 GLY A N 1
ATOM 2711 C CA . GLY A 1 339 ? 18.731 -9.356 -8.875 1.00 85.62 339 GLY A CA 1
ATOM 2712 C C . GLY A 1 339 ? 19.445 -9.123 -7.544 1.00 85.62 339 GLY A C 1
ATOM 2713 O O . GLY A 1 339 ? 19.413 -9.968 -6.652 1.00 85.62 339 GLY A O 1
ATOM 2714 N N . HIS A 1 340 ? 20.132 -7.987 -7.426 1.00 83.62 340 HIS A N 1
ATOM 2715 C CA . HIS A 1 340 ? 20.858 -7.601 -6.213 1.00 83.62 340 HIS A CA 1
ATOM 2716 C C . HIS A 1 340 ? 19.937 -7.013 -5.124 1.00 83.62 340 HIS A C 1
ATOM 2718 O O . HIS A 1 340 ? 20.414 -6.730 -4.022 1.00 83.62 340 HIS A O 1
ATOM 2724 N N . TYR A 1 341 ? 18.646 -6.809 -5.424 1.00 82.12 341 TYR A N 1
ATOM 2725 C CA . TYR A 1 341 ? 17.706 -6.078 -4.575 1.00 82.12 341 TYR A CA 1
ATOM 2726 C C . TYR A 1 341 ? 16.437 -6.864 -4.176 1.00 82.12 341 TYR A C 1
ATOM 2728 O O . TYR A 1 341 ? 15.327 -6.365 -4.358 1.00 82.12 341 TYR A O 1
ATOM 2736 N N . PRO A 1 342 ? 16.540 -8.076 -3.596 1.00 85.69 342 PRO A N 1
ATOM 2737 C CA . PRO A 1 342 ? 15.390 -8.876 -3.149 1.00 85.69 342 PRO A CA 1
ATOM 2738 C C . PRO A 1 342 ? 14.747 -8.299 -1.872 1.00 85.69 342 PRO A C 1
ATOM 2740 O O . PRO A 1 342 ? 14.712 -8.944 -0.823 1.00 85.69 342 PRO A O 1
ATOM 2743 N N . LYS A 1 343 ? 14.246 -7.063 -1.907 1.00 87.50 343 LYS A N 1
ATOM 2744 C CA . LYS A 1 343 ? 13.698 -6.400 -0.720 1.00 87.50 343 LYS A CA 1
ATOM 2745 C C . LYS A 1 343 ? 12.373 -7.022 -0.307 1.00 87.50 343 LYS A C 1
ATOM 2747 O O . LYS A 1 343 ? 11.326 -6.737 -0.889 1.00 87.50 343 LYS A O 1
ATOM 2752 N N . ALA A 1 344 ? 12.419 -7.855 0.734 1.00 88.81 344 ALA A N 1
ATOM 2753 C CA . ALA A 1 344 ? 11.288 -8.685 1.138 1.00 88.81 344 ALA A CA 1
ATOM 2754 C C . ALA A 1 344 ? 9.992 -7.905 1.322 1.00 88.81 344 ALA A C 1
ATOM 2756 O O . ALA A 1 344 ? 8.971 -8.334 0.802 1.00 88.81 344 ALA A O 1
ATOM 2757 N N . TYR A 1 345 ? 9.999 -6.780 2.045 1.00 87.12 345 TYR A N 1
ATOM 2758 C CA . TYR A 1 345 ? 8.738 -6.095 2.344 1.00 87.12 345 TYR A CA 1
ATOM 2759 C C . TYR A 1 345 ? 8.087 -5.488 1.091 1.00 87.12 345 TYR A C 1
ATOM 2761 O O . TYR A 1 345 ? 6.865 -5.518 0.979 1.00 87.12 345 TYR A O 1
ATOM 2769 N N . GLU A 1 346 ? 8.875 -4.968 0.143 1.00 92.31 346 GLU A N 1
ATOM 2770 C CA . GLU A 1 346 ? 8.340 -4.406 -1.106 1.00 92.31 346 GLU A CA 1
ATOM 2771 C C . GLU A 1 346 ? 7.782 -5.524 -1.979 1.00 92.31 346 GLU A C 1
ATOM 2773 O O . GLU A 1 346 ? 6.654 -5.417 -2.456 1.00 92.31 346 GLU A O 1
ATOM 2778 N N . MET A 1 347 ? 8.510 -6.642 -2.085 1.00 93.38 347 MET A N 1
ATOM 2779 C CA . MET A 1 347 ? 8.014 -7.832 -2.772 1.00 93.38 347 MET A CA 1
ATOM 2780 C C . MET A 1 347 ? 6.725 -8.348 -2.128 1.00 93.38 347 MET A C 1
ATOM 2782 O O . MET A 1 347 ? 5.739 -8.550 -2.828 1.00 93.38 347 MET A O 1
ATOM 2786 N N . MET A 1 348 ? 6.686 -8.530 -0.803 1.00 93.12 348 MET A N 1
ATOM 2787 C CA . MET A 1 348 ? 5.489 -9.041 -0.124 1.00 93.12 348 MET A CA 1
ATOM 2788 C C . MET A 1 348 ? 4.301 -8.115 -0.347 1.00 93.12 348 MET A C 1
ATOM 2790 O O . MET A 1 348 ? 3.225 -8.583 -0.702 1.00 93.12 348 MET A O 1
ATOM 2794 N N . SER A 1 349 ? 4.506 -6.806 -0.211 1.00 94.06 349 SER A N 1
ATOM 2795 C CA . SER A 1 349 ? 3.430 -5.843 -0.401 1.00 94.06 349 SER A CA 1
ATOM 2796 C C . SER A 1 349 ? 2.945 -5.765 -1.854 1.00 94.06 349 SER A C 1
ATOM 2798 O O . SER A 1 349 ? 1.753 -5.587 -2.089 1.00 94.06 349 SER A O 1
ATOM 2800 N N . MET A 1 350 ? 3.825 -5.962 -2.842 1.00 96.12 350 MET A N 1
ATOM 2801 C CA . MET A 1 350 ? 3.412 -6.130 -4.239 1.00 96.12 350 MET A CA 1
ATOM 2802 C C . MET A 1 350 ? 2.556 -7.396 -4.406 1.00 96.12 350 MET A C 1
ATOM 2804 O O . MET A 1 350 ? 1.463 -7.341 -4.973 1.00 96.12 350 MET A O 1
ATOM 2808 N N . PHE A 1 351 ? 3.010 -8.527 -3.856 1.00 97.31 351 PHE A N 1
ATOM 2809 C CA . PHE A 1 351 ? 2.310 -9.806 -3.964 1.00 97.31 351 PHE A CA 1
ATOM 2810 C C . PHE A 1 351 ? 0.964 -9.843 -3.223 1.00 97.31 351 PHE A C 1
ATOM 2812 O O . PHE A 1 351 ? 0.056 -10.531 -3.685 1.00 97.31 351 PHE A O 1
ATOM 2819 N N . GLU A 1 352 ? 0.783 -9.081 -2.141 1.00 95.81 352 GLU A N 1
ATOM 2820 C CA . GLU A 1 352 ? -0.531 -8.887 -1.505 1.00 95.81 352 GLU A CA 1
ATOM 2821 C C . GLU A 1 352 ? -1.556 -8.331 -2.507 1.00 95.81 352 GLU A C 1
ATOM 2823 O O . GLU A 1 352 ? -2.667 -8.851 -2.619 1.00 95.81 352 GLU A O 1
ATOM 2828 N N . GLY A 1 353 ? -1.160 -7.342 -3.314 1.00 96.81 353 GLY A N 1
ATOM 2829 C CA . GLY A 1 353 ? -1.991 -6.826 -4.400 1.00 96.81 353 GLY A CA 1
ATOM 2830 C C . GLY A 1 353 ? -2.191 -7.826 -5.548 1.00 96.81 353 GLY A C 1
ATOM 2831 O O . GLY A 1 353 ? -3.285 -7.910 -6.104 1.00 96.81 353 GLY A O 1
ATOM 2832 N N . VAL A 1 354 ? -1.169 -8.618 -5.893 1.00 98.12 354 VAL A N 1
ATOM 2833 C CA . VAL A 1 354 ? -1.262 -9.665 -6.934 1.00 98.12 354 VAL A CA 1
ATOM 2834 C C . VAL A 1 354 ? -2.273 -10.754 -6.553 1.00 98.12 354 VAL A C 1
ATOM 2836 O O . VAL A 1 354 ? -2.994 -11.256 -7.415 1.00 98.12 354 VAL A O 1
ATOM 2839 N N . VAL A 1 355 ? -2.376 -11.107 -5.269 1.00 96.62 355 VAL A N 1
ATOM 2840 C CA . VAL A 1 355 ? -3.392 -12.059 -4.791 1.00 96.62 355 VAL A CA 1
ATOM 2841 C C . VAL A 1 355 ? -4.798 -11.490 -4.955 1.00 96.62 355 VAL A C 1
ATOM 2843 O O . VAL A 1 355 ? -5.685 -12.196 -5.432 1.00 96.62 355 VAL A O 1
ATOM 2846 N N . GLU A 1 356 ? -5.013 -10.220 -4.610 1.00 95.81 356 GLU A N 1
ATOM 2847 C CA . GLU A 1 356 ? -6.313 -9.572 -4.818 1.00 95.81 356 GLU A CA 1
ATOM 2848 C C . GLU A 1 356 ? -6.659 -9.460 -6.311 1.00 95.81 356 GLU A C 1
ATOM 2850 O O . GLU A 1 356 ? -7.809 -9.682 -6.691 1.00 95.81 356 GLU A O 1
ATOM 2855 N N . TYR A 1 357 ? -5.664 -9.230 -7.172 1.00 97.81 357 TYR A N 1
ATOM 2856 C CA . TYR A 1 357 ? -5.836 -9.286 -8.624 1.00 97.81 357 TYR A CA 1
ATOM 2857 C C . TYR A 1 357 ? -6.284 -10.671 -9.100 1.00 97.81 357 TYR A C 1
ATOM 2859 O O . TYR A 1 357 ? -7.308 -10.773 -9.771 1.00 97.81 357 TYR A O 1
ATOM 2867 N N . TYR A 1 358 ? -5.607 -11.747 -8.678 1.00 97.56 358 TYR A N 1
ATOM 2868 C CA . TYR A 1 358 ? -6.045 -13.119 -8.966 1.00 97.56 358 TYR A CA 1
ATOM 2869 C C . TYR A 1 358 ? -7.491 -13.362 -8.521 1.00 97.56 358 TYR A C 1
ATOM 2871 O O . TYR A 1 358 ? -8.267 -13.979 -9.246 1.00 97.56 358 TYR A O 1
ATOM 2879 N N . ARG A 1 359 ? -7.887 -12.868 -7.345 1.00 94.94 359 ARG A N 1
ATOM 2880 C CA . ARG A 1 359 ? -9.261 -13.046 -6.859 1.00 94.94 359 ARG A CA 1
ATOM 2881 C C . ARG A 1 359 ? -10.292 -12.368 -7.758 1.00 94.94 359 ARG A C 1
ATOM 2883 O O . ARG A 1 359 ? -11.365 -12.928 -7.988 1.00 94.94 359 ARG A O 1
ATOM 2890 N N . ALA A 1 360 ? -9.966 -11.184 -8.270 1.00 95.69 360 ALA A N 1
ATOM 2891 C CA . ALA A 1 360 ? -10.815 -10.440 -9.189 1.00 95.69 360 ALA A CA 1
ATOM 2892 C C . ALA A 1 360 ? -10.882 -11.085 -10.583 1.00 95.69 360 ALA A C 1
ATOM 2894 O O . ALA A 1 360 ? -11.972 -11.197 -11.140 1.00 95.69 360 ALA A O 1
ATOM 2895 N N . THR A 1 361 ? -9.757 -11.550 -11.131 1.00 96.31 361 THR A N 1
ATOM 2896 C CA . THR A 1 361 ? -9.644 -11.943 -12.550 1.00 96.31 361 THR A CA 1
ATOM 2897 C C . THR A 1 361 ? -9.644 -13.448 -12.804 1.00 96.31 361 THR A C 1
ATOM 2899 O O . THR A 1 361 ? -9.999 -13.886 -13.895 1.00 96.31 361 THR A O 1
ATOM 2902 N N . GLY A 1 362 ? -9.255 -14.256 -11.819 1.00 96.06 362 GLY A N 1
ATOM 2903 C CA . GLY A 1 362 ? -9.001 -15.685 -11.995 1.00 96.06 362 GLY A CA 1
ATOM 2904 C C . GLY A 1 362 ? -7.673 -16.010 -12.689 1.00 96.06 362 GLY A C 1
ATOM 2905 O O . GLY A 1 362 ? -7.506 -17.142 -13.137 1.00 96.06 362 GLY A O 1
ATOM 2906 N N . ASP A 1 363 ? -6.731 -15.063 -12.787 1.00 97.38 363 ASP A N 1
ATOM 2907 C CA . ASP A 1 363 ? -5.423 -15.305 -13.412 1.00 97.38 363 ASP A CA 1
ATOM 2908 C C . ASP A 1 363 ? -4.578 -16.326 -12.620 1.00 97.38 363 ASP A C 1
ATOM 2910 O O . ASP A 1 363 ? -3.929 -16.018 -11.613 1.00 97.38 363 ASP A O 1
ATOM 2914 N N . GLU A 1 364 ? -4.573 -17.575 -13.089 1.00 97.56 364 GLU A N 1
ATOM 2915 C CA . GLU A 1 364 ? -3.848 -18.678 -12.456 1.00 97.56 364 GLU A CA 1
ATOM 2916 C C . GLU A 1 364 ? -2.320 -18.467 -12.435 1.00 97.56 364 GLU A C 1
ATOM 2918 O O . GLU A 1 364 ? -1.661 -19.038 -11.562 1.00 97.56 364 GLU A O 1
ATO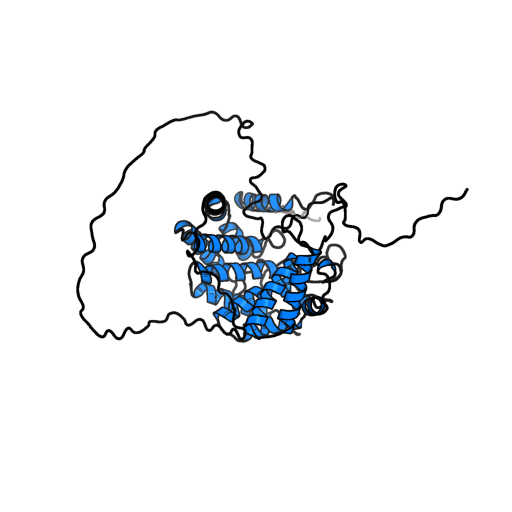M 2923 N N . ARG A 1 365 ? -1.744 -17.610 -13.300 1.00 98.06 365 ARG A N 1
ATOM 2924 C CA . ARG A 1 365 ? -0.315 -17.241 -13.232 1.00 98.06 365 ARG A CA 1
ATOM 2925 C C . ARG A 1 365 ? -0.018 -16.525 -11.916 1.00 98.06 365 ARG A C 1
ATOM 2927 O O . ARG A 1 365 ? 0.924 -16.890 -11.218 1.00 98.06 365 ARG A O 1
ATOM 2934 N N . CYS A 1 366 ? -0.852 -15.558 -11.535 1.00 98.25 366 CYS A N 1
ATOM 2935 C CA . CYS A 1 366 ? -0.714 -14.808 -10.284 1.00 98.25 366 CYS A CA 1
ATOM 2936 C C . CYS A 1 366 ? -0.826 -15.718 -9.053 1.00 98.25 366 CYS A C 1
ATOM 2938 O O . CYS A 1 366 ? -0.032 -15.614 -8.115 1.00 98.25 366 CYS A O 1
ATOM 2940 N N . LYS A 1 367 ? -1.770 -16.664 -9.073 1.00 97.69 367 LYS A N 1
ATOM 2941 C CA . LYS A 1 367 ? -1.912 -17.674 -8.017 1.00 97.69 367 LYS A CA 1
ATOM 2942 C C . LYS A 1 367 ? -0.692 -18.584 -7.932 1.00 97.69 367 LYS A C 1
ATOM 2944 O O . LYS A 1 367 ? -0.204 -18.827 -6.831 1.00 97.69 367 LYS A O 1
ATOM 2949 N N . GLN A 1 368 ? -0.199 -19.092 -9.061 1.00 98.56 368 GLN A N 1
ATOM 2950 C CA . GLN A 1 368 ? 0.982 -19.951 -9.082 1.00 98.56 368 GLN A CA 1
ATOM 2951 C C . GLN A 1 368 ? 2.211 -19.215 -8.542 1.00 98.56 368 GLN A C 1
ATOM 2953 O O . GLN A 1 368 ? 2.899 -19.750 -7.671 1.00 98.56 368 GLN A O 1
ATOM 2958 N N . ALA A 1 369 ? 2.435 -17.976 -8.986 1.00 98.38 369 ALA A N 1
ATOM 2959 C CA . ALA A 1 369 ? 3.500 -17.114 -8.489 1.00 98.38 369 ALA A CA 1
ATOM 2960 C C . ALA A 1 369 ? 3.429 -16.954 -6.960 1.00 98.38 369 ALA A C 1
ATOM 2962 O O . ALA A 1 369 ? 4.392 -17.260 -6.255 1.00 98.38 369 ALA A O 1
ATOM 2963 N N . PHE A 1 370 ? 2.266 -16.567 -6.425 1.00 97.50 370 PHE A N 1
ATOM 2964 C CA . PHE A 1 370 ? 2.087 -16.406 -4.981 1.00 97.50 370 PHE A CA 1
ATOM 2965 C C . PHE A 1 370 ? 2.291 -17.715 -4.206 1.00 97.50 370 PHE A C 1
ATOM 2967 O O . PHE A 1 370 ? 2.970 -17.726 -3.180 1.00 97.50 370 PHE A O 1
ATOM 2974 N N . MET A 1 371 ? 1.736 -18.832 -4.687 1.00 98.06 371 MET A N 1
ATOM 2975 C CA . MET A 1 371 ? 1.857 -20.122 -4.001 1.00 98.06 371 MET A CA 1
ATOM 2976 C C . MET A 1 371 ? 3.304 -20.615 -3.961 1.00 98.06 371 MET A C 1
ATOM 2978 O O . MET A 1 371 ? 3.741 -21.099 -2.916 1.00 98.06 371 MET A O 1
ATOM 2982 N N . ASN A 1 372 ? 4.059 -20.452 -5.050 1.00 98.31 372 ASN A N 1
ATOM 2983 C CA . ASN A 1 372 ? 5.485 -20.772 -5.088 1.00 98.31 372 ASN A CA 1
ATOM 2984 C C . ASN A 1 372 ? 6.282 -19.891 -4.118 1.00 98.31 372 ASN A C 1
ATOM 2986 O O . ASN A 1 372 ? 7.092 -20.400 -3.339 1.00 98.31 372 ASN A O 1
ATOM 2990 N N . LEU A 1 373 ? 6.021 -18.580 -4.118 1.00 96.00 373 LEU A N 1
ATOM 2991 C CA . LEU A 1 373 ? 6.659 -17.633 -3.205 1.00 96.00 373 LEU A CA 1
ATOM 2992 C C . LEU A 1 373 ? 6.384 -17.988 -1.736 1.00 96.00 373 LEU A C 1
ATOM 2994 O O . LEU A 1 373 ? 7.321 -18.119 -0.947 1.00 96.00 373 LEU A O 1
ATOM 2998 N N . TYR A 1 374 ? 5.116 -18.217 -1.382 1.00 95.00 374 TYR A N 1
ATOM 2999 C CA . TYR A 1 374 ? 4.695 -18.648 -0.048 1.00 95.00 374 TYR A CA 1
ATOM 3000 C C . TYR A 1 374 ? 5.417 -19.928 0.386 1.00 95.00 374 TYR A C 1
ATOM 3002 O O . TYR A 1 374 ? 5.957 -20.005 1.494 1.00 95.00 374 TYR A O 1
ATOM 3010 N N . ASP A 1 375 ? 5.464 -20.932 -0.491 1.00 95.94 375 ASP A N 1
ATOM 3011 C CA . ASP A 1 375 ? 6.117 -22.198 -0.186 1.00 95.94 375 ASP A CA 1
ATOM 3012 C C . ASP A 1 375 ? 7.627 -22.040 -0.001 1.00 95.94 375 ASP A C 1
ATOM 3014 O O . ASP A 1 375 ? 8.202 -22.684 0.882 1.00 95.94 375 ASP A O 1
ATOM 3018 N N . ASN A 1 376 ? 8.269 -21.173 -0.785 1.00 94.38 376 ASN A N 1
ATOM 3019 C CA . ASN A 1 376 ? 9.686 -20.881 -0.633 1.00 94.38 376 ASN A CA 1
ATOM 3020 C C . ASN A 1 376 ? 9.989 -20.152 0.674 1.00 94.38 376 ASN A C 1
ATOM 3022 O O . ASN A 1 376 ? 10.913 -20.561 1.376 1.00 94.38 376 ASN A O 1
ATOM 3026 N N . ILE A 1 377 ? 9.207 -19.135 1.038 1.00 91.12 377 ILE A N 1
ATOM 3027 C CA . ILE A 1 377 ? 9.367 -18.423 2.313 1.00 91.12 377 ILE A CA 1
ATOM 3028 C C . ILE A 1 377 ? 9.209 -19.406 3.474 1.00 91.12 377 ILE A C 1
ATOM 3030 O O . ILE A 1 377 ? 10.086 -19.508 4.336 1.00 91.12 377 ILE A O 1
ATOM 3034 N N . ARG A 1 378 ? 8.133 -20.203 3.457 1.00 91.19 378 ARG A N 1
ATOM 3035 C CA . ARG A 1 378 ? 7.829 -21.197 4.493 1.00 91.19 378 ARG A CA 1
ATOM 3036 C C . ARG A 1 378 ? 8.940 -22.229 4.677 1.00 91.19 378 ARG A C 1
ATOM 3038 O O . ARG A 1 378 ? 9.217 -22.615 5.809 1.00 91.19 378 ARG A O 1
ATOM 3045 N N . LYS A 1 379 ? 9.535 -22.713 3.582 1.00 91.19 379 LYS A N 1
ATOM 3046 C CA . LYS A 1 379 ? 10.556 -23.774 3.614 1.00 91.19 379 LYS A CA 1
ATOM 3047 C C . LYS A 1 379 ? 11.962 -23.241 3.882 1.00 91.19 379 LYS A C 1
ATOM 3049 O O . LYS A 1 379 ? 12.746 -23.945 4.513 1.00 91.19 379 LYS A O 1
ATOM 3054 N N . ASN A 1 380 ? 12.284 -22.041 3.395 1.00 87.62 380 ASN A N 1
ATOM 3055 C CA . ASN A 1 380 ? 13.671 -21.587 3.281 1.00 87.62 380 ASN A CA 1
ATOM 3056 C C . ASN A 1 380 ? 13.999 -20.317 4.080 1.00 87.62 380 ASN A C 1
ATOM 3058 O O . ASN A 1 380 ? 15.172 -20.111 4.377 1.00 87.62 380 ASN A O 1
ATOM 3062 N N . GLU A 1 381 ? 13.020 -19.478 4.437 1.00 85.62 381 GLU A N 1
ATOM 3063 C CA . GLU A 1 381 ? 13.303 -18.165 5.045 1.00 85.62 381 GLU A CA 1
ATOM 3064 C C . GLU A 1 381 ? 12.804 -18.002 6.476 1.00 85.62 381 GLU A C 1
ATOM 3066 O O . GLU A 1 381 ? 13.457 -17.319 7.267 1.00 85.62 381 GLU A O 1
ATOM 3071 N N . ILE A 1 382 ? 11.666 -18.615 6.825 1.00 85.94 382 ILE A N 1
ATOM 3072 C CA . ILE A 1 382 ? 11.079 -18.447 8.157 1.00 85.94 382 ILE A CA 1
ATOM 3073 C C . ILE A 1 382 ? 12.042 -18.986 9.222 1.00 85.94 382 ILE A C 1
ATOM 3075 O O . ILE A 1 382 ? 12.336 -20.183 9.295 1.00 85.94 382 ILE A O 1
ATOM 3079 N N . THR A 1 383 ? 12.525 -18.096 10.087 1.00 85.94 383 THR A N 1
ATOM 3080 C CA . THR A 1 383 ? 13.348 -18.484 11.233 1.00 85.94 383 THR A CA 1
ATOM 3081 C C . THR A 1 383 ? 12.491 -19.035 12.376 1.00 85.94 383 THR A C 1
ATOM 3083 O O . THR A 1 383 ? 11.264 -18.957 12.376 1.00 85.94 383 THR A O 1
ATOM 3086 N N . ILE A 1 384 ? 13.148 -19.538 13.426 1.00 86.62 384 ILE A N 1
ATOM 3087 C CA . ILE A 1 384 ? 12.477 -20.069 14.621 1.00 86.62 384 ILE A CA 1
ATOM 3088 C C . ILE A 1 384 ? 11.563 -19.055 15.334 1.00 86.62 384 ILE A C 1
ATOM 3090 O O . ILE A 1 384 ? 10.646 -19.466 16.036 1.00 86.62 384 ILE A O 1
ATOM 3094 N N . ILE A 1 385 ? 11.794 -17.747 15.165 1.00 86.25 385 ILE A N 1
ATOM 3095 C CA . ILE A 1 385 ? 10.945 -16.694 15.751 1.00 86.25 385 ILE A CA 1
ATOM 3096 C C . ILE A 1 385 ? 9.888 -16.159 14.772 1.00 86.25 385 ILE A C 1
ATOM 3098 O O . ILE A 1 385 ? 9.201 -15.194 15.093 1.00 86.25 385 ILE A O 1
ATOM 3102 N N . GLY A 1 386 ? 9.754 -16.767 13.590 1.00 83.88 386 GLY A N 1
ATOM 3103 C CA . GLY A 1 386 ? 8.708 -16.444 12.619 1.00 83.88 386 GLY A CA 1
ATOM 3104 C C . GLY A 1 386 ? 9.036 -15.316 11.636 1.00 83.88 386 GLY A C 1
ATOM 3105 O O . GLY A 1 386 ? 8.176 -14.970 10.834 1.00 83.88 386 GLY A O 1
ATOM 3106 N N . ASN A 1 387 ? 10.241 -14.733 11.665 1.00 81.44 387 ASN A N 1
ATOM 3107 C CA . ASN A 1 387 ? 10.635 -13.713 10.685 1.00 81.44 387 ASN A CA 1
ATOM 3108 C C . ASN A 1 387 ? 11.200 -14.343 9.402 1.00 81.44 387 ASN A C 1
ATOM 3110 O O . ASN A 1 387 ? 11.817 -15.401 9.460 1.00 81.44 387 ASN A O 1
ATOM 3114 N N . ALA A 1 388 ? 11.040 -13.646 8.282 1.00 80.75 388 ALA A N 1
ATOM 3115 C CA . ALA A 1 388 ? 11.701 -13.890 6.998 1.00 80.75 388 ALA A CA 1
ATOM 3116 C C . ALA A 1 388 ? 12.346 -12.572 6.532 1.00 80.75 388 ALA A C 1
ATOM 3118 O O . ALA A 1 388 ? 12.138 -11.551 7.193 1.00 80.75 388 ALA A O 1
ATOM 3119 N N . GLY A 1 389 ? 13.159 -12.593 5.474 1.00 75.19 389 GLY A N 1
ATOM 3120 C CA . GLY A 1 389 ? 13.944 -11.413 5.099 1.00 75.19 389 GLY A CA 1
ATOM 3121 C C . GLY A 1 389 ? 14.293 -11.256 3.629 1.00 75.19 389 GLY A C 1
ATOM 3122 O O . GLY A 1 389 ? 14.502 -10.121 3.234 1.00 75.19 389 GLY A O 1
ATOM 3123 N N . ALA A 1 390 ? 14.293 -12.322 2.818 1.00 67.69 390 ALA A N 1
ATOM 3124 C CA . ALA A 1 390 ? 14.811 -12.388 1.443 1.00 67.69 390 ALA A CA 1
ATOM 3125 C C . ALA A 1 390 ? 16.227 -11.798 1.213 1.00 67.69 390 ALA A C 1
ATOM 3127 O O . ALA A 1 390 ? 17.094 -12.495 0.714 1.00 67.69 390 ALA A O 1
ATOM 3128 N N . ASP A 1 391 ? 16.529 -10.573 1.623 1.00 59.66 391 ASP A N 1
ATOM 3129 C CA . ASP A 1 391 ? 17.807 -9.869 1.492 1.00 59.66 391 ASP A CA 1
ATOM 3130 C C . ASP A 1 391 ? 18.968 -10.443 2.324 1.00 59.66 391 ASP A C 1
ATOM 3132 O O . ASP A 1 391 ? 20.135 -10.225 1.991 1.00 59.66 391 ASP A O 1
ATOM 3136 N N . GLN A 1 392 ? 18.678 -11.199 3.387 1.00 51.75 392 GLN A N 1
ATOM 3137 C CA . GLN A 1 392 ? 19.670 -11.847 4.251 1.00 51.75 392 GLN A CA 1
ATOM 3138 C C . GLN A 1 392 ? 19.183 -13.239 4.705 1.00 51.75 392 GLN A C 1
ATOM 3140 O O . GLN A 1 392 ? 18.762 -13.415 5.852 1.00 51.75 392 GLN A O 1
ATOM 3145 N N . PRO A 1 393 ? 19.258 -14.278 3.850 1.00 40.91 393 PRO A N 1
ATOM 3146 C CA . PRO A 1 393 ? 18.759 -15.618 4.177 1.00 40.91 393 PRO A CA 1
ATOM 3147 C C . PRO A 1 393 ? 19.657 -16.386 5.162 1.00 40.91 393 PRO A C 1
ATOM 3149 O O . PRO A 1 393 ? 19.387 -17.540 5.496 1.00 40.91 393 PRO A O 1
ATOM 3152 N N . THR A 1 394 ? 20.739 -15.784 5.658 1.00 39.19 394 THR A N 1
ATOM 3153 C CA . THR A 1 394 ? 21.672 -16.454 6.560 1.00 39.19 394 THR A CA 1
ATOM 3154 C C . THR A 1 394 ? 21.761 -15.719 7.882 1.00 39.19 394 THR A C 1
ATOM 3156 O O . THR A 1 394 ? 22.235 -14.587 7.947 1.00 39.19 394 THR A O 1
ATOM 3159 N N . THR A 1 395 ? 21.426 -16.411 8.975 1.00 35.09 395 THR A N 1
ATOM 3160 C CA . THR A 1 395 ? 22.092 -16.131 10.250 1.00 35.09 395 THR A CA 1
ATOM 3161 C C . THR A 1 395 ? 23.593 -16.013 9.962 1.00 35.09 395 THR A C 1
ATOM 3163 O O . THR A 1 395 ? 24.122 -16.971 9.382 1.00 35.09 395 THR A O 1
ATOM 3166 N N . PRO A 1 396 ? 24.293 -14.926 10.357 1.00 35.69 396 PRO A N 1
ATOM 3167 C CA . PRO A 1 396 ? 25.750 -14.977 10.398 1.00 35.69 396 PRO A CA 1
ATOM 3168 C C . PRO A 1 396 ? 26.086 -16.233 11.189 1.00 35.69 396 PRO A C 1
ATOM 3170 O O . PRO A 1 396 ? 25.383 -16.518 12.161 1.00 35.69 396 PRO A O 1
ATOM 3173 N N . THR A 1 397 ? 27.043 -17.032 10.720 1.00 36.06 397 THR A N 1
ATOM 3174 C CA . THR A 1 397 ? 27.434 -18.312 11.323 1.00 36.06 397 THR A CA 1
ATOM 3175 C C . THR A 1 397 ? 27.660 -18.135 12.821 1.00 36.06 397 THR A C 1
ATOM 3177 O O . THR A 1 397 ? 28.751 -17.813 13.281 1.00 36.06 397 THR A O 1
ATOM 3180 N N . SER A 1 398 ? 26.588 -18.293 13.590 1.00 29.12 398 SER A N 1
ATOM 3181 C CA . SER A 1 398 ? 26.608 -18.289 15.033 1.00 29.12 398 SER A CA 1
ATOM 3182 C C . SER A 1 398 ? 27.242 -19.619 15.412 1.00 29.12 398 SER A C 1
ATOM 3184 O O . SER A 1 398 ? 26.799 -20.648 14.884 1.00 29.12 398 SER A O 1
ATOM 3186 N N . PRO A 1 399 ? 28.225 -19.649 16.327 1.00 30.56 399 PRO A N 1
ATOM 3187 C CA . PRO A 1 399 ? 28.897 -20.882 16.740 1.00 30.56 399 PRO A CA 1
ATOM 3188 C C . PRO A 1 399 ? 27.975 -21.937 17.392 1.00 30.56 399 PRO A C 1
ATOM 3190 O O . PRO A 1 399 ? 28.464 -22.917 17.942 1.00 30.56 399 PRO A O 1
ATOM 3193 N N . GLY A 1 400 ? 26.649 -21.754 17.376 1.00 32.62 400 GLY A N 1
ATOM 3194 C CA . GLY A 1 400 ? 25.661 -22.654 17.969 1.00 32.62 400 GLY A CA 1
ATOM 3195 C C . GLY A 1 400 ? 24.773 -23.436 16.993 1.00 32.62 400 GLY A C 1
ATOM 3196 O O . GLY A 1 400 ? 24.041 -24.315 17.449 1.00 32.62 400 GLY A O 1
ATOM 3197 N N . ARG A 1 401 ? 24.796 -23.183 15.673 1.00 29.66 401 ARG A N 1
ATOM 3198 C CA . ARG A 1 401 ? 24.005 -23.998 14.727 1.00 29.66 401 ARG A CA 1
ATOM 3199 C C . ARG A 1 401 ? 24.776 -25.267 14.358 1.00 29.66 401 ARG A C 1
ATOM 3201 O O . ARG A 1 401 ? 25.583 -25.275 13.434 1.00 29.66 401 ARG A O 1
ATOM 3208 N N . ARG A 1 402 ? 24.468 -26.372 15.048 1.00 29.44 402 ARG A N 1
ATOM 3209 C CA . ARG A 1 402 ? 24.622 -27.718 14.476 1.00 29.44 402 ARG A CA 1
ATOM 3210 C C . ARG A 1 402 ? 23.695 -27.798 13.266 1.00 29.44 402 ARG A C 1
ATOM 3212 O O . ARG A 1 402 ? 22.506 -28.064 13.405 1.00 29.44 402 ARG A O 1
ATOM 3219 N N . GLY A 1 403 ? 24.231 -27.474 12.093 1.00 29.88 403 GLY A N 1
ATOM 3220 C CA . GLY A 1 403 ? 23.569 -27.760 10.833 1.00 29.88 403 GLY A CA 1
ATOM 3221 C C . GLY A 1 403 ? 23.337 -29.262 10.741 1.00 29.88 403 GLY A C 1
ATOM 3222 O O . GLY A 1 403 ? 24.265 -30.044 10.945 1.00 29.88 403 GLY A O 1
ATOM 3223 N N . ALA A 1 404 ? 22.104 -29.658 10.442 1.00 31.47 404 ALA A N 1
ATOM 3224 C CA . ALA A 1 404 ? 21.857 -30.956 9.847 1.00 31.47 404 ALA A CA 1
ATOM 3225 C C . ALA A 1 404 ? 22.578 -30.956 8.493 1.00 31.47 404 ALA A C 1
ATOM 3227 O O . ALA A 1 404 ? 22.085 -30.427 7.500 1.00 31.47 404 ALA A O 1
ATOM 3228 N N . THR A 1 405 ? 23.808 -31.458 8.484 1.00 27.77 405 THR A N 1
ATOM 3229 C CA . THR A 1 405 ? 24.513 -31.808 7.258 1.00 27.77 405 THR A CA 1
ATOM 3230 C C . THR A 1 405 ? 23.708 -32.928 6.594 1.00 27.77 405 THR A C 1
ATOM 3232 O O . THR A 1 405 ? 23.329 -33.872 7.295 1.00 27.77 405 THR A O 1
ATOM 3235 N N . PRO A 1 406 ? 23.434 -32.887 5.280 1.00 29.53 406 PRO A N 1
ATOM 3236 C CA . PRO A 1 406 ? 22.987 -34.085 4.590 1.00 29.53 406 PRO A CA 1
ATOM 3237 C C . PRO A 1 406 ? 24.077 -35.139 4.789 1.00 29.53 406 PRO A C 1
ATOM 3239 O O . PRO A 1 406 ? 25.257 -34.845 4.581 1.00 29.53 406 PRO A O 1
ATOM 3242 N N . LEU A 1 407 ? 23.702 -36.341 5.230 1.00 28.22 407 LEU A N 1
ATOM 3243 C CA . LEU A 1 407 ? 24.598 -37.493 5.296 1.00 28.22 407 LEU A CA 1
ATOM 3244 C C . LEU A 1 407 ? 25.098 -37.800 3.876 1.00 28.22 407 LEU A C 1
ATOM 3246 O O . LEU A 1 407 ? 24.494 -38.581 3.146 1.00 28.22 407 LEU A O 1
ATOM 3250 N N . SER A 1 408 ? 26.189 -37.157 3.455 1.00 31.58 408 SER A N 1
ATOM 3251 C CA . SER A 1 408 ? 26.939 -37.594 2.286 1.00 31.58 408 SER A CA 1
ATOM 3252 C C . SER A 1 408 ? 27.781 -38.783 2.730 1.00 31.58 408 SER A C 1
ATOM 3254 O O . SER A 1 408 ? 28.696 -38.622 3.543 1.00 31.58 408 SER A O 1
ATOM 3256 N N . ASN A 1 409 ? 27.474 -39.966 2.204 1.00 37.31 409 ASN A N 1
ATOM 3257 C CA . ASN A 1 409 ? 28.349 -41.127 2.281 1.00 37.31 409 ASN A CA 1
ATOM 3258 C C . ASN A 1 409 ? 29.741 -40.739 1.758 1.00 37.31 409 ASN A C 1
ATOM 3260 O O . ASN A 1 409 ? 29.922 -40.541 0.557 1.00 37.31 409 ASN A O 1
ATOM 3264 N N . LYS A 1 410 ? 30.723 -40.632 2.655 1.00 31.11 410 LYS A N 1
ATOM 3265 C CA . LYS A 1 410 ? 32.145 -40.660 2.299 1.00 31.11 410 LYS A CA 1
ATOM 3266 C C . LYS A 1 410 ? 32.749 -41.971 2.812 1.00 31.11 410 LYS A C 1
ATOM 3268 O O . LYS A 1 410 ? 32.422 -42.370 3.930 1.00 31.11 410 LYS A O 1
ATOM 3273 N N . PRO A 1 411 ? 33.581 -42.651 2.006 1.00 34.50 411 PRO A N 1
ATOM 3274 C CA . PRO A 1 411 ? 34.098 -43.971 2.334 1.00 34.50 411 PRO A CA 1
ATOM 3275 C C . PRO A 1 411 ? 35.146 -43.894 3.449 1.00 34.50 411 PRO A C 1
ATOM 3277 O O . PRO A 1 411 ? 35.929 -42.947 3.533 1.00 34.50 411 PRO A O 1
ATOM 3280 N N . THR A 1 412 ? 35.132 -44.908 4.308 1.00 33.62 412 THR A N 1
ATOM 3281 C CA . THR A 1 412 ? 36.037 -45.108 5.443 1.00 33.62 412 THR A CA 1
ATOM 3282 C C . THR A 1 412 ? 37.493 -45.225 4.964 1.00 33.62 412 THR A C 1
ATOM 3284 O O . THR A 1 412 ? 37.751 -46.019 4.058 1.00 33.62 412 THR A O 1
ATOM 3287 N N . PRO A 1 413 ? 38.467 -44.502 5.551 1.00 35.88 413 PRO A N 1
ATOM 3288 C CA . PRO A 1 413 ? 39.871 -44.695 5.216 1.00 35.88 413 PRO A CA 1
ATOM 3289 C C . PRO A 1 413 ? 40.404 -45.968 5.883 1.00 35.88 413 PRO A C 1
ATOM 3291 O O . PRO A 1 413 ? 40.303 -46.140 7.097 1.00 35.88 413 PRO A O 1
ATOM 3294 N N . THR A 1 414 ? 40.984 -46.859 5.084 1.00 42.41 414 THR A N 1
ATOM 3295 C CA . THR A 1 414 ? 41.779 -48.001 5.546 1.00 42.41 414 THR A CA 1
ATOM 3296 C C . THR A 1 414 ? 43.093 -47.515 6.157 1.00 42.41 414 THR A C 1
ATOM 3298 O O . THR A 1 414 ? 43.822 -46.751 5.525 1.00 42.41 414 THR A O 1
ATOM 3301 N N . SER A 1 415 ? 43.399 -47.973 7.372 1.00 29.78 415 SER A N 1
ATOM 3302 C CA . SER A 1 415 ? 44.683 -47.740 8.043 1.00 29.78 415 SER A CA 1
ATOM 3303 C C . SER A 1 415 ? 45.809 -48.498 7.326 1.00 29.78 415 SER A C 1
ATOM 3305 O O . SER A 1 415 ? 45.600 -49.669 6.998 1.00 29.78 415 SER A O 1
ATOM 3307 N N . PRO A 1 416 ? 46.993 -47.904 7.099 1.00 36.84 416 PRO A N 1
ATOM 3308 C CA . PRO A 1 416 ? 48.170 -48.670 6.720 1.00 36.84 416 PRO A CA 1
ATOM 3309 C C . PRO A 1 416 ? 48.821 -49.300 7.962 1.00 36.84 416 PRO A C 1
ATOM 3311 O O . PRO A 1 416 ? 48.662 -48.791 9.076 1.00 36.84 416 PRO A O 1
ATOM 3314 N N . ALA A 1 417 ? 49.487 -50.435 7.735 1.00 38.28 417 ALA A N 1
ATOM 3315 C CA . ALA A 1 417 ? 50.284 -51.187 8.705 1.00 38.28 417 ALA A CA 1
ATOM 3316 C C . ALA A 1 417 ? 51.615 -50.500 9.031 1.00 38.28 417 ALA A C 1
ATOM 3318 O O . ALA A 1 417 ? 52.129 -49.777 8.144 1.00 38.28 417 ALA A O 1
#

Sequence (417 aa):
MPATADRLAVRPRRVPGRIRQAERAAQTVHRYADGPVTSRYFHRECCFSAFFFRYCRNPDQIGIPKIFNQTDMKLSTFCRIPARRIAKTGICTLSVLLGTGLFVSAQTVTDRFAPLPAGAVRLTNFLENDIRNSIEHWNKGELPYREFVEFFRSQAAPQFALGEMWGKAVRSGCMFYRYTQDPELKSILKATVEDLLSVQNPNGSISCTPEEQQPGGENGDLWERKYVMLGLDEYYRWVEQNPAVLEALKKHADCLIAQIGHAPKTEIVDLGWSATNIGHEACHIESSTLQEPFMRLYNWTGEQRYLDFASYIVESGGTKHFDLIQQACDNTLPYKMSGHYPKAYEMMSMFEGVVEYYRATGDERCKQAFMNLYDNIRKNEITIIGNAGADQPTTPTSPGRRGATPLSNKPTPTSPA

Foldseek 3Di:
DDDDDDDDDDDDDDDDPVVVVVVVVVVVVVVVPPDDDDDDDDDPPPPPLPPPPPPPPDPPPDDDDDDDDDDDDDDDDDDDDDDDDDDDDDDDDPDPPDDPPPQPQLFPDDDPDDDDAQQPDDDDDPVVVSLVCCVVCPLVHDQPLLSLLVLLQQLADPAALSNLSNLVSLLSLLVSCSHPVDVSSLVSSVVSLVSQLVSQDPQLASFSHDPVCPPPAARNGLVSRLSLLNSLLSCCVRRNVDVSSLVSSVSNVVSCLVAEDDPPHHDQQRGYHDPVVVPDDFWNLSSLLSLASLLSSCSRPVDVSSLVVNVRSQVVLRIPPFNLLVCLLVLPQLLPGSHLCSFPVSSVSSLNSLVSNCRNPVPVSSVSSSVSHVVNCVPQAQDPVGDGGSNDSDDPPDVPDPDPDPPDDDDDDDDDD

Secondary structure (DSSP, 8-state):
--PPPP----PPPPPPTTHHHHHHHHHHHHTTTSSSS-S-----SS-TTTSSGGG---GGG----------------------------------------------SSPPS--PPPTTS----HHHHHHHHHHIIIIIIII--HHHHHHHHHHT--SSTTTTHHHHHHHHHHHHHHHHH--HHHHHHHHHHHHHHHTT--TTS---SS-GGGPSPSTTSHHHHHHHHHHHHHHHHHHT---HHHHHHHHHHHHHHHHHBSSTTSBPGGG-S--GGGGTPPP--HHHHTTHHHHHHHHHHH--HHHHHHHHHHHHTTBSSSSBHHHHHHTT--GGGTTTT---HHHHHHHHHHHHHHHHHH--HHHHHHHHHHHHHIIIII--TTS---SS--S----TT----------PPPPPP-